Protein 4RY9 (pdb70)

Organism: Verminephrobacter eiseniae (strain EF01-2) (NCBI:txid391735)

Secondary structure (DSSP, 8-state):
---EEEEEES---SHHHHHHHHHHHHHHHHTT-EEEEEE-TT-HHHHHHHHHHHHHTTEEEEEEE-S-TTTTHHHHHHHHHTT-EEEEESS---TTS--SEEEE--HHHHHHHHHHHHHHHHTT---EEEEEE--TT-HHHHHHHHHHHHHHHHHHHHHHS----EEEEEEE-TTSHHHHHHHHHHHHHH-S---EEEESSHHHHHHHHHHHHHHT----EEEESSB--HHHHHHHHTTSS-BEEB--HHHHHHHHHHHHHHHHHTS--S--SEEEPPP-EE-TTTHHHH--TT---/---EEEEEES---SHHHHHHHHHHHHHHHHTT-EEEEEE-TT-HHHHHHHHHHHHHTTEEEEEEE-S-TTTTHHHHHHHHHTT-EEEEESS---TTS--SEEEE--HHHHHHHHHHHHHHHHTTPPPEEEEEE--TT-HHHHHHHHHHHHHHHHHHHHHHS----EEEEEEE-TTSHHHHHHHHHHHHHH-S---EEEESSHHHHHHHHHHHHHHT----EEEESSB--HHHHHHHHTTSS-BEEB--HHHHHHHHHHHHHHHHHTS--S--SEEEPPP-EE-TTTHHHH--TT---

Structure (mmCIF, N/CA/C/O backbone):
data_4RY9
#
_entry.id   4RY9
#
_cell.length_a   68.650
_cell.length_b   68.635
_cell.length_c   120.376
_cell.angle_alpha   90.00
_cell.angle_beta   90.00
_cell.angle_gamma   90.00
#
_symmetry.space_group_name_H-M   'P 2 2 21'
#
loop_
_entity.id
_entity.type
_entity.pdbx_description
1 polymer 'Periplasmic binding protein/LacI transcriptional regulator'
2 non-polymer D-altritol
3 non-polymer GLYCEROL
4 non-polymer 'BICARBONATE ION'
5 water water
#
loop_
_atom_site.group_PDB
_atom_site.id
_atom_site.type_symbol
_atom_site.label_atom_id
_atom_site.label_alt_id
_atom_site.label_comp_id
_atom_site.label_asym_id
_atom_site.label_entity_id
_atom_site.label_seq_id
_atom_site.pdbx_PDB_ins_code
_atom_site.Cartn_x
_atom_site.Cartn_y
_atom_site.Cartn_z
_atom_site.occupancy
_atom_site.B_iso_or_equiv
_atom_site.auth_seq_id
_atom_site.auth_comp_id
_atom_site.auth_asym_id
_atom_site.auth_atom_id
_atom_site.pdbx_PDB_model_num
ATOM 1 N N . GLY A 1 6 ? -14.561 15.189 6.810 1.00 53.14 34 GLY A N 1
ATOM 2 C CA . GLY A 1 6 ? -14.588 13.719 6.557 1.00 44.22 34 GLY A CA 1
ATOM 3 C C . GLY A 1 6 ? -13.239 13.043 6.406 1.00 54.53 34 GLY A C 1
ATOM 4 O O . GLY A 1 6 ? -12.182 13.665 6.533 1.00 35.29 34 GLY A O 1
ATOM 5 N N . ALA A 1 7 ? -13.297 11.749 6.119 1.00 31.72 35 ALA A N 1
ATOM 6 C CA . ALA A 1 7 ? -12.102 10.975 5.870 1.00 39.04 35 ALA A CA 1
ATOM 7 C C . ALA A 1 7 ? -11.641 11.405 4.510 1.00 64.67 35 ALA A C 1
ATOM 8 O O . ALA A 1 7 ? -12.438 11.614 3.599 1.00 39.82 35 ALA A O 1
ATOM 10 N N . PHE A 1 8 ? -10.347 11.587 4.409 1.00 19.89 36 PHE A N 1
ATOM 11 C CA . PHE A 1 8 ? -9.671 11.771 3.138 1.00 18.93 36 PHE A CA 1
ATOM 12 C C . PHE A 1 8 ? -8.319 11.083 3.199 1.00 16.06 36 PHE A C 1
ATOM 13 O O . PHE A 1 8 ? -7.845 10.709 4.261 1.00 17.41 36 PHE A O 1
ATOM 21 N N . LYS A 1 9 ? -7.771 10.839 2.021 1.00 14.19 37 LYS A N 1
ATOM 22 C CA . LYS A 1 9 ? -6.464 10.198 1.864 1.00 14.32 37 LYS A CA 1
ATOM 23 C C . LYS A 1 9 ? -5.375 11.237 1.721 1.00 12.93 37 LYS A C 1
ATOM 24 O O . LYS A 1 9 ? -5.574 12.281 1.132 1.00 13.05 37 LYS A O 1
ATOM 30 N N . ILE A 1 10 ? -4.219 10.908 2.276 1.00 12.49 38 ILE A N 1
ATOM 31 C CA . ILE A 1 10 ? -3.040 11.743 2.171 1.00 11.21 38 ILE A CA 1
ATOM 32 C C . ILE A 1 10 ? -2.030 10.963 1.330 1.00 11.38 38 ILE A C 1
ATOM 33 O O . ILE A 1 10 ? -1.834 9.751 1.536 1.00 13.69 38 ILE A O 1
ATOM 38 N N . GLY A 1 11 ? -1.389 11.649 0.385 1.00 10.86 39 GLY A N 1
ATOM 39 C CA . GLY A 1 11 ? -0.346 11.059 -0.416 1.00 10.75 39 GLY A CA 1
ATOM 40 C C . GLY A 1 11 ? 0.984 11.641 0.002 1.00 10.11 39 GLY A C 1
ATOM 41 O O . GLY A 1 11 ? 1.080 12.830 0.296 1.00 11.66 39 GLY A O 1
ATOM 42 N N . VAL A 1 12 ? 2.003 10.798 0.026 1.00 9.79 40 VAL A N 1
ATOM 43 C CA . VAL A 1 12 ? 3.371 11.235 0.292 1.00 9.84 40 VAL A CA 1
ATOM 44 C C . VAL A 1 12 ? 4.240 10.721 -0.832 1.00 10.52 40 VAL A C 1
ATOM 45 O O . VAL A 1 12 ? 4.413 9.519 -0.979 1.00 12.91 40 VAL A O 1
ATOM 49 N N . SER A 1 13 ? 4.774 11.644 -1.625 1.00 9.57 41 SER A N 1
ATOM 50 C CA . SER A 1 13 ? 5.655 11.347 -2.729 1.00 9.53 41 SER A CA 1
ATOM 51 C C . SER A 1 13 ? 7.078 11.779 -2.409 1.00 9.80 41 SER A C 1
ATOM 52 O O . SER A 1 13 ? 7.370 12.958 -2.347 1.00 10.76 41 SER A O 1
ATOM 55 N N . MET A 1 14 ? 7.953 10.805 -2.214 1.00 9.58 42 MET A N 1
ATOM 56 C CA . MET A 1 14 ? 9.360 11.064 -1.951 1.00 10.92 42 MET A CA 1
ATOM 57 C C . MET A 1 14 ? 10.189 10.899 -3.205 1.00 11.22 42 MET A C 1
ATOM 58 O O . MET A 1 14 ? 10.015 9.926 -3.937 1.00 12.42 42 MET A O 1
ATOM 63 N N . LYS A 1 15 ? 11.138 11.805 -3.423 1.00 10.59 43 LYS A N 1
ATOM 64 C CA . LYS A 1 15 ? 12.046 11.713 -4.567 1.00 11.39 43 LYS A CA 1
ATOM 65 C C . LYS A 1 15 ? 12.883 10.456 -4.499 1.00 11.45 43 LYS A C 1
ATOM 66 O O . LYS A 1 15 ? 13.206 9.893 -5.530 1.00 14.30 43 LYS A O 1
ATOM 72 N N . THR A 1 16 ? 13.273 10.071 -3.295 1.00 11.78 44 THR A N 1
ATOM 73 C CA . THR A 1 16 ? 14.122 8.918 -3.055 1.00 14.07 44 THR A CA 1
ATOM 74 C C . THR A 1 16 ? 14.042 8.580 -1.569 1.00 16.09 44 THR A C 1
ATOM 75 O O . THR A 1 16 ? 13.641 9.407 -0.766 1.00 15.82 44 THR A O 1
ATOM 79 N N . LEU A 1 17 ? 14.475 7.380 -1.215 1.00 15.35 45 LEU A N 1
ATOM 80 C CA . LEU A 1 17 ? 14.639 6.966 0.193 1.00 18.43 45 LEU A CA 1
ATOM 81 C C . LEU A 1 17 ? 16.084 6.557 0.486 1.00 21.15 45 LEU A C 1
ATOM 82 O O . LEU A 1 17 ? 16.370 5.997 1.539 1.00 25.57 45 LEU A O 1
ATOM 87 N N . SER A 1 18 ? 17.004 6.910 -0.402 1.00 18.39 46 SER A N 1
ATOM 88 C CA . SER A 1 18 ? 18.344 6.309 -0.389 1.00 25.64 46 SER A CA 1
ATOM 89 C C . SER A 1 18 ? 19.416 6.987 0.516 1.00 29.62 46 SER A C 1
ATOM 90 O O . SER A 1 18 ? 20.604 6.671 0.417 1.00 37.65 46 SER A O 1
ATOM 93 N N . ALA A 1 19 ? 19.004 7.898 1.395 1.00 20.56 47 ALA A N 1
ATOM 94 C CA . ALA A 1 19 ? 19.878 8.488 2.451 1.00 17.07 47 ALA A CA 1
ATOM 95 C C . ALA A 1 19 ? 19.056 8.500 3.760 1.00 18.18 47 ALA A C 1
ATOM 96 O O . ALA A 1 19 ? 17.801 8.504 3.706 1.00 17.63 47 ALA A O 1
ATOM 98 N N . PRO A 1 20 ? 19.732 8.512 4.932 1.00 17.66 48 PRO A N 1
ATOM 99 C CA . PRO A 1 20 ? 18.982 8.344 6.197 1.00 17.12 48 PRO A CA 1
ATOM 100 C C . PRO A 1 20 ? 17.901 9.386 6.420 1.00 13.09 48 PRO A C 1
ATOM 101 O O . PRO A 1 20 ? 16.829 9.075 6.939 1.00 15.15 48 PRO A O 1
ATOM 105 N N . TYR A 1 21 ? 18.191 10.621 6.049 1.00 11.70 49 TYR A N 1
ATOM 106 C CA . TYR A 1 21 ? 17.237 11.693 6.195 1.00 11.16 49 TYR A CA 1
ATOM 107 C C . TYR A 1 21 ? 15.916 11.348 5.515 1.00 9.97 49 TYR A C 1
ATOM 108 O O . TYR A 1 21 ? 14.828 11.547 6.087 1.00 11.20 49 TYR A O 1
ATOM 117 N N . PHE A 1 22 ? 16.004 10.864 4.275 1.00 10.41 50 PHE A N 1
ATOM 118 C CA . PHE A 1 22 ? 14.813 10.583 3.471 1.00 10.87 50 PHE A CA 1
ATOM 119 C C . PHE A 1 22 ? 13.997 9.448 4.050 1.00 11.41 50 PHE A C 1
ATOM 120 O O . PHE A 1 22 ? 12.743 9.503 4.076 1.00 11.73 50 PHE A O 1
ATOM 128 N N . ALA A 1 23 ? 14.698 8.406 4.493 1.00 13.00 51 ALA A N 1
ATOM 129 C CA . ALA A 1 23 ? 13.997 7.272 5.079 1.00 12.62 51 ALA A CA 1
ATOM 130 C C . ALA A 1 23 ? 13.224 7.697 6.331 1.00 12.10 51 ALA A C 1
ATOM 131 O O . ALA A 1 23 ? 12.057 7.338 6.545 1.00 12.80 51 ALA A O 1
ATOM 133 N N . ALA A 1 24 ? 13.885 8.500 7.151 1.00 11.09 52 ALA A N 1
ATOM 134 C CA . ALA A 1 24 ? 13.252 8.978 8.367 1.00 12.38 52 ALA A CA 1
ATOM 135 C C . ALA A 1 24 ? 12.071 9.912 8.080 1.00 11.39 52 ALA A C 1
ATOM 136 O O . ALA A 1 24 ? 11.054 9.866 8.761 1.00 11.35 52 ALA A O 1
ATOM 138 N N . GLN A 1 25 ? 12.220 10.765 7.082 1.00 10.79 53 GLN A N 1
ATOM 139 C CA . GLN A 1 25 ? 11.177 11.704 6.715 1.00 9.85 53 GLN A CA 1
ATOM 140 C C . GLN A 1 25 ? 9.917 10.947 6.258 1.00 10.24 53 GLN A C 1
ATOM 141 O O . GLN A 1 25 ? 8.814 11.300 6.645 1.00 10.42 53 GLN A O 1
ATOM 147 N N . MET A 1 26 ? 10.107 9.931 5.414 1.00 10.46 54 MET A N 1
ATOM 148 C CA . MET A 1 26 ? 8.987 9.128 4.912 1.00 10.00 54 MET A CA 1
ATOM 149 C C . MET A 1 26 ? 8.249 8.476 6.069 1.00 10.76 54 MET A C 1
ATOM 150 O O . MET A 1 26 ? 7.008 8.540 6.169 1.00 11.65 54 MET A O 1
ATOM 155 N N . GLU A 1 27 ? 8.988 7.834 6.960 1.00 11.06 55 GLU A N 1
ATOM 156 C CA . GLU A 1 27 ? 8.332 7.174 8.074 1.00 11.73 55 GLU A CA 1
ATOM 157 C C . GLU A 1 27 ? 7.588 8.151 8.987 1.00 11.93 55 GLU A C 1
ATOM 158 O O . GLU A 1 27 ? 6.468 7.877 9.454 1.00 12.47 55 GLU A O 1
ATOM 164 N N . ALA A 1 28 ? 8.176 9.323 9.220 1.00 9.98 56 ALA A N 1
ATOM 165 C CA . ALA A 1 28 ? 7.519 10.338 10.029 1.00 10.45 56 ALA A CA 1
ATOM 166 C C . ALA A 1 28 ? 6.237 10.821 9.363 1.00 9.75 56 ALA A C 1
ATOM 167 O O . ALA A 1 28 ? 5.221 11.074 10.060 1.00 10.47 56 ALA A O 1
ATOM 169 N N . ALA A 1 29 ? 6.265 10.977 8.039 1.00 9.23 57 ALA A N 1
ATOM 170 C CA . ALA A 1 29 ? 5.069 11.436 7.352 1.00 10.32 57 ALA A CA 1
ATOM 171 C C . ALA A 1 29 ? 3.943 10.415 7.441 1.00 10.87 57 ALA A C 1
ATOM 172 O O . ALA A 1 29 ? 2.799 10.763 7.735 1.00 11.36 57 ALA A O 1
ATOM 174 N N . LYS A 1 30 ? 4.294 9.165 7.178 1.00 9.29 58 LYS A N 1
ATOM 175 C CA . LYS A 1 30 ? 3.338 8.076 7.311 1.00 10.60 58 LYS A CA 1
ATOM 176 C C . LYS A 1 30 ? 2.749 8.033 8.725 1.00 11.22 58 LYS A C 1
ATOM 177 O O . LYS A 1 30 ? 1.532 7.905 8.922 1.00 12.26 58 LYS A O 1
ATOM 183 N N . ALA A 1 31 ? 3.615 8.128 9.716 1.00 9.98 59 ALA A N 1
ATOM 184 C CA . ALA A 1 31 ? 3.198 8.041 11.103 1.00 10.25 59 ALA A CA 1
ATOM 185 C C . ALA A 1 31 ? 2.269 9.183 11.501 1.00 10.85 59 ALA A C 1
ATOM 186 O O . ALA A 1 31 ? 1.293 8.988 12.212 1.00 11.07 59 ALA A O 1
ATOM 188 N N . ARG A 1 32 ? 2.592 10.399 11.079 1.00 10.03 60 ARG A N 1
ATOM 189 C CA . ARG A 1 32 ? 1.801 11.544 11.488 1.00 9.35 60 ARG A CA 1
ATOM 190 C C . ARG A 1 32 ? 0.426 11.499 10.838 1.00 10.06 60 ARG A C 1
ATOM 191 O O . ARG A 1 32 ? -0.561 11.804 11.482 1.00 12.13 60 ARG A O 1
ATOM 199 N N . GLY A 1 33 ? 0.347 11.150 9.558 1.00 10.52 61 GLY A N 1
ATOM 200 C CA . GLY A 1 33 ? -0.963 11.050 8.926 1.00 11.39 61 GLY A CA 1
ATOM 201 C C . GLY A 1 33 ? -1.843 10.031 9.642 1.00 10.85 61 GLY A C 1
ATOM 202 O O . GLY A 1 33 ? -3.021 10.292 9.891 1.00 12.29 61 GLY A O 1
ATOM 203 N N . LYS A 1 34 ? -1.279 8.873 9.975 1.00 10.87 62 LYS A N 1
ATOM 204 C CA A LYS A 1 34 ? -2.027 7.839 10.706 0.50 11.32 62 LYS A CA 1
ATOM 205 C CA B LYS A 1 34 ? -2.018 7.830 10.706 0.50 11.64 62 LYS A CA 1
ATOM 206 C C . LYS A 1 34 ? -2.470 8.322 12.083 1.00 12.14 62 LYS A C 1
ATOM 207 O O . LYS A 1 34 ? -3.611 8.127 12.473 1.00 12.41 62 LYS A O 1
ATOM 218 N N . GLU A 1 35 ? -1.562 8.962 12.812 1.00 11.61 63 GLU A N 1
ATOM 219 C CA . GLU A 1 35 ? -1.863 9.499 14.136 1.00 12.14 63 GLU A CA 1
ATOM 220 C C . GLU A 1 35 ? -3.068 10.451 14.122 1.00 12.02 63 GLU A C 1
ATOM 221 O O . GLU A 1 35 ? -3.884 10.457 15.063 1.00 15.62 63 GLU A O 1
ATOM 227 N N . LEU A 1 36 ? -3.156 11.257 13.067 1.00 12.77 64 LEU A N 1
ATOM 228 C CA . LEU A 1 36 ? -4.258 12.219 12.895 1.00 13.21 64 LEU A CA 1
ATOM 229 C C . LEU A 1 36 ? -5.556 11.584 12.379 1.00 14.20 64 LEU A C 1
ATOM 230 O O . LEU A 1 36 ? -6.602 12.237 12.344 1.00 17.07 64 LEU A O 1
ATOM 235 N N . GLY A 1 37 ? -5.481 10.306 12.030 1.00 12.01 65 GLY A N 1
ATOM 236 C CA . GLY A 1 37 ? -6.641 9.523 11.665 1.00 13.25 65 GLY A CA 1
ATOM 237 C C . GLY A 1 37 ? -6.852 9.317 10.177 1.00 13.93 65 GLY A C 1
ATOM 238 O O . GLY A 1 37 ? -7.984 9.029 9.760 1.00 17.53 65 GLY A O 1
ATOM 239 N N . TYR A 1 38 ? -5.811 9.444 9.360 1.00 14.21 66 TYR A N 1
ATOM 240 C CA . TYR A 1 38 ? -5.953 9.354 7.893 1.00 13.94 66 TYR A CA 1
ATOM 241 C C . TYR A 1 38 ? -5.146 8.219 7.275 1.00 15.35 66 TYR A C 1
ATOM 242 O O . TYR A 1 38 ? -4.027 7.906 7.722 1.00 15.77 66 TYR A O 1
ATOM 251 N N . GLU A 1 39 ? -5.693 7.674 6.195 1.00 14.65 67 GLU A N 1
ATOM 252 C CA . GLU A 1 39 ? -4.978 6.768 5.320 1.00 14.45 67 GLU A CA 1
ATOM 253 C C . GLU A 1 39 ? -3.901 7.493 4.530 1.00 13.93 67 GLU A C 1
ATOM 254 O O . GLU A 1 39 ? -4.161 8.506 3.897 1.00 16.32 67 GLU A O 1
ATOM 260 N N . VAL A 1 40 ? -2.696 6.947 4.583 1.00 13.80 68 VAL A N 1
ATOM 261 C CA . VAL A 1 40 ? -1.553 7.502 3.853 1.00 13.79 68 VAL A CA 1
ATOM 262 C C . VAL A 1 40 ? -1.115 6.546 2.750 1.00 13.72 68 VAL A C 1
ATOM 263 O O . VAL A 1 40 ? -0.845 5.363 2.990 1.00 16.72 68 VAL A O 1
ATOM 267 N N . LEU A 1 41 ? -1.098 7.075 1.533 1.00 11.85 69 LEU A N 1
ATOM 268 C CA . LEU A 1 41 ? -0.567 6.389 0.351 1.00 12.72 69 LEU A CA 1
ATOM 269 C C . LEU A 1 41 ? 0.801 6.957 0.049 1.00 12.11 69 LEU A C 1
ATOM 270 O O . LEU A 1 41 ? 0.922 8.170 -0.080 1.00 15.27 69 LEU A O 1
ATOM 275 N N . ALA A 1 42 ? 1.819 6.107 -0.065 1.00 12.98 70 ALA A N 1
ATOM 276 C CA . ALA A 1 42 ? 3.191 6.583 -0.138 1.00 12.71 70 ALA A CA 1
ATOM 277 C C . ALA A 1 42 ? 3.896 6.021 -1.368 1.00 13.90 70 ALA A C 1
ATOM 278 O O . ALA A 1 42 ? 3.692 4.840 -1.718 1.00 16.67 70 ALA A O 1
ATOM 280 N N . THR A 1 43 ? 4.719 6.839 -2.022 1.00 11.50 71 THR A N 1
ATOM 281 C CA . THR A 1 43 ? 5.473 6.422 -3.192 1.00 12.85 71 THR A CA 1
ATOM 282 C C . THR A 1 43 ? 6.915 6.908 -3.086 1.00 12.30 71 THR A C 1
ATOM 283 O O . THR A 1 43 ? 7.183 7.977 -2.539 1.00 12.74 71 THR A O 1
ATOM 287 N N . ASP A 1 44 ? 7.815 6.105 -3.635 1.00 13.35 72 ASP A N 1
ATOM 288 C CA . ASP A 1 44 ? 9.267 6.377 -3.711 1.00 13.11 72 ASP A CA 1
ATOM 289 C C . ASP A 1 44 ? 9.642 6.414 -5.186 1.00 13.64 72 ASP A C 1
ATOM 290 O O . ASP A 1 44 ? 9.510 5.407 -5.877 1.00 14.47 72 ASP A O 1
ATOM 295 N N . ALA A 1 45 ? 10.138 7.550 -5.656 1.00 13.11 73 ALA A N 1
ATOM 296 C CA . ALA A 1 45 ? 10.500 7.734 -7.064 1.00 12.34 73 ALA A CA 1
ATOM 297 C C . ALA A 1 45 ? 11.883 7.139 -7.384 1.00 13.61 73 ALA A C 1
ATOM 298 O O . ALA A 1 45 ? 12.280 7.123 -8.553 1.00 15.17 73 ALA A O 1
ATOM 300 N N . GLN A 1 46 ? 12.617 6.672 -6.377 1.00 14.87 74 GLN A N 1
ATOM 301 C CA . GLN A 1 46 ? 13.890 5.974 -6.602 1.00 14.76 74 GLN A CA 1
ATOM 302 C C . GLN A 1 46 ? 14.905 6.877 -7.332 1.00 17.20 74 GLN A C 1
ATOM 303 O O . GLN A 1 46 ? 15.740 6.414 -8.107 1.00 19.16 74 GLN A O 1
ATOM 309 N N . GLY A 1 47 ? 14.827 8.173 -7.048 1.00 14.18 75 GLY A N 1
ATOM 310 C CA . GLY A 1 47 ? 15.717 9.164 -7.629 1.00 16.67 75 GLY A CA 1
ATOM 311 C C . GLY A 1 47 ? 15.443 9.581 -9.064 1.00 19.07 75 GLY A C 1
ATOM 312 O O . GLY A 1 47 ? 16.232 10.317 -9.661 1.00 21.47 75 GLY A O 1
ATOM 313 N N . LYS A 1 48 ? 14.311 9.141 -9.602 1.00 14.93 76 LYS A N 1
ATOM 314 C CA . LYS A 1 48 ? 13.962 9.372 -11.002 1.00 15.41 76 LYS A CA 1
ATOM 315 C C . LYS A 1 48 ? 12.813 10.364 -11.142 1.00 14.81 76 LYS A C 1
ATOM 316 O O . LYS A 1 48 ? 11.681 10.089 -10.740 1.00 15.99 76 LYS A O 1
ATOM 322 N N . LEU A 1 49 ? 13.099 11.513 -11.740 1.00 16.63 77 LEU A N 1
ATOM 323 C CA . LEU A 1 49 ? 12.099 12.540 -11.998 1.00 16.09 77 LEU A CA 1
ATOM 324 C C . LEU A 1 49 ? 10.883 12.002 -12.757 1.00 14.66 77 LEU A C 1
ATOM 325 O O . LEU A 1 49 ? 9.753 12.283 -12.402 1.00 14.92 77 LEU A O 1
ATOM 330 N N . GLN A 1 50 ? 11.118 11.232 -13.814 1.00 15.96 78 GLN A N 1
ATOM 331 C CA . GLN A 1 50 ? 10.004 10.712 -14.597 1.00 15.41 78 GLN A CA 1
ATOM 332 C C . GLN A 1 50 ? 9.085 9.802 -13.783 1.00 14.56 78 GLN A C 1
ATOM 333 O O . GLN A 1 50 ? 7.862 9.874 -13.914 1.00 16.88 78 GLN A O 1
ATOM 339 N N . LYS A 1 51 ? 9.670 8.999 -12.908 1.00 14.32 79 LYS A N 1
ATOM 340 C CA . LYS A 1 51 ? 8.878 8.160 -12.022 1.00 14.07 79 LYS A CA 1
ATOM 341 C C . LYS A 1 51 ? 8.091 9.021 -11.023 1.00 12.30 79 LYS A C 1
ATOM 342 O O . LYS A 1 51 ? 6.921 8.754 -10.751 1.00 12.80 79 LYS A O 1
ATOM 348 N N . GLN A 1 52 ? 8.705 10.078 -10.506 1.00 11.59 80 GLN A N 1
ATOM 349 C CA . GLN A 1 52 ? 7.991 10.926 -9.557 1.00 11.41 80 GLN A CA 1
ATOM 350 C C . GLN A 1 52 ? 6.777 11.599 -10.193 1.00 12.49 80 GLN A C 1
ATOM 351 O O . GLN A 1 52 ? 5.740 11.725 -9.541 1.00 12.02 80 GLN A O 1
ATOM 357 N N . ILE A 1 53 ? 6.899 12.031 -11.450 1.00 14.12 81 ILE A N 1
ATOM 358 C CA . ILE A 1 53 ? 5.767 12.612 -12.152 1.00 14.14 81 ILE A CA 1
ATOM 359 C C . ILE A 1 53 ? 4.619 11.592 -12.208 1.00 13.70 81 ILE A C 1
ATOM 360 O O . ILE A 1 53 ? 3.459 11.919 -11.908 1.00 13.68 81 ILE A O 1
ATOM 365 N N . SER A 1 54 ? 4.967 10.361 -12.580 1.00 13.35 82 SER A N 1
ATOM 366 C CA . SER A 1 54 ? 4.003 9.260 -12.660 1.00 15.24 82 SER A CA 1
ATOM 367 C C . SER A 1 54 ? 3.397 8.924 -11.304 1.00 13.29 82 SER A C 1
ATOM 368 O O . SER A 1 54 ? 2.202 8.632 -11.174 1.00 15.11 82 SER A O 1
ATOM 371 N N . ASP A 1 55 ? 4.230 8.995 -10.281 1.00 13.53 83 ASP A N 1
ATOM 372 C CA . ASP A 1 55 ? 3.778 8.726 -8.910 1.00 12.91 83 ASP A CA 1
ATOM 373 C C . ASP A 1 55 ? 2.730 9.752 -8.446 1.00 12.31 83 ASP A C 1
ATOM 374 O O . ASP A 1 55 ? 1.714 9.404 -7.850 1.00 14.05 83 ASP A O 1
ATOM 379 N N . VAL A 1 56 ? 3.001 11.024 -8.720 1.00 11.52 84 VAL A N 1
ATOM 380 C CA . VAL A 1 56 ? 2.058 12.095 -8.411 1.00 12.04 84 VAL A CA 1
ATOM 381 C C . VAL A 1 56 ? 0.722 11.873 -9.140 1.00 12.97 84 VAL A C 1
ATOM 382 O O . VAL A 1 56 ? -0.342 11.947 -8.540 1.00 14.04 84 VAL A O 1
ATOM 386 N N . GLU A 1 57 ? 0.790 11.612 -10.443 1.00 13.43 85 GLU A N 1
ATOM 387 C CA . GLU A 1 57 ? -0.423 11.402 -11.227 1.00 16.06 85 GLU A CA 1
ATOM 388 C C . GLU A 1 57 ? -1.228 10.224 -10.664 1.00 15.09 85 GLU A C 1
ATOM 389 O O . GLU A 1 57 ? -2.469 10.268 -10.588 1.00 16.06 85 GLU A O 1
ATOM 395 N N . ASP A 1 58 ? -0.532 9.171 -10.252 1.00 12.96 86 ASP A N 1
ATOM 396 C CA . ASP A 1 58 ? -1.190 7.985 -9.676 1.00 15.26 86 ASP A CA 1
ATOM 397 C C . ASP A 1 58 ? -1.875 8.356 -8.350 1.00 16.23 86 ASP A C 1
ATOM 398 O O . ASP A 1 58 ? -3.021 7.986 -8.081 1.00 15.82 86 ASP A O 1
ATOM 403 N N . LEU A 1 59 ? -1.178 9.108 -7.512 1.00 14.14 87 LEU A N 1
ATOM 404 C CA . LEU A 1 59 ? -1.740 9.452 -6.209 1.00 13.67 87 LEU A CA 1
ATOM 405 C C . LEU A 1 59 ? -2.975 10.320 -6.400 1.00 13.84 87 LEU A C 1
ATOM 406 O O . LEU A 1 59 ? -3.940 10.190 -5.649 1.00 14.76 87 LEU A O 1
ATOM 411 N N . VAL A 1 60 ? -2.937 11.222 -7.380 1.00 14.12 88 VAL A N 1
ATOM 412 C CA . VAL A 1 60 ? -4.095 12.101 -7.630 1.00 15.32 88 VAL A CA 1
ATOM 413 C C . VAL A 1 60 ? -5.290 11.262 -8.094 1.00 17.32 88 VAL A C 1
ATOM 414 O O . VAL A 1 60 ? -6.395 11.401 -7.547 1.00 17.65 88 VAL A O 1
ATOM 418 N N . THR A 1 61 ? -5.105 10.372 -9.058 1.00 16.87 89 THR A N 1
ATOM 419 C CA . THR A 1 61 ? -6.271 9.566 -9.456 1.00 18.38 89 THR A CA 1
ATOM 420 C C . THR A 1 61 ? -6.736 8.556 -8.401 1.00 16.90 89 THR A C 1
ATOM 421 O O . THR A 1 61 ? -7.912 8.202 -8.356 1.00 18.93 89 THR A O 1
ATOM 425 N N . ARG A 1 62 ? -5.841 8.158 -7.499 1.00 16.49 90 ARG A N 1
ATOM 426 C CA . ARG A 1 62 ? -6.215 7.355 -6.323 1.00 16.20 90 ARG A CA 1
ATOM 427 C C . ARG A 1 62 ? -6.997 8.155 -5.255 1.00 15.43 90 ARG A C 1
ATOM 428 O O . ARG A 1 62 ? -7.493 7.554 -4.299 1.00 18.53 90 ARG A O 1
ATOM 436 N N . GLY A 1 63 ? -7.110 9.472 -5.451 1.00 15.86 91 GLY A N 1
ATOM 437 C CA . GLY A 1 63 ? -8.020 10.328 -4.693 1.00 18.66 91 GLY A CA 1
ATOM 438 C C . GLY A 1 63 ? -7.419 11.049 -3.511 1.00 16.82 91 GLY A C 1
ATOM 439 O O . GLY A 1 63 ? -8.150 11.551 -2.659 1.00 17.05 91 GLY A O 1
ATOM 440 N N . VAL A 1 64 ? -6.099 11.188 -3.468 1.00 14.90 92 VAL A N 1
ATOM 441 C CA . VAL A 1 64 ? -5.557 11.941 -2.351 1.00 14.16 92 VAL A CA 1
ATOM 442 C C . VAL A 1 64 ? -6.058 13.381 -2.385 1.00 12.70 92 VAL A C 1
ATOM 443 O O . VAL A 1 64 ? -6.108 14.018 -3.434 1.00 15.43 92 VAL A O 1
ATOM 447 N N . LYS A 1 65 ? -6.383 13.897 -1.207 1.00 12.50 93 LYS A N 1
ATOM 448 C CA . LYS A 1 65 ? -6.782 15.294 -1.037 1.00 14.24 93 LYS A CA 1
ATOM 449 C C . LYS A 1 65 ? -5.652 16.200 -0.589 1.00 12.52 93 LYS A C 1
ATOM 450 O O . LYS A 1 65 ? -5.684 17.397 -0.801 1.00 14.44 93 LYS A O 1
ATOM 456 N N . LEU A 1 66 ? -4.662 15.600 0.043 1.00 12.41 94 LEU A N 1
ATOM 457 C CA . LEU A 1 66 ? -3.481 16.290 0.496 1.00 11.64 94 LEU A CA 1
ATOM 458 C C . LEU A 1 66 ? -2.310 15.527 -0.056 1.00 11.25 94 LEU A C 1
ATOM 459 O O . LEU A 1 66 ? -2.248 14.313 0.076 1.00 13.07 94 LEU A O 1
ATOM 464 N N . LEU A 1 67 ? -1.400 16.229 -0.723 1.00 10.66 95 LEU A N 1
ATOM 465 C CA . LEU A 1 67 ? -0.183 15.647 -1.274 1.00 9.65 95 LEU A CA 1
ATOM 466 C C . LEU A 1 67 ? 1.015 16.317 -0.646 1.00 10.87 95 LEU A C 1
ATOM 467 O O . LEU A 1 67 ? 1.176 17.541 -0.746 1.00 12.52 95 LEU A O 1
ATOM 472 N N . ILE A 1 68 ? 1.829 15.504 0.013 1.00 10.04 96 ILE A N 1
ATOM 473 C CA . ILE A 1 68 ? 3.105 15.920 0.574 1.00 9.83 96 ILE A CA 1
ATOM 474 C C . ILE A 1 68 ? 4.166 15.451 -0.400 1.00 9.61 96 ILE A C 1
ATOM 475 O O . ILE A 1 68 ? 4.244 14.252 -0.695 1.00 10.84 96 ILE A O 1
ATOM 480 N N . ILE A 1 69 ? 4.999 16.354 -0.913 1.00 8.71 97 ILE A N 1
ATOM 481 C CA . ILE A 1 69 ? 5.961 15.968 -1.956 1.00 9.19 97 ILE A CA 1
ATOM 482 C C . ILE A 1 69 ? 7.336 16.535 -1.658 1.00 9.36 97 ILE A C 1
ATOM 483 O O . ILE A 1 69 ? 7.484 17.747 -1.426 1.00 9.69 97 ILE A O 1
ATOM 488 N N . ASN A 1 70 ? 8.325 15.660 -1.712 1.00 9.21 98 ASN A N 1
ATOM 489 C CA . ASN A 1 70 ? 9.734 16.068 -1.663 1.00 9.08 98 ASN A CA 1
ATOM 490 C C . ASN A 1 70 ? 10.260 15.915 -3.078 1.00 9.51 98 ASN A C 1
ATOM 491 O O . ASN A 1 70 ? 10.517 14.790 -3.518 1.00 10.00 98 ASN A O 1
ATOM 496 N N . PRO A 1 71 ? 10.343 17.031 -3.824 1.00 9.65 99 PRO A N 1
ATOM 497 C CA . PRO A 1 71 ? 10.525 16.935 -5.299 1.00 10.21 99 PRO A CA 1
ATOM 498 C C . PRO A 1 71 ? 11.946 16.622 -5.733 1.00 10.64 99 PRO A C 1
ATOM 499 O O . PRO A 1 71 ? 12.906 17.210 -5.225 1.00 12.53 99 PRO A O 1
ATOM 503 N N . ALA A 1 72 ? 12.062 15.781 -6.749 1.00 11.70 100 ALA A N 1
ATOM 504 C CA . ALA A 1 72 ? 13.370 15.391 -7.326 1.00 12.44 100 ALA A CA 1
ATOM 505 C C . ALA A 1 72 ? 13.993 16.508 -8.149 1.00 12.89 100 ALA A C 1
ATOM 506 O O . ALA A 1 72 ? 15.187 16.504 -8.376 1.00 16.03 100 ALA A O 1
ATOM 508 N N . ASP A 1 73 ? 13.189 17.472 -8.580 1.00 12.87 101 ASP A N 1
ATOM 509 C CA . ASP A 1 73 ? 13.689 18.591 -9.373 1.00 14.27 101 ASP A CA 1
ATOM 510 C C . ASP A 1 73 ? 12.771 19.772 -9.128 1.00 14.58 101 ASP A C 1
ATOM 511 O O . ASP A 1 73 ? 11.556 19.608 -9.062 1.00 14.48 101 ASP A O 1
ATOM 516 N N . SER A 1 74 ? 13.348 20.970 -9.021 1.00 13.20 102 SER A N 1
ATOM 517 C CA . SER A 1 74 ? 12.566 22.166 -8.725 1.00 13.52 102 SER A CA 1
ATOM 518 C C . SER A 1 74 ? 11.698 22.645 -9.879 1.00 13.61 102 SER A C 1
ATOM 519 O O . SER A 1 74 ? 10.726 23.379 -9.690 1.00 14.04 102 SER A O 1
ATOM 522 N N . GLU A 1 75 ? 12.089 22.237 -11.080 1.00 14.08 103 GLU A N 1
ATOM 523 C CA . GLU A 1 75 ? 11.398 22.672 -12.292 1.00 15.18 103 GLU A CA 1
ATOM 524 C C . GLU A 1 75 ? 10.582 21.567 -12.943 1.00 14.29 103 GLU A C 1
ATOM 525 O O . GLU A 1 75 ? 9.468 21.818 -13.429 1.00 15.56 103 GLU A O 1
ATOM 531 N N . GLY A 1 76 ? 11.129 20.362 -12.954 1.00 14.15 104 GLY A N 1
ATOM 532 C CA . GLY A 1 76 ? 10.493 19.265 -13.658 1.00 13.74 104 GLY A CA 1
ATOM 533 C C . GLY A 1 76 ? 9.173 18.792 -13.108 1.00 15.67 104 GLY A C 1
ATOM 534 O O . GLY A 1 76 ? 8.425 18.140 -13.833 1.00 17.12 104 GLY A O 1
ATOM 535 N N . LEU A 1 77 ? 8.905 19.074 -11.830 1.00 14.94 105 LEU A N 1
ATOM 536 C CA . LEU A 1 77 ? 7.630 18.726 -11.186 1.00 13.91 105 LEU A CA 1
ATOM 537 C C . LEU A 1 77 ? 6.596 19.844 -11.174 1.00 13.90 105 LEU A C 1
ATOM 538 O O . LEU A 1 77 ? 5.508 19.654 -10.627 1.00 14.71 105 LEU A O 1
ATOM 543 N N . VAL A 1 78 ? 6.931 21.014 -11.726 1.00 13.82 106 VAL A N 1
ATOM 544 C CA . VAL A 1 78 ? 5.974 22.127 -11.741 1.00 14.19 106 VAL A CA 1
ATOM 545 C C . VAL A 1 78 ? 4.648 21.745 -12.409 1.00 14.80 106 VAL A C 1
ATOM 546 O O . VAL A 1 78 ? 3.564 21.976 -11.859 1.00 13.82 106 VAL A O 1
ATOM 550 N N . ASN A 1 79 ? 4.721 21.168 -13.602 1.00 15.47 107 ASN A N 1
ATOM 551 C CA . ASN A 1 79 ? 3.488 20.895 -14.336 1.00 16.12 107 ASN A CA 1
ATOM 552 C C . ASN A 1 79 ? 2.628 19.892 -13.538 1.00 14.93 107 ASN A C 1
ATOM 553 O O . ASN A 1 79 ? 1.414 20.048 -13.425 1.00 15.10 107 ASN A O 1
ATOM 558 N N . ALA A 1 80 ? 3.254 18.856 -12.980 1.00 13.41 108 ALA A N 1
ATOM 559 C CA . ALA A 1 80 ? 2.482 17.853 -12.229 1.00 13.54 108 ALA A CA 1
ATOM 560 C C . ALA A 1 80 ? 1.849 18.401 -10.955 1.00 15.05 108 ALA A C 1
ATOM 561 O O . ALA A 1 80 ? 0.707 18.074 -10.626 1.00 13.04 108 ALA A O 1
ATOM 563 N N . VAL A 1 81 ? 2.570 19.270 -10.259 1.00 13.13 109 VAL A N 1
ATOM 564 C CA . VAL A 1 81 ? 2.006 19.908 -9.083 1.00 13.81 109 VAL A CA 1
ATOM 565 C C . VAL A 1 81 ? 0.873 20.867 -9.454 1.00 13.38 109 VAL A C 1
ATOM 566 O O . VAL A 1 81 ? -0.161 20.881 -8.820 1.00 13.04 109 VAL A O 1
ATOM 570 N N . ASN A 1 82 ? 1.076 21.657 -10.508 1.00 14.62 110 ASN A N 1
ATOM 571 C CA . ASN A 1 82 ? 0.025 22.558 -11.001 1.00 15.87 110 ASN A CA 1
ATOM 572 C C . ASN A 1 82 ? -1.236 21.756 -11.317 1.00 15.12 110 ASN A C 1
ATOM 573 O O . ASN A 1 82 ? -2.341 22.167 -11.005 1.00 14.19 110 ASN A O 1
ATOM 578 N N . ASN A 1 83 ? -1.074 20.592 -11.940 1.00 13.10 111 ASN A N 1
ATOM 579 C CA A ASN A 1 83 ? -2.244 19.821 -12.322 0.50 13.14 111 ASN A CA 1
ATOM 580 C CA B ASN A 1 83 ? -2.240 19.776 -12.324 0.50 13.37 111 ASN A CA 1
ATOM 581 C C . ASN A 1 83 ? -2.947 19.197 -11.112 1.00 14.10 111 ASN A C 1
ATOM 582 O O . ASN A 1 83 ? -4.174 19.154 -11.051 1.00 15.22 111 ASN A O 1
ATOM 591 N N . ALA A 1 84 ? -2.164 18.738 -10.148 1.00 13.20 112 ALA A N 1
ATOM 592 C CA . ALA A 1 84 ? -2.721 18.256 -8.901 1.00 13.46 112 ALA A CA 1
ATOM 593 C C . ALA A 1 84 ? -3.547 19.351 -8.215 1.00 14.67 112 ALA A C 1
ATOM 594 O O . ALA A 1 84 ? -4.698 19.114 -7.829 1.00 13.33 112 ALA A O 1
ATOM 596 N N . SER A 1 85 ? -2.970 20.551 -8.099 1.00 13.12 113 SER A N 1
ATOM 597 C CA . SER A 1 85 ? -3.690 21.661 -7.461 1.00 13.87 113 SER A CA 1
ATOM 598 C C . SER A 1 85 ? -4.941 22.037 -8.246 1.00 15.97 113 SER A C 1
ATOM 599 O O . SER A 1 85 ? -5.950 22.345 -7.654 1.00 16.74 113 SER A O 1
ATOM 602 N N . ALA A 1 86 ? -4.874 21.985 -9.571 1.00 14.54 114 ALA A N 1
ATOM 603 C CA . ALA A 1 86 ? -6.020 22.309 -10.416 1.00 15.17 114 ALA A CA 1
ATOM 604 C C . ALA A 1 86 ? -7.137 21.293 -10.285 1.00 16.34 114 ALA A C 1
ATOM 605 O O . ALA A 1 86 ? -8.267 21.574 -10.623 1.00 18.74 114 ALA A O 1
ATOM 607 N N . ASN A 1 87 ? -6.797 20.090 -9.839 1.00 13.18 115 ASN A N 1
ATOM 608 C CA . ASN A 1 87 ? -7.772 19.024 -9.579 1.00 15.13 115 ASN A CA 1
ATOM 609 C C . ASN A 1 87 ? -8.208 18.931 -8.107 1.00 15.24 115 ASN A C 1
ATOM 610 O O . ASN A 1 87 ? -8.790 17.945 -7.672 1.00 18.98 115 ASN A O 1
ATOM 615 N N . GLY A 1 88 ? -7.936 20.001 -7.375 1.00 15.59 116 GLY A N 1
ATOM 616 C CA . GLY A 1 88 ? -8.441 20.151 -6.018 1.00 17.59 116 GLY A CA 1
ATOM 617 C C . GLY A 1 88 ? -7.547 19.615 -4.912 1.00 19.85 116 GLY A C 1
ATOM 618 O O . GLY A 1 88 ? -7.935 19.643 -3.747 1.00 22.73 116 GLY A O 1
ATOM 619 N N . VAL A 1 89 ? -6.378 19.095 -5.252 1.00 13.92 117 VAL A N 1
ATOM 620 C CA . VAL A 1 89 ? -5.456 18.590 -4.246 1.00 13.43 117 VAL A CA 1
ATOM 621 C C . VAL A 1 89 ? -4.738 19.762 -3.602 1.00 12.61 117 VAL A C 1
ATOM 622 O O . VAL A 1 89 ? -4.296 20.689 -4.273 1.00 14.77 117 VAL A O 1
ATOM 626 N N . LYS A 1 90 ? -4.641 19.713 -2.275 1.00 12.63 118 LYS A N 1
ATOM 627 C CA . LYS A 1 90 ? -3.803 20.650 -1.560 1.00 12.60 118 LYS A CA 1
ATOM 628 C C . LYS A 1 90 ? -2.401 20.059 -1.493 1.00 10.31 118 LYS A C 1
ATOM 629 O O . LYS A 1 90 ? -2.221 18.962 -0.989 1.00 12.44 118 LYS A O 1
ATOM 635 N N . VAL A 1 91 ? -1.432 20.799 -2.017 1.00 11.27 119 VAL A N 1
ATOM 636 C CA . VAL A 1 91 ? -0.058 20.318 -2.125 1.00 10.52 119 VAL A CA 1
ATOM 637 C C . VAL A 1 91 ? 0.875 21.084 -1.186 1.00 11.39 119 VAL A C 1
ATOM 638 O O . VAL A 1 91 ? 0.901 22.317 -1.179 1.00 12.21 119 VAL A O 1
ATOM 642 N N . VAL A 1 92 ? 1.607 20.335 -0.366 1.00 11.11 120 VAL A N 1
ATOM 643 C CA . VAL A 1 92 ? 2.638 20.875 0.499 1.00 10.23 120 VAL A CA 1
ATOM 644 C C . VAL A 1 92 ? 3.958 20.270 0.064 1.00 9.71 120 VAL A C 1
ATOM 645 O O . VAL A 1 92 ? 4.116 19.042 0.021 1.00 10.33 120 VAL A O 1
ATOM 649 N N . VAL A 1 93 ? 4.893 21.128 -0.299 1.00 10.14 121 VAL A N 1
ATOM 650 C CA . VAL A 1 93 ? 6.218 20.728 -0.753 1.00 9.15 121 VAL A CA 1
ATOM 651 C C . VAL A 1 93 ? 7.092 20.652 0.480 1.00 10.43 121 VAL A C 1
ATOM 652 O O . VAL A 1 93 ? 7.044 21.547 1.306 1.00 11.37 121 VAL A O 1
ATOM 656 N N . ILE A 1 94 ? 7.869 19.588 0.619 1.00 8.93 122 ILE A N 1
ATOM 657 C CA . ILE A 1 94 ? 8.783 19.423 1.747 1.00 9.63 122 ILE A CA 1
ATOM 658 C C . ILE A 1 94 ? 10.229 19.279 1.318 1.00 9.96 122 ILE A C 1
ATOM 659 O O . ILE A 1 94 ? 10.548 18.548 0.381 1.00 10.55 122 ILE A O 1
ATOM 664 N N . ASP A 1 95 ? 11.094 19.959 2.073 1.00 9.97 123 ASP A N 1
ATOM 665 C CA . ASP A 1 95 ? 12.562 19.739 2.100 1.00 10.00 123 ASP A CA 1
ATOM 666 C C . ASP A 1 95 ? 13.262 20.265 0.854 1.00 10.15 123 ASP A C 1
ATOM 667 O O . ASP A 1 95 ? 13.945 21.296 0.922 1.00 11.81 123 ASP A O 1
ATOM 672 N N . SER A 1 96 ? 13.117 19.578 -0.274 1.00 9.94 124 SER A N 1
ATOM 673 C CA . SER A 1 96 ? 13.671 20.085 -1.534 1.00 10.51 124 SER A CA 1
ATOM 674 C C . SER A 1 96 ? 12.768 21.159 -2.103 1.00 10.40 124 SER A C 1
ATOM 675 O O . SER A 1 96 ? 11.534 21.115 -1.966 1.00 11.60 124 SER A O 1
ATOM 678 N N . THR A 1 97 ? 13.408 22.141 -2.747 1.00 11.15 125 THR A N 1
ATOM 679 C CA . THR A 1 97 ? 12.706 23.263 -3.310 1.00 11.37 125 THR A CA 1
ATOM 680 C C . THR A 1 97 ? 11.941 22.938 -4.598 1.00 11.30 125 THR A C 1
ATOM 681 O O . THR A 1 97 ? 12.461 22.314 -5.490 1.00 12.79 125 THR A O 1
ATOM 685 N N . LEU A 1 98 ? 10.720 23.439 -4.668 1.00 11.78 126 LEU A N 1
ATOM 686 C CA . LEU A 1 98 ? 9.981 23.531 -5.914 1.00 11.66 126 LEU A CA 1
ATOM 687 C C . LEU A 1 98 ? 9.880 24.987 -6.303 1.00 13.77 126 LEU A C 1
ATOM 688 O O . LEU A 1 98 ? 9.688 25.847 -5.462 1.00 13.41 126 LEU A O 1
ATOM 693 N N . ASN A 1 99 ? 9.969 25.246 -7.598 1.00 13.61 127 ASN A N 1
ATOM 694 C CA . ASN A 1 99 ? 9.843 26.591 -8.102 1.00 13.50 127 ASN A CA 1
ATOM 695 C C . ASN A 1 99 ? 8.617 27.240 -7.477 1.00 15.72 127 ASN A C 1
ATOM 696 O O . ASN A 1 99 ? 7.508 26.738 -7.622 1.00 15.09 127 ASN A O 1
ATOM 701 N N . PRO A 1 100 ? 8.803 28.386 -6.789 1.00 17.42 128 PRO A N 1
ATOM 702 C CA . PRO A 1 100 ? 7.662 28.992 -6.099 1.00 18.90 128 PRO A CA 1
ATOM 703 C C . PRO A 1 100 ? 6.567 29.609 -6.968 1.00 19.09 128 PRO A C 1
ATOM 704 O O . PRO A 1 100 ? 5.528 30.011 -6.444 1.00 24.70 128 PRO A O 1
ATOM 708 N N . ARG A 1 101 ? 6.787 29.670 -8.274 1.00 19.44 129 ARG A N 1
ATOM 709 C CA . ARG A 1 101 ? 5.744 30.087 -9.188 1.00 24.42 129 ARG A CA 1
ATOM 710 C C . ARG A 1 101 ? 4.737 28.991 -9.430 1.00 22.58 129 ARG A C 1
ATOM 711 O O . ARG A 1 101 ? 3.659 29.250 -9.959 1.00 24.99 129 ARG A O 1
ATOM 719 N N . ALA A 1 102 ? 5.051 27.771 -9.005 1.00 16.79 130 ALA A N 1
ATOM 720 C CA . ALA A 1 102 ? 4.056 26.723 -9.067 1.00 16.36 130 ALA A CA 1
ATOM 721 C C . ALA A 1 102 ? 2.922 26.953 -8.069 1.00 15.52 130 ALA A C 1
ATOM 722 O O . ALA A 1 102 ? 3.075 27.672 -7.080 1.00 18.90 130 ALA A O 1
ATOM 724 N N . ASN A 1 103 ? 1.792 26.314 -8.318 1.00 15.58 131 ASN A N 1
ATOM 725 C CA . ASN A 1 103 ? 0.617 26.464 -7.503 1.00 13.55 131 ASN A CA 1
ATOM 726 C C . ASN A 1 103 ? 0.611 25.366 -6.445 1.00 14.12 131 ASN A C 1
ATOM 727 O O . ASN A 1 103 ? 0.330 24.192 -6.723 1.00 16.44 131 ASN A O 1
ATOM 732 N N . PHE A 1 104 ? 0.964 25.760 -5.232 1.00 13.37 132 PHE A N 1
ATOM 733 C CA . PHE A 1 104 ? 0.916 24.873 -4.072 1.00 12.14 132 PHE A CA 1
ATOM 734 C C . PHE A 1 104 ? 0.648 25.693 -2.825 1.00 13.31 132 PHE A C 1
ATOM 735 O O . PHE A 1 104 ? 0.761 26.924 -2.836 1.00 15.77 132 PHE A O 1
ATOM 743 N N . VAL A 1 105 ? 0.319 25.014 -1.740 1.00 12.78 133 VAL A N 1
ATOM 744 C CA . VAL A 1 105 ? -0.025 25.693 -0.488 1.00 12.70 133 VAL A CA 1
ATOM 745 C C . VAL A 1 105 ? 1.194 26.349 0.162 1.00 14.57 133 VAL A C 1
ATOM 746 O O . VAL A 1 105 ? 1.206 27.554 0.435 1.00 14.90 133 VAL A O 1
ATOM 750 N N . THR A 1 106 ? 2.212 25.557 0.454 1.00 12.42 134 THR A N 1
ATOM 751 C CA . THR A 1 106 ? 3.414 26.076 1.072 1.00 12.34 134 THR A CA 1
ATOM 752 C C . THR A 1 106 ? 4.556 25.105 0.856 1.00 11.09 134 THR A C 1
ATOM 753 O O . THR A 1 106 ? 4.348 23.916 0.566 1.00 11.98 134 THR A O 1
ATOM 757 N N . GLN A 1 107 ? 5.754 25.630 1.010 1.00 10.41 135 GLN A N 1
ATOM 758 C CA . GLN A 1 107 ? 7.000 24.911 1.051 1.00 10.50 135 GLN A CA 1
ATOM 759 C C . GLN A 1 107 ? 7.471 24.851 2.505 1.00 11.49 135 GLN A C 1
ATOM 760 O O . GLN A 1 107 ? 7.786 25.888 3.089 1.00 12.14 135 GLN A O 1
ATOM 766 N N . VAL A 1 108 ? 7.531 23.647 3.071 1.00 9.64 136 VAL A N 1
ATOM 767 C CA . VAL A 1 108 ? 8.097 23.438 4.404 1.00 10.12 136 VAL A CA 1
ATOM 768 C C . VAL A 1 108 ? 9.510 22.963 4.230 1.00 9.80 136 VAL A C 1
ATOM 769 O O . VAL A 1 108 ? 9.753 21.967 3.565 1.00 11.77 136 VAL A O 1
ATOM 773 N N . GLN A 1 109 ? 10.468 23.668 4.798 1.00 10.49 137 GLN A N 1
ATOM 774 C CA . GLN A 1 109 ? 11.843 23.218 4.716 1.00 12.27 137 GLN A CA 1
ATOM 775 C C . GLN A 1 109 ? 12.658 23.822 5.826 1.00 10.92 137 GLN A C 1
ATOM 776 O O . GLN A 1 109 ? 12.226 24.755 6.515 1.00 10.82 137 GLN A O 1
ATOM 782 N N . SER A 1 110 ? 13.846 23.252 6.004 1.00 10.39 138 SER A N 1
ATOM 783 C CA . SER A 1 110 ? 14.782 23.807 6.955 1.00 11.13 138 SER A CA 1
ATOM 784 C C . SER A 1 110 ? 15.166 25.235 6.553 1.00 11.64 138 SER A C 1
ATOM 785 O O . SER A 1 110 ? 15.108 25.615 5.376 1.00 11.04 138 SER A O 1
ATOM 788 N N . SER A 1 111 ? 15.535 26.032 7.553 1.00 11.02 139 SER A N 1
ATOM 789 C CA A SER A 1 111 ? 15.951 27.431 7.322 0.50 10.15 139 SER A CA 1
ATOM 790 C CA B SER A 1 111 ? 15.932 27.421 7.316 0.50 10.07 139 SER A CA 1
ATOM 791 C C . SER A 1 111 ? 17.379 27.454 6.809 1.00 9.83 139 SER A C 1
ATOM 792 O O . SER A 1 111 ? 18.312 27.822 7.542 1.00 11.35 139 SER A O 1
ATOM 797 N N . ASN A 1 112 ? 17.574 27.055 5.551 1.00 10.39 140 ASN A N 1
ATOM 798 C CA . ASN A 1 112 ? 18.941 26.803 5.069 1.00 10.01 140 ASN A CA 1
ATOM 799 C C . ASN A 1 112 ? 19.828 28.043 5.046 1.00 10.19 140 ASN A C 1
ATOM 800 O O . ASN A 1 112 ? 21.004 27.955 5.433 1.00 11.17 140 ASN A O 1
ATOM 805 N N . SER A 1 113 ? 19.317 29.170 4.561 1.00 11.50 141 SER A N 1
ATOM 806 C CA . SER A 1 113 ? 20.146 30.382 4.477 1.00 11.22 141 SER A CA 1
ATOM 807 C C . SER A 1 113 ? 20.532 30.904 5.868 1.00 11.32 141 SER A C 1
ATOM 808 O O . SER A 1 113 ? 21.694 31.241 6.124 1.00 12.47 141 SER A O 1
ATOM 811 N N . ILE A 1 114 ? 19.579 30.952 6.779 1.00 10.73 142 ILE A N 1
ATOM 812 C CA . ILE A 1 114 ? 19.851 31.404 8.150 1.00 10.64 142 ILE A CA 1
ATOM 813 C C . ILE A 1 114 ? 20.738 30.393 8.872 1.00 9.54 142 ILE A C 1
ATOM 814 O O . ILE A 1 114 ? 21.690 30.783 9.549 1.00 10.78 142 ILE A O 1
ATOM 819 N N . ASN A 1 115 ? 20.475 29.100 8.737 1.00 9.91 143 ASN A N 1
ATOM 820 C CA . ASN A 1 115 ? 21.397 28.129 9.313 1.00 9.79 143 ASN A CA 1
ATOM 821 C C . ASN A 1 115 ? 22.813 28.370 8.815 1.00 9.92 143 ASN A C 1
ATOM 822 O O . ASN A 1 115 ? 23.768 28.279 9.579 1.00 9.94 143 ASN A O 1
ATOM 827 N N . GLY A 1 116 ? 22.962 28.611 7.518 1.00 9.84 144 GLY A N 1
ATOM 828 C CA . GLY A 1 116 ? 24.292 28.821 6.975 1.00 11.09 144 GLY A CA 1
ATOM 829 C C . GLY A 1 116 ? 24.933 30.035 7.603 1.00 10.42 144 GLY A C 1
ATOM 830 O O . GLY A 1 116 ? 26.110 29.992 7.965 1.00 11.53 144 GLY A O 1
ATOM 831 N N . ALA A 1 117 ? 24.195 31.113 7.745 1.00 10.91 145 ALA A N 1
ATOM 832 C CA . ALA A 1 117 ? 24.725 32.304 8.395 1.00 11.21 145 ALA A CA 1
ATOM 833 C C . ALA A 1 117 ? 25.158 31.993 9.842 1.00 10.59 145 ALA A C 1
ATOM 834 O O . ALA A 1 117 ? 26.253 32.357 10.272 1.00 12.32 145 ALA A O 1
ATOM 836 N N . LEU A 1 118 ? 24.317 31.297 10.598 1.00 9.08 146 LEU A N 1
ATOM 837 C CA . LEU A 1 118 ? 24.611 30.979 12.000 1.00 8.93 146 LEU A CA 1
ATOM 838 C C . LEU A 1 118 ? 25.857 30.101 12.117 1.00 9.60 146 LEU A C 1
ATOM 839 O O . LEU A 1 118 ? 26.695 30.303 13.000 1.00 9.70 146 LEU A O 1
ATOM 844 N N . VAL A 1 119 ? 25.951 29.111 11.237 1.00 9.28 147 VAL A N 1
ATOM 845 C CA . VAL A 1 119 ? 27.091 28.189 11.206 1.00 8.42 147 VAL A CA 1
ATOM 846 C C . VAL A 1 119 ? 28.381 28.942 10.833 1.00 8.96 147 VAL A C 1
ATOM 847 O O . VAL A 1 119 ? 29.411 28.777 11.511 1.00 10.29 147 VAL A O 1
ATOM 851 N N . GLY A 1 120 ? 28.335 29.783 9.789 1.00 9.29 148 GLY A N 1
ATOM 852 C CA . GLY A 1 120 ? 29.531 30.554 9.387 1.00 9.81 148 GLY A CA 1
ATOM 853 C C . GLY A 1 120 ? 29.981 31.530 10.462 1.00 10.35 148 GLY A C 1
ATOM 854 O O . GLY A 1 120 ? 31.172 31.707 10.711 1.00 11.01 148 GLY A O 1
ATOM 855 N N . HIS A 1 121 ? 29.023 32.165 11.124 1.00 9.91 149 HIS A N 1
ATOM 856 C CA . HIS A 1 121 ? 29.347 33.040 12.265 1.00 10.47 149 HIS A CA 1
ATOM 857 C C . HIS A 1 121 ? 30.043 32.249 13.355 1.00 10.32 149 HIS A C 1
ATOM 858 O O . HIS A 1 121 ? 31.042 32.719 13.917 1.00 10.81 149 HIS A O 1
ATOM 865 N N . TRP A 1 122 ? 29.529 31.056 13.661 1.00 9.65 150 TRP A N 1
ATOM 866 C CA . TRP A 1 122 ? 30.158 30.221 14.662 1.00 9.30 150 TRP A CA 1
ATOM 867 C C . TRP A 1 122 ? 31.598 29.878 14.278 1.00 8.37 150 TRP A C 1
ATOM 868 O O . TRP A 1 122 ? 32.490 29.909 15.149 1.00 9.10 150 TRP A O 1
ATOM 879 N N . VAL A 1 123 ? 31.838 29.560 13.019 1.00 8.70 151 VAL A N 1
ATOM 880 C CA . VAL A 1 123 ? 33.187 29.208 12.606 1.00 8.91 151 VAL A CA 1
ATOM 881 C C . VAL A 1 123 ? 34.160 30.330 13.017 1.00 9.56 151 VAL A C 1
ATOM 882 O O . VAL A 1 123 ? 35.245 30.059 13.528 1.00 10.05 151 VAL A O 1
ATOM 886 N N . ILE A 1 124 ? 33.772 31.583 12.794 1.00 9.41 152 ILE A N 1
ATOM 887 C CA . ILE A 1 124 ? 34.642 32.716 13.146 1.00 9.36 152 ILE A CA 1
ATOM 888 C C . ILE A 1 124 ? 34.721 32.922 14.652 1.00 8.94 152 ILE A C 1
ATOM 889 O O . ILE A 1 124 ? 35.774 33.325 15.161 1.00 10.51 152 ILE A O 1
ATOM 894 N N . GLU A 1 125 ? 33.647 32.646 15.379 1.00 9.52 153 GLU A N 1
ATOM 895 C CA . GLU A 1 125 ? 33.730 32.622 16.838 1.00 10.66 153 GLU A CA 1
ATOM 896 C C . GLU A 1 125 ? 34.769 31.601 17.312 1.00 11.15 153 GLU A C 1
ATOM 897 O O . GLU A 1 125 ? 35.412 31.795 18.349 1.00 12.17 153 GLU A O 1
ATOM 903 N N . GLU A 1 126 ? 34.894 30.491 16.592 1.00 10.34 154 GLU A N 1
ATOM 904 C CA . GLU A 1 126 ? 35.768 29.404 16.971 1.00 10.67 154 GLU A CA 1
ATOM 905 C C . GLU A 1 126 ? 37.226 29.641 16.591 1.00 10.47 154 GLU A C 1
ATOM 906 O O . GLU A 1 126 ? 38.114 29.434 17.431 1.00 13.61 154 GLU A O 1
ATOM 912 N N . VAL A 1 127 ? 37.467 30.069 15.355 1.00 10.15 155 VAL A N 1
ATOM 913 C CA . VAL A 1 127 ? 38.822 30.146 14.794 1.00 10.81 155 VAL A CA 1
ATOM 914 C C . VAL A 1 127 ? 39.350 31.565 14.684 1.00 10.92 155 VAL A C 1
ATOM 915 O O . VAL A 1 127 ? 40.554 31.743 14.412 1.00 12.29 155 VAL A O 1
ATOM 919 N N . GLY A 1 128 ? 38.516 32.569 14.907 1.00 10.47 156 GLY A N 1
ATOM 920 C CA . GLY A 1 128 ? 38.991 33.940 14.776 1.00 10.88 156 GLY A CA 1
ATOM 921 C C . GLY A 1 128 ? 39.542 34.251 13.402 1.00 12.36 156 GLY A C 1
ATOM 922 O O . GLY A 1 128 ? 38.924 33.952 12.395 1.00 12.13 156 GLY A O 1
ATOM 923 N N . ASN A 1 129 ? 40.730 34.858 13.406 1.00 12.24 157 ASN A N 1
ATOM 924 C CA . ASN A 1 129 ? 41.468 35.307 12.218 1.00 14.83 157 ASN A CA 1
ATOM 925 C C . ASN A 1 129 ? 42.168 34.223 11.426 1.00 12.41 157 ASN A C 1
ATOM 926 O O . ASN A 1 129 ? 42.870 34.539 10.466 1.00 16.24 157 ASN A O 1
ATOM 931 N N . LYS A 1 130 ? 42.015 32.964 11.824 1.00 12.21 158 LYS A N 1
ATOM 932 C CA . LYS A 1 130 ? 42.746 31.874 11.196 1.00 12.92 158 LYS A CA 1
ATOM 933 C C . LYS A 1 130 ? 42.490 31.871 9.688 1.00 13.18 158 LYS A C 1
ATOM 934 O O . LYS A 1 130 ? 41.365 32.030 9.248 1.00 13.99 158 LYS A O 1
ATOM 940 N N . SER A 1 131 ? 43.532 31.652 8.907 1.00 14.34 159 SER A N 1
ATOM 941 C CA . SER A 1 131 ? 43.428 31.548 7.440 1.00 14.53 159 SER A CA 1
ATOM 942 C C . SER A 1 131 ? 42.800 30.208 7.107 1.00 13.99 159 SER A C 1
ATOM 943 O O . SER A 1 131 ? 43.413 29.173 7.326 1.00 17.63 159 SER A O 1
ATOM 946 N N . LEU A 1 132 ? 41.578 30.246 6.582 1.00 12.25 160 LEU A N 1
ATOM 947 C CA . LEU A 1 132 ? 40.804 29.028 6.301 1.00 13.62 160 LEU A CA 1
ATOM 948 C C . LEU A 1 132 ? 41.090 28.470 4.926 1.00 12.69 160 LEU A C 1
ATOM 949 O O . LEU A 1 132 ? 41.082 29.201 3.935 1.00 13.53 160 LEU A O 1
ATOM 954 N N . LYS A 1 133 ? 41.299 27.156 4.882 1.00 11.45 161 LYS A N 1
ATOM 955 C CA . LYS A 1 133 ? 41.591 26.417 3.639 1.00 11.47 161 LYS A CA 1
ATOM 956 C C . LYS A 1 133 ? 40.572 25.273 3.601 1.00 10.68 161 LYS A C 1
ATOM 957 O O . LYS A 1 133 ? 40.717 24.273 4.295 1.00 10.88 161 LYS A O 1
ATOM 963 N N . ILE A 1 134 ? 39.485 25.494 2.868 1.00 9.11 162 ILE A N 1
ATOM 964 C CA . ILE A 1 134 ? 38.249 24.710 2.989 1.00 8.92 162 ILE A CA 1
ATOM 965 C C . ILE A 1 134 ? 38.115 23.672 1.882 1.00 10.37 162 ILE A C 1
ATOM 966 O O . ILE A 1 134 ? 38.242 24.000 0.711 1.00 11.43 162 ILE A O 1
ATOM 971 N N . ALA A 1 135 ? 37.846 22.417 2.267 1.00 9.43 163 ALA A N 1
ATOM 972 C CA . ALA A 1 135 ? 37.436 21.369 1.348 1.00 10.90 163 ALA A CA 1
ATOM 973 C C . ALA A 1 135 ? 35.924 21.248 1.426 1.00 9.48 163 ALA A C 1
ATOM 974 O O . ALA A 1 135 ? 35.379 21.031 2.493 1.00 11.49 163 ALA A O 1
ATOM 976 N N . LEU A 1 136 ? 35.270 21.444 0.303 1.00 9.39 164 LEU A N 1
ATOM 977 C CA . LEU A 1 136 ? 33.820 21.514 0.222 1.00 9.56 164 LEU A CA 1
ATOM 978 C C . LEU A 1 136 ? 33.235 20.208 -0.297 1.00 10.20 164 LEU A C 1
ATOM 979 O O . LEU A 1 136 ? 33.640 19.713 -1.347 1.00 12.13 164 LEU A O 1
ATOM 984 N N . LEU A 1 137 ? 32.279 19.672 0.451 1.00 10.22 165 LEU A N 1
ATOM 985 C CA . LEU A 1 137 ? 31.536 18.476 0.059 1.00 10.67 165 LEU A CA 1
ATOM 986 C C . LEU A 1 137 ? 30.123 18.876 -0.262 1.00 10.84 165 LEU A C 1
ATOM 987 O O . LEU A 1 137 ? 29.359 19.180 0.627 1.00 11.46 165 LEU A O 1
ATOM 992 N N . SER A 1 138 ? 29.773 18.849 -1.533 1.00 10.84 166 SER A N 1
ATOM 993 C CA . SER A 1 138 ? 28.458 19.269 -2.003 1.00 11.12 166 SER A CA 1
ATOM 994 C C . SER A 1 138 ? 27.596 18.072 -2.342 1.00 10.43 166 SER A C 1
ATOM 995 O O . SER A 1 138 ? 28.110 16.994 -2.632 1.00 12.67 166 SER A O 1
ATOM 998 N N . GLY A 1 139 ? 26.293 18.266 -2.307 1.00 10.79 167 GLY A N 1
ATOM 999 C CA . GLY A 1 139 ? 25.377 17.153 -2.510 1.00 11.87 167 GLY A CA 1
ATOM 1000 C C . GLY A 1 139 ? 25.213 16.709 -3.947 1.00 13.15 167 GLY A C 1
ATOM 1001 O O . GLY A 1 139 ? 25.624 15.617 -4.321 1.00 17.67 167 GLY A O 1
ATOM 1002 N N . GLU A 1 140 ? 24.584 17.560 -4.741 1.00 12.33 168 GLU A N 1
ATOM 1003 C CA . GLU A 1 140 ? 24.157 17.183 -6.080 1.00 15.05 168 GLU A CA 1
ATOM 1004 C C . GLU A 1 140 ? 24.196 18.408 -6.960 1.00 13.40 168 GLU A C 1
ATOM 1005 O O . GLU A 1 140 ? 23.642 19.453 -6.636 1.00 13.75 168 GLU A O 1
ATOM 1011 N N . LYS A 1 141 ? 24.793 18.235 -8.131 1.00 16.41 169 LYS A N 1
ATOM 1012 C CA . LYS A 1 141 ? 24.889 19.335 -9.064 1.00 15.83 169 LYS A CA 1
ATOM 1013 C C . LYS A 1 141 ? 23.497 19.827 -9.433 1.00 13.67 169 LYS A C 1
ATOM 1014 O O . LYS A 1 141 ? 22.601 19.053 -9.744 1.00 18.39 169 LYS A O 1
ATOM 1020 N N . GLY A 1 142 ? 23.346 21.136 -9.406 1.00 13.29 170 GLY A N 1
ATOM 1021 C CA . GLY A 1 142 ? 22.077 21.773 -9.679 1.00 14.26 170 GLY A CA 1
ATOM 1022 C C . GLY A 1 142 ? 21.078 21.892 -8.534 1.00 14.21 170 GLY A C 1
ATOM 1023 O O . GLY A 1 142 ? 20.042 22.558 -8.670 1.00 15.95 170 GLY A O 1
ATOM 1024 N N . ASN A 1 143 ? 21.420 21.345 -7.374 1.00 12.61 171 ASN A N 1
ATOM 1025 C CA . ASN A 1 143 ? 20.459 21.365 -6.253 1.00 12.44 171 ASN A CA 1
ATOM 1026 C C . ASN A 1 143 ? 20.428 22.729 -5.550 1.00 11.50 171 ASN A C 1
ATOM 1027 O O . ASN A 1 143 ? 21.470 23.175 -5.055 1.00 12.22 171 ASN A O 1
ATOM 1032 N N . PRO A 1 144 ? 19.263 23.401 -5.515 1.00 11.69 172 PRO A N 1
ATOM 1033 C CA . PRO A 1 144 ? 19.248 24.754 -4.987 1.00 11.39 172 PRO A CA 1
ATOM 1034 C C . PRO A 1 144 ? 19.385 24.822 -3.460 1.00 10.90 172 PRO A C 1
ATOM 1035 O O . PRO A 1 144 ? 19.935 25.780 -2.958 1.00 11.97 172 PRO A O 1
ATOM 1039 N N . VAL A 1 145 ? 18.889 23.825 -2.736 1.00 11.31 173 VAL A N 1
ATOM 1040 C CA . VAL A 1 145 ? 19.102 23.767 -1.280 1.00 11.58 173 VAL A CA 1
ATOM 1041 C C . VAL A 1 145 ? 20.591 23.593 -0.966 1.00 10.43 173 VAL A C 1
ATOM 1042 O O . VAL A 1 145 ? 21.128 24.281 -0.098 1.00 10.74 173 VAL A O 1
ATOM 1046 N N . GLY A 1 146 ? 21.269 22.724 -1.705 1.00 10.85 174 GLY A N 1
ATOM 1047 C CA . GLY A 1 146 ? 22.716 22.554 -1.540 1.00 10.79 174 GLY A CA 1
ATOM 1048 C C . GLY A 1 146 ? 23.467 23.878 -1.733 1.00 10.28 174 GLY A C 1
ATOM 1049 O O . GLY A 1 146 ? 24.365 24.232 -0.950 1.00 10.80 174 GLY A O 1
ATOM 1050 N N . GLN A 1 147 ? 23.102 24.604 -2.784 1.00 10.30 175 GLN A N 1
ATOM 1051 C CA . GLN A 1 147 ? 23.730 25.873 -3.085 1.00 11.05 175 GLN A CA 1
ATOM 1052 C C . GLN A 1 147 ? 23.458 26.875 -1.974 1.00 10.24 175 GLN A C 1
ATOM 1053 O O . GLN A 1 147 ? 24.367 27.582 -1.536 1.00 10.61 175 GLN A O 1
ATOM 1059 N N . GLU A 1 148 ? 22.220 26.963 -1.509 1.00 10.67 176 GLU A N 1
ATOM 1060 C CA . GLU A 1 148 ? 21.902 27.859 -0.394 1.00 10.59 176 GLU A CA 1
ATOM 1061 C C . GLU A 1 148 ? 22.750 27.563 0.844 1.00 10.16 176 GLU A C 1
ATOM 1062 O O . GLU A 1 148 ? 23.177 28.461 1.573 1.00 11.39 176 GLU A O 1
ATOM 1068 N N . ARG A 1 149 ? 22.962 26.278 1.101 1.00 9.28 177 ARG A N 1
ATOM 1069 C CA . ARG A 1 149 ? 23.764 25.865 2.245 1.00 10.51 177 ARG A CA 1
ATOM 1070 C C . ARG A 1 149 ? 25.239 26.237 2.103 1.00 9.25 177 ARG A C 1
ATOM 1071 O O . ARG A 1 149 ? 25.797 26.871 3.005 1.00 10.59 177 ARG A O 1
ATOM 1079 N N . ARG A 1 150 ? 25.869 25.853 0.995 1.00 9.78 178 ARG A N 1
ATOM 1080 C CA . ARG A 1 150 ? 27.290 26.210 0.843 1.00 10.09 178 ARG A CA 1
ATOM 1081 C C . ARG A 1 150 ? 27.512 27.709 0.809 1.00 9.82 178 ARG A C 1
ATOM 1082 O O . ARG A 1 150 ? 28.442 28.209 1.449 1.00 10.99 178 ARG A O 1
ATOM 1090 N N . LEU A 1 151 ? 26.693 28.422 0.055 1.00 9.83 179 LEU A N 1
ATOM 1091 C CA . LEU A 1 151 ? 26.875 29.869 -0.037 1.00 10.18 179 LEU A CA 1
ATOM 1092 C C . LEU A 1 151 ? 26.425 30.584 1.229 1.00 11.09 179 LEU A C 1
ATOM 1093 O O . LEU A 1 151 ? 27.004 31.617 1.591 1.00 12.24 179 LEU A O 1
ATOM 1098 N N . GLY A 1 152 ? 25.469 30.011 1.959 1.00 11.26 180 GLY A N 1
ATOM 1099 C CA . GLY A 1 152 ? 25.112 30.539 3.268 1.00 10.29 180 GLY A CA 1
ATOM 1100 C C . GLY A 1 152 ? 26.240 30.476 4.270 1.00 10.39 180 GLY A C 1
ATOM 1101 O O . GLY A 1 152 ? 26.535 31.448 4.955 1.00 11.98 180 GLY A O 1
ATOM 1102 N N . VAL A 1 153 ? 26.883 29.316 4.365 1.00 9.22 181 VAL A N 1
ATOM 1103 C CA . VAL A 1 153 ? 28.005 29.191 5.283 1.00 9.52 181 VAL A CA 1
ATOM 1104 C C . VAL A 1 153 ? 29.189 30.052 4.840 1.00 9.18 181 VAL A C 1
ATOM 1105 O O . VAL A 1 153 ? 29.746 30.799 5.673 1.00 10.12 181 VAL A O 1
ATOM 1109 N N . LEU A 1 154 ? 29.560 29.995 3.555 1.00 8.77 182 LEU A N 1
ATOM 1110 C CA . LEU A 1 154 ? 30.702 30.772 3.097 1.00 8.93 182 LEU A CA 1
ATOM 1111 C C . LEU A 1 154 ? 30.454 32.267 3.227 1.00 10.08 182 LEU A C 1
ATOM 1112 O O . LEU A 1 154 ? 31.363 33.022 3.653 1.00 10.96 182 LEU A O 1
ATOM 1117 N N A SER A 1 155 ? 29.261 32.728 2.886 0.50 11.25 183 SER A N 1
ATOM 1118 N N B SER A 1 155 ? 29.229 32.694 2.891 0.50 11.09 183 SER A N 1
ATOM 1119 C CA A SER A 1 155 ? 29.002 34.160 3.047 0.50 10.59 183 SER A CA 1
ATOM 1120 C CA B SER A 1 155 ? 28.798 34.103 3.085 0.50 11.72 183 SER A CA 1
ATOM 1121 C C A SER A 1 155 ? 28.876 34.541 4.547 0.50 12.02 183 SER A C 1
ATOM 1122 C C B SER A 1 155 ? 28.892 34.511 4.540 0.50 12.11 183 SER A C 1
ATOM 1123 O O A SER A 1 155 ? 29.183 35.669 4.936 0.50 14.26 183 SER A O 1
ATOM 1124 O O B SER A 1 155 ? 29.317 35.618 4.883 0.50 14.53 183 SER A O 1
ATOM 1129 N N . GLY A 1 156 ? 28.450 33.597 5.388 1.00 11.84 184 GLY A N 1
ATOM 1130 C CA . GLY A 1 156 ? 28.426 33.814 6.830 1.00 12.71 184 GLY A CA 1
ATOM 1131 C C . GLY A 1 156 ? 29.818 33.993 7.428 1.00 12.09 184 GLY A C 1
ATOM 1132 O O . GLY A 1 156 ? 30.046 34.834 8.330 1.00 12.94 184 GLY A O 1
ATOM 1133 N N . ILE A 1 157 ? 30.756 33.195 6.929 1.00 10.70 185 ILE A N 1
ATOM 1134 C CA . ILE A 1 157 ? 32.157 33.366 7.307 1.00 9.59 185 ILE A CA 1
ATOM 1135 C C . ILE A 1 157 ? 32.639 34.750 6.905 1.00 9.88 185 ILE A C 1
ATOM 1136 O O . ILE A 1 157 ? 33.219 35.474 7.721 1.00 11.28 185 ILE A O 1
ATOM 1141 N N . ILE A 1 158 ? 32.387 35.140 5.662 1.00 10.57 186 ILE A N 1
ATOM 1142 C CA . ILE A 1 158 ? 32.804 36.440 5.195 1.00 10.37 186 ILE A CA 1
ATOM 1143 C C . ILE A 1 158 ? 32.188 37.561 6.037 1.00 9.84 186 ILE A C 1
ATOM 1144 O O . ILE A 1 158 ? 32.870 38.499 6.466 1.00 10.51 186 ILE A O 1
ATOM 1149 N N . GLU A 1 159 ? 30.884 37.486 6.259 1.00 10.60 187 GLU A N 1
ATOM 1150 C CA . GLU A 1 159 ? 30.177 38.566 6.996 1.00 12.42 187 GLU A CA 1
ATOM 1151 C C . GLU A 1 159 ? 30.729 38.689 8.422 1.00 11.44 187 GLU A C 1
ATOM 1152 O O . GLU A 1 159 ? 30.971 39.780 8.915 1.00 12.40 187 GLU A O 1
ATOM 1158 N N . ALA A 1 160 ? 30.963 37.549 9.074 1.00 11.34 188 ALA A N 1
ATOM 1159 C CA . ALA A 1 160 ? 31.499 37.552 10.438 1.00 10.96 188 ALA A CA 1
ATOM 1160 C C . ALA A 1 160 ? 32.926 38.126 10.487 1.00 10.87 188 ALA A C 1
ATOM 1161 O O . ALA A 1 160 ? 33.276 38.859 11.406 1.00 12.54 188 ALA A O 1
ATOM 1163 N N . GLN A 1 161 ? 33.748 37.793 9.500 1.00 10.41 189 GLN A N 1
ATOM 1164 C CA . GLN A 1 161 ? 35.070 38.375 9.402 1.00 10.35 189 GLN A CA 1
ATOM 1165 C C . GLN A 1 161 ? 34.994 39.904 9.224 1.00 11.30 189 GLN A C 1
ATOM 1166 O O . GLN A 1 161 ? 35.741 40.659 9.849 1.00 12.14 189 GLN A O 1
ATOM 1172 N N . LEU A 1 162 ? 34.129 40.353 8.331 1.00 10.77 190 LEU A N 1
ATOM 1173 C CA . LEU A 1 162 ? 33.955 41.807 8.126 1.00 10.46 190 LEU A CA 1
ATOM 1174 C C . LEU A 1 162 ? 33.581 42.512 9.436 1.00 12.06 190 LEU A C 1
ATOM 1175 O O . LEU A 1 162 ? 34.171 43.529 9.784 1.00 14.11 190 LEU A O 1
ATOM 1180 N N . ARG A 1 163 ? 32.599 41.970 10.141 1.00 12.45 191 ARG A N 1
ATOM 1181 C CA . ARG A 1 163 ? 32.129 42.567 11.386 1.00 13.24 191 ARG A CA 1
ATOM 1182 C C . ARG A 1 163 ? 33.172 42.596 12.469 1.00 15.72 191 ARG A C 1
ATOM 1183 O O . ARG A 1 163 ? 33.275 43.589 13.190 1.00 18.79 191 ARG A O 1
ATOM 1191 N N . LYS A 1 164 ? 33.961 41.535 12.577 1.00 13.08 192 LYS A N 1
ATOM 1192 C CA . LYS A 1 164 ? 34.967 41.451 13.631 1.00 14.33 192 LYS A CA 1
ATOM 1193 C C . LYS A 1 164 ? 36.266 42.129 13.335 1.00 14.71 192 LYS A C 1
ATOM 1194 O O . LYS A 1 164 ? 36.893 42.697 14.241 1.00 17.72 192 LYS A O 1
ATOM 1200 N N . PHE A 1 165 ? 36.707 42.019 12.090 1.00 14.19 193 PHE A N 1
ATOM 1201 C CA . PHE A 1 165 ? 38.076 42.358 11.689 1.00 14.51 193 PHE A CA 1
ATOM 1202 C C . PHE A 1 165 ? 38.168 43.493 10.668 1.00 14.72 193 PHE A C 1
ATOM 1203 O O . PHE A 1 165 ? 39.254 44.015 10.418 1.00 17.48 193 PHE A O 1
ATOM 1211 N N . GLY A 1 166 ? 37.058 43.823 10.027 1.00 14.11 194 GLY A N 1
ATOM 1212 C CA . GLY A 1 166 ? 37.049 44.846 8.993 1.00 15.29 194 GLY A CA 1
ATOM 1213 C C . GLY A 1 166 ? 37.633 44.371 7.675 1.00 14.18 194 GLY A C 1
ATOM 1214 O O . GLY A 1 166 ? 37.931 45.190 6.808 1.00 17.66 194 GLY A O 1
ATOM 1215 N N . LYS A 1 167 ? 37.773 43.062 7.508 1.00 14.68 195 LYS A N 1
ATOM 1216 C CA . LYS A 1 167 ? 38.346 42.496 6.296 1.00 14.01 195 LYS A CA 1
ATOM 1217 C C . LYS A 1 167 ? 37.953 41.036 6.267 1.00 14.09 195 LYS A C 1
ATOM 1218 O O . LYS A 1 167 ? 37.581 40.493 7.290 1.00 17.09 195 LYS A O 1
ATOM 1224 N N . ALA A 1 168 ? 38.086 40.388 5.119 1.00 11.46 196 ALA A N 1
ATOM 1225 C CA . ALA A 1 168 ? 37.662 38.989 4.960 1.00 11.24 196 ALA A CA 1
ATOM 1226 C C . ALA A 1 168 ? 38.545 38.272 3.986 1.00 12.72 196 ALA A C 1
ATOM 1227 O O . ALA A 1 168 ? 39.118 38.873 3.084 1.00 12.12 196 ALA A O 1
ATOM 1229 N N . ASP A 1 169 ? 38.643 36.967 4.165 1.00 12.45 197 ASP A N 1
ATOM 1230 C CA . ASP A 1 169 ? 39.499 36.156 3.322 1.00 14.01 197 ASP A CA 1
ATOM 1231 C C . ASP A 1 169 ? 39.031 34.737 3.482 1.00 12.83 197 ASP A C 1
ATOM 1232 O O . ASP A 1 169 ? 38.853 34.258 4.597 1.00 16.31 197 ASP A O 1
ATOM 1237 N N . LEU A 1 170 ? 38.893 34.049 2.366 1.00 12.64 198 LEU A N 1
ATOM 1238 C CA . LEU A 1 170 ? 38.817 32.598 2.443 1.00 15.82 198 LEU A CA 1
ATOM 1239 C C . LEU A 1 170 ? 39.192 31.959 1.144 1.00 15.48 198 LEU A C 1
ATOM 1240 O O . LEU A 1 170 ? 39.196 32.569 0.077 1.00 14.84 198 LEU A O 1
ATOM 1245 N N . THR A 1 171 ? 39.526 30.696 1.290 1.00 14.00 199 THR A N 1
ATOM 1246 C CA . THR A 1 171 ? 39.962 29.876 0.204 1.00 11.99 199 THR A CA 1
ATOM 1247 C C . THR A 1 171 ? 39.175 28.556 0.283 1.00 10.34 199 THR A C 1
ATOM 1248 O O . THR A 1 171 ? 39.110 27.952 1.354 1.00 11.99 199 THR A O 1
ATOM 1252 N N . VAL A 1 172 ? 38.579 28.145 -0.843 1.00 9.56 200 VAL A N 1
ATOM 1253 C CA . VAL A 1 172 ? 38.027 26.809 -0.999 1.00 9.92 200 VAL A CA 1
ATOM 1254 C C . VAL A 1 172 ? 39.021 26.109 -1.912 1.00 10.33 200 VAL A C 1
ATOM 1255 O O . VAL A 1 172 ? 39.177 26.467 -3.085 1.00 11.71 200 VAL A O 1
ATOM 1259 N N . VAL A 1 173 ? 39.721 25.128 -1.357 1.00 10.98 201 VAL A N 1
ATOM 1260 C CA . VAL A 1 173 ? 40.792 24.457 -2.091 1.00 11.05 201 VAL A CA 1
ATOM 1261 C C . VAL A 1 173 ? 40.261 23.433 -3.096 1.00 11.88 201 VAL A C 1
ATOM 1262 O O . VAL A 1 173 ? 40.961 23.053 -4.043 1.00 13.21 201 VAL A O 1
ATOM 1266 N N . GLY A 1 174 ? 39.030 22.970 -2.893 1.00 10.99 202 GLY A N 1
ATOM 1267 C CA . GLY A 1 174 ? 38.400 22.063 -3.820 1.00 11.52 202 GLY A CA 1
ATOM 1268 C C . GLY A 1 174 ? 36.995 21.762 -3.403 1.00 11.50 202 GLY A C 1
ATOM 1269 O O . GLY A 1 174 ? 36.631 21.978 -2.255 1.00 11.79 202 GLY A O 1
ATOM 1270 N N . GLN A 1 175 ? 36.258 21.196 -4.339 1.00 11.22 203 GLN A N 1
ATOM 1271 C CA . GLN A 1 175 ? 34.879 20.806 -4.165 1.00 10.68 203 GLN A CA 1
ATOM 1272 C C . GLN A 1 175 ? 34.690 19.416 -4.742 1.00 12.30 203 GLN A C 1
ATOM 1273 O O . GLN A 1 175 ? 35.099 19.146 -5.875 1.00 14.61 203 GLN A O 1
ATOM 1279 N N . GLY A 1 176 ? 34.024 18.566 -3.976 1.00 11.68 204 GLY A N 1
ATOM 1280 C CA . GLY A 1 176 ? 33.632 17.245 -4.462 1.00 12.68 204 GLY A CA 1
ATOM 1281 C C . GLY A 1 176 ? 32.141 17.064 -4.262 1.00 13.22 204 GLY A C 1
ATOM 1282 O O . GLY A 1 176 ? 31.508 17.836 -3.522 1.00 14.47 204 GLY A O 1
ATOM 1283 N N . TRP A 1 177 ? 31.591 16.025 -4.882 1.00 12.84 205 TRP A N 1
ATOM 1284 C CA . TRP A 1 177 ? 30.157 15.790 -4.916 1.00 13.04 205 TRP A CA 1
ATOM 1285 C C . TRP A 1 177 ? 29.911 14.420 -4.318 1.00 15.04 205 TRP A C 1
ATOM 1286 O O . TRP A 1 177 ? 30.431 13.421 -4.812 1.00 17.39 205 TRP A O 1
ATOM 1297 N N . GLY A 1 178 ? 29.141 14.384 -3.237 1.00 13.98 206 GLY A N 1
ATOM 1298 C CA . GLY A 1 178 ? 28.975 13.150 -2.468 1.00 14.20 206 GLY A CA 1
ATOM 1299 C C . GLY A 1 178 ? 27.586 12.584 -2.413 1.00 14.06 206 GLY A C 1
ATOM 1300 O O . GLY A 1 178 ? 27.348 11.606 -1.696 1.00 16.67 206 GLY A O 1
ATOM 1301 N N . HIS A 1 179 ? 26.648 13.200 -3.116 1.00 13.30 207 HIS A N 1
ATOM 1302 C CA . HIS A 1 179 ? 25.312 12.624 -3.331 1.00 15.49 207 HIS A CA 1
ATOM 1303 C C . HIS A 1 179 ? 24.509 12.394 -2.046 1.00 16.46 207 HIS A C 1
ATOM 1304 O O . HIS A 1 179 ? 23.640 11.502 -1.962 1.00 17.23 207 HIS A O 1
ATOM 1311 N N . TRP A 1 180 ? 24.836 13.187 -1.030 1.00 13.13 208 TRP A N 1
ATOM 1312 C CA . TRP A 1 180 ? 24.113 13.221 0.257 1.00 13.41 208 TRP A CA 1
ATOM 1313 C C . TRP A 1 180 ? 24.362 12.033 1.147 1.00 14.72 208 TRP A C 1
ATOM 1314 O O . TRP A 1 180 ? 23.698 11.892 2.162 1.00 15.69 208 TRP A O 1
ATOM 1325 N N . ASN A 1 181 ? 25.331 11.193 0.802 1.00 14.65 209 ASN A N 1
ATOM 1326 C CA . ASN A 1 181 ? 25.514 9.998 1.599 1.00 15.98 209 ASN A CA 1
ATOM 1327 C C . ASN A 1 181 ? 26.955 9.750 2.007 1.00 15.15 209 ASN A C 1
ATOM 1328 O O . ASN A 1 181 ? 27.920 10.388 1.547 1.00 15.63 209 ASN A O 1
ATOM 1333 N N . ASP A 1 182 ? 27.085 8.834 2.950 1.00 17.78 210 ASP A N 1
ATOM 1334 C CA . ASP A 1 182 ? 28.351 8.515 3.561 1.00 17.06 210 ASP A CA 1
ATOM 1335 C C . ASP A 1 182 ? 29.429 8.072 2.553 1.00 16.87 210 ASP A C 1
ATOM 1336 O O . ASP A 1 182 ? 30.557 8.569 2.566 1.00 17.03 210 ASP A O 1
ATOM 1341 N N . GLU A 1 183 ? 29.050 7.135 1.687 1.00 18.65 211 GLU A N 1
ATOM 1342 C CA . GLU A 1 183 ? 29.977 6.579 0.699 1.00 21.55 211 GLU A CA 1
ATOM 1343 C C . GLU A 1 183 ? 30.473 7.667 -0.269 1.00 16.16 211 GLU A 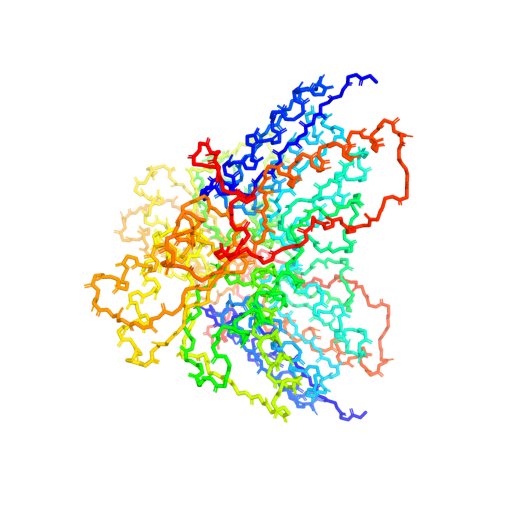C 1
ATOM 1344 O O . GLU A 1 183 ? 31.674 7.763 -0.578 1.00 18.34 211 GLU A O 1
ATOM 1350 N N . GLY A 1 184 ? 29.528 8.495 -0.704 1.00 16.89 212 GLY A N 1
ATOM 1351 C CA . GLY A 1 184 ? 29.823 9.634 -1.580 1.00 16.91 212 GLY A CA 1
ATOM 1352 C C . GLY A 1 184 ? 30.786 10.601 -0.926 1.00 15.67 212 GLY A C 1
ATOM 1353 O O . GLY A 1 184 ? 31.743 11.066 -1.535 1.00 15.88 212 GLY A O 1
ATOM 1354 N N . GLY A 1 185 ? 30.559 10.892 0.351 1.00 14.97 213 GLY A N 1
ATOM 1355 C CA . GLY A 1 185 ? 31.453 11.806 1.060 1.00 14.37 213 GLY A CA 1
ATOM 1356 C C . GLY A 1 185 ? 32.843 11.275 1.255 1.00 12.94 213 GLY A C 1
ATOM 1357 O O . GLY A 1 185 ? 33.851 11.980 1.164 1.00 14.94 213 GLY A O 1
ATOM 1358 N N . LEU A 1 186 ? 32.876 9.986 1.556 1.00 15.60 214 LEU A N 1
ATOM 1359 C CA . LEU A 1 186 ? 34.146 9.318 1.727 1.00 15.87 214 LEU A CA 1
ATOM 1360 C C . LEU A 1 186 ? 35.019 9.388 0.459 1.00 14.91 214 LEU A C 1
ATOM 1361 O O . LEU A 1 186 ? 36.176 9.792 0.495 1.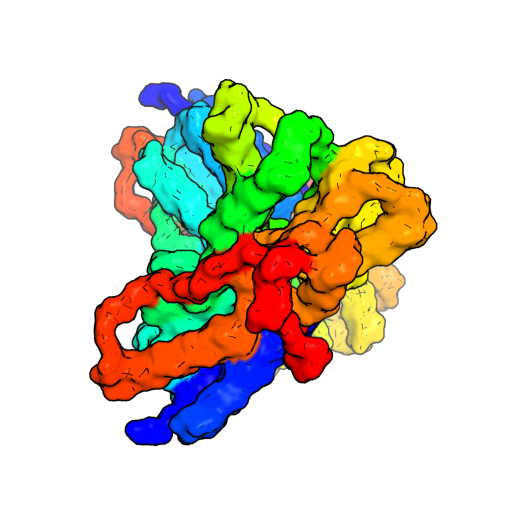00 15.26 214 LEU A O 1
ATOM 1366 N N . LYS A 1 187 ? 34.414 9.028 -0.663 1.00 15.96 215 LYS A N 1
ATOM 1367 C CA . LYS A 1 187 ? 35.124 9.001 -1.952 1.00 17.72 215 LYS A CA 1
ATOM 1368 C C . LYS A 1 187 ? 35.546 10.429 -2.368 1.00 16.48 215 LYS A C 1
ATOM 1369 O O . LYS A 1 187 ? 36.694 10.688 -2.768 1.00 17.67 215 LYS A O 1
ATOM 1375 N N . ALA A 1 188 ? 34.632 11.374 -2.202 1.00 16.08 216 ALA A N 1
ATOM 1376 C CA . ALA A 1 188 ? 34.967 12.759 -2.569 1.00 15.34 216 ALA A CA 1
ATOM 1377 C C . ALA A 1 188 ? 36.106 13.278 -1.708 1.00 14.22 216 ALA A C 1
ATOM 1378 O O . ALA A 1 188 ? 37.021 13.958 -2.168 1.00 15.74 216 ALA A O 1
ATOM 1380 N N . MET A 1 189 ? 36.054 12.961 -0.421 1.00 13.73 217 MET A N 1
ATOM 1381 C CA . MET A 1 189 ? 37.112 13.421 0.460 1.00 13.58 217 MET A CA 1
ATOM 1382 C C . MET A 1 189 ? 38.461 12.788 0.153 1.00 15.58 217 MET A C 1
ATOM 1383 O O . MET A 1 189 ? 39.482 13.432 0.294 1.00 15.43 217 MET A O 1
ATOM 1388 N N . GLU A 1 190 ? 38.461 11.502 -0.182 1.00 16.49 218 GLU A N 1
ATOM 1389 C CA . GLU A 1 190 ? 39.716 10.852 -0.597 1.00 18.56 218 GLU A CA 1
ATOM 1390 C C . GLU A 1 190 ? 40.422 11.650 -1.701 1.00 15.77 218 GLU A C 1
ATOM 1391 O O . GLU A 1 190 ? 41.621 11.948 -1.612 1.00 16.95 218 GLU A O 1
ATOM 1397 N N . ASP A 1 191 ? 39.641 12.023 -2.711 1.00 16.59 219 ASP A N 1
ATOM 1398 C CA . ASP A 1 191 ? 40.178 12.798 -3.836 1.00 15.92 219 ASP A CA 1
ATOM 1399 C C . ASP A 1 191 ? 40.716 14.160 -3.391 1.00 16.39 219 ASP A C 1
ATOM 1400 O O . ASP A 1 191 ? 41.783 14.637 -3.804 1.00 15.60 219 ASP A O 1
ATOM 1405 N N . LEU A 1 192 ? 39.947 14.799 -2.534 1.00 15.73 220 LEU A N 1
ATOM 1406 C CA . LEU A 1 192 ? 40.345 16.102 -2.031 1.00 15.78 220 LEU A CA 1
ATOM 1407 C C . LEU A 1 192 ? 41.640 16.072 -1.219 1.00 13.88 220 LEU A C 1
ATOM 1408 O O . LEU A 1 192 ? 42.477 16.978 -1.281 1.00 14.73 220 LEU A O 1
ATOM 1413 N N . LEU A 1 193 ? 41.776 15.014 -0.423 1.00 14.51 221 LEU A N 1
ATOM 1414 C CA . LEU A 1 193 ? 42.985 14.828 0.363 1.00 15.86 221 LEU A CA 1
ATOM 1415 C C . LEU A 1 193 ? 44.224 14.587 -0.498 1.00 15.33 221 LEU A C 1
ATOM 1416 O O . LEU A 1 193 ? 45.285 15.132 -0.188 1.00 16.29 221 LEU A O 1
ATOM 1421 N N . VAL A 1 194 ? 44.079 13.821 -1.578 1.00 15.06 222 VAL A N 1
ATOM 1422 C CA . VAL A 1 194 ? 45.218 13.576 -2.469 1.00 15.78 222 VAL A CA 1
ATOM 1423 C C . VAL A 1 194 ? 45.618 14.890 -3.146 1.00 18.66 222 VAL A C 1
ATOM 1424 O O . VAL A 1 194 ? 46.804 15.196 -3.282 1.00 19.84 222 VAL A O 1
ATOM 1428 N N . ALA A 1 195 ? 44.607 15.663 -3.541 1.00 15.93 223 ALA A N 1
ATOM 1429 C CA . ALA A 1 195 ? 44.806 16.884 -4.312 1.00 18.80 223 ALA A CA 1
ATOM 1430 C C . ALA A 1 195 ? 45.381 18.034 -3.490 1.00 17.99 223 ALA A C 1
ATOM 1431 O O . ALA A 1 195 ? 46.057 18.892 -4.026 1.00 21.89 223 ALA A O 1
ATOM 1433 N N . ASN A 1 196 ? 45.118 18.052 -2.184 1.00 17.34 224 ASN A N 1
ATOM 1434 C CA . ASN A 1 196 ? 45.391 19.243 -1.381 1.00 16.21 224 ASN A CA 1
ATOM 1435 C C . ASN A 1 196 ? 46.019 18.913 -0.053 1.00 18.14 224 ASN A C 1
ATOM 1436 O O . ASN A 1 196 ? 45.376 18.285 0.790 1.00 19.19 224 ASN A O 1
ATOM 1441 N N . LYS A 1 197 ? 47.226 19.403 0.174 1.00 20.33 225 LYS A N 1
ATOM 1442 C CA . LYS A 1 197 ? 47.938 19.102 1.416 1.00 22.67 225 LYS A CA 1
ATOM 1443 C C . LYS A 1 197 ? 47.695 20.071 2.569 1.00 24.18 225 LYS A C 1
ATOM 1444 O O . LYS A 1 197 ? 48.166 19.826 3.687 1.00 27.62 225 LYS A O 1
ATOM 1450 N N A ASP A 1 198 ? 47.020 21.177 2.275 0.50 19.31 226 ASP A N 1
ATOM 1451 N N B ASP A 1 198 ? 46.903 21.124 2.321 0.50 19.20 226 ASP A N 1
ATOM 1452 C CA A ASP A 1 198 ? 46.741 22.206 3.259 0.50 19.38 226 ASP A CA 1
ATOM 1453 C CA B ASP A 1 198 ? 46.774 22.291 3.229 0.50 20.47 226 ASP A CA 1
ATOM 1454 C C A ASP A 1 198 ? 45.248 22.413 3.229 0.50 16.58 226 ASP A C 1
ATOM 1455 C C B ASP A 1 198 ? 45.401 22.538 3.916 0.50 21.14 226 ASP A C 1
ATOM 1456 O O A ASP A 1 198 ? 44.734 23.197 2.458 0.50 18.63 226 ASP A O 1
ATOM 1457 O O B ASP A 1 198 ? 45.166 23.573 4.555 0.50 19.73 226 ASP A O 1
ATOM 1466 N N . ILE A 1 199 ? 44.566 21.521 3.908 1.00 15.02 227 ILE A N 1
ATOM 1467 C CA . ILE A 1 199 ? 43.163 21.651 4.288 1.00 12.86 227 ILE A CA 1
ATOM 1468 C C . ILE A 1 199 ? 43.073 21.821 5.805 1.00 12.16 227 ILE A C 1
ATOM 1469 O O . ILE A 1 199 ? 43.666 21.034 6.566 1.00 15.98 227 ILE A O 1
ATOM 1474 N N . ASN A 1 200 ? 42.314 22.817 6.261 1.00 11.37 228 ASN A N 1
ATOM 1475 C CA . ASN A 1 200 ? 42.065 22.961 7.704 1.00 11.47 228 ASN A CA 1
ATOM 1476 C C . ASN A 1 200 ? 40.594 23.010 8.111 1.00 11.14 228 ASN A C 1
ATOM 1477 O O . ASN A 1 200 ? 40.261 23.154 9.291 1.00 11.74 228 ASN A O 1
ATOM 1482 N N . MET A 1 201 ? 39.717 22.816 7.133 1.00 10.31 229 MET A N 1
ATOM 1483 C CA . MET A 1 201 ? 38.266 22.804 7.397 1.00 9.50 229 MET A CA 1
ATOM 1484 C C . MET A 1 201 ? 37.586 22.030 6.279 1.00 9.26 229 MET A C 1
ATOM 1485 O O . MET A 1 201 ? 37.932 22.172 5.089 1.00 10.40 229 MET A O 1
ATOM 1490 N N . VAL A 1 202 ? 36.619 21.202 6.661 1.00 9.73 230 VAL A N 1
ATOM 1491 C CA . VAL A 1 202 ? 35.709 20.589 5.729 1.00 9.67 230 VAL A CA 1
ATOM 1492 C C . VAL A 1 202 ? 34.360 21.251 5.928 1.00 10.01 230 VAL A C 1
ATOM 1493 O O . VAL A 1 202 ? 33.884 21.389 7.061 1.00 11.30 230 VAL A O 1
ATOM 1497 N N . LEU A 1 203 ? 33.746 21.657 4.823 1.00 9.40 231 LEU A N 1
ATOM 1498 C CA . LEU A 1 203 ? 32.374 22.166 4.816 1.00 8.83 231 LEU A CA 1
ATOM 1499 C C . LEU A 1 203 ? 31.521 21.184 4.047 1.00 9.21 231 LEU A C 1
ATOM 1500 O O . LEU A 1 203 ? 31.742 20.986 2.854 1.00 10.42 231 LEU A O 1
ATOM 1505 N N . GLY A 1 204 ? 30.536 20.577 4.719 1.00 9.10 232 GLY A N 1
ATOM 1506 C CA . GLY A 1 204 ? 29.598 19.673 4.055 1.00 9.23 232 GLY A CA 1
ATOM 1507 C C . GLY A 1 204 ? 28.184 20.206 3.996 1.00 9.43 232 GLY A C 1
ATOM 1508 O O . GLY A 1 204 ? 27.705 20.856 4.928 1.00 10.32 232 GLY A O 1
ATOM 1509 N N . GLU A 1 205 ? 27.512 19.911 2.889 1.00 9.27 233 GLU A N 1
ATOM 1510 C CA . GLU A 1 205 ? 26.115 20.289 2.731 1.00 9.63 233 GLU A CA 1
ATOM 1511 C C . GLU A 1 205 ? 25.120 19.404 3.487 1.00 9.25 233 GLU A C 1
ATOM 1512 O O . GLU A 1 205 ? 23.979 19.799 3.673 1.00 10.45 233 GLU A O 1
ATOM 1518 N N . ASN A 1 206 ? 25.598 18.261 3.978 1.00 9.44 234 ASN A N 1
ATOM 1519 C CA . ASN A 1 206 ? 24.893 17.494 5.021 1.00 10.16 234 ASN A CA 1
ATOM 1520 C C . ASN A 1 206 ? 25.886 16.767 5.897 1.00 9.77 234 ASN A C 1
ATOM 1521 O O . ASN A 1 206 ? 27.076 16.737 5.610 1.00 11.57 234 ASN A O 1
ATOM 1526 N N . ASP A 1 207 ? 25.398 16.202 6.995 1.00 9.62 235 ASP A N 1
ATOM 1527 C CA . ASP A 1 207 ? 26.263 15.454 7.896 1.00 11.74 235 ASP A CA 1
ATOM 1528 C C . ASP A 1 207 ? 26.698 14.115 7.333 1.00 11.82 235 ASP A C 1
ATOM 1529 O O . ASP A 1 207 ? 27.819 13.715 7.574 1.00 12.33 235 ASP A O 1
ATOM 1534 N N . SER A 1 208 ? 25.810 13.441 6.606 1.00 11.27 236 SER A N 1
ATOM 1535 C CA . SER A 1 208 ? 26.121 12.083 6.133 1.00 12.74 236 SER A CA 1
ATOM 1536 C C . SER A 1 208 ? 27.441 12.122 5.330 1.00 14.06 236 SER A C 1
ATOM 1537 O O . SER A 1 208 ? 28.336 11.295 5.517 1.00 13.41 236 SER A O 1
ATOM 1540 N N . MET A 1 209 ? 27.584 13.118 4.453 1.00 11.31 237 MET A N 1
ATOM 1541 C CA . MET A 1 209 ? 28.833 13.230 3.684 1.00 12.21 237 MET A CA 1
ATOM 1542 C C . MET A 1 209 ? 30.040 13.509 4.565 1.00 12.28 237 MET A C 1
ATOM 1543 O O . MET A 1 209 ? 31.129 12.996 4.312 1.00 13.88 237 MET A O 1
ATOM 1548 N N . VAL A 1 210 ? 29.867 14.387 5.552 1.00 12.00 238 VAL A N 1
ATOM 1549 C CA . VAL A 1 210 ? 30.986 14.731 6.439 1.00 11.36 238 VAL A CA 1
ATOM 1550 C C . VAL A 1 210 ? 31.435 13.531 7.281 1.00 12.33 238 VAL A C 1
ATOM 1551 O O . VAL A 1 210 ? 32.617 13.355 7.548 1.00 13.51 238 VAL A O 1
ATOM 1555 N N . LEU A 1 211 ? 30.465 12.738 7.715 1.00 12.01 239 LEU A N 1
ATOM 1556 C CA . LEU A 1 211 ? 30.762 11.518 8.484 1.00 13.19 239 LEU A CA 1
ATOM 1557 C C . LEU A 1 211 ? 31.583 10.533 7.657 1.00 15.13 239 LEU A C 1
ATOM 1558 O O . LEU A 1 211 ? 32.533 9.931 8.174 1.00 15.91 239 LEU A O 1
ATOM 1563 N N . GLY A 1 212 ? 31.252 10.398 6.370 1.00 13.88 240 GLY A N 1
ATOM 1564 C CA . GLY A 1 212 ? 32.046 9.532 5.500 1.00 15.50 240 GLY A CA 1
ATOM 1565 C C . GLY A 1 212 ? 33.427 10.151 5.293 1.00 15.26 240 GLY A C 1
ATOM 1566 O O . GLY A 1 212 ? 34.451 9.473 5.330 1.00 17.99 240 GLY A O 1
ATOM 1567 N N . ALA A 1 213 ? 33.472 11.469 5.101 1.00 14.63 241 ALA A N 1
ATOM 1568 C CA . ALA A 1 213 ? 34.759 12.196 4.950 1.00 13.92 241 ALA A CA 1
ATOM 1569 C C . ALA A 1 213 ? 35.690 12.030 6.146 1.00 13.97 241 ALA A C 1
ATOM 1570 O O . ALA A 1 213 ? 36.911 11.910 6.008 1.00 16.42 241 ALA A O 1
ATOM 1572 N N . ARG A 1 214 ? 35.103 11.998 7.333 1.00 14.93 242 ARG A N 1
ATOM 1573 C CA . ARG A 1 214 ? 35.887 11.852 8.552 1.00 15.53 242 ARG A CA 1
ATOM 1574 C C . ARG A 1 214 ? 36.673 10.517 8.529 1.00 16.11 242 ARG A C 1
ATOM 1575 O O . ARG A 1 214 ? 37.833 10.463 8.937 1.00 17.55 242 ARG A O 1
ATOM 1583 N N . ARG A 1 215 ? 36.068 9.475 7.973 1.00 16.73 243 ARG A N 1
ATOM 1584 C CA . ARG A 1 215 ? 36.749 8.182 7.842 1.00 19.61 243 ARG A CA 1
ATOM 1585 C C . ARG A 1 215 ? 37.939 8.280 6.894 1.00 18.95 243 ARG A C 1
ATOM 1586 O O . ARG A 1 215 ? 38.990 7.732 7.193 1.00 22.25 243 ARG A O 1
ATOM 1594 N N . ALA A 1 216 ? 37.800 9.009 5.780 1.00 17.42 244 ALA A N 1
ATOM 1595 C CA . ALA A 1 216 ? 38.943 9.213 4.853 1.00 16.64 244 ALA A CA 1
ATOM 1596 C C . ALA A 1 216 ? 40.070 10.011 5.516 1.00 17.16 244 ALA A C 1
ATOM 1597 O O . ALA A 1 216 ? 41.258 9.736 5.338 1.00 19.31 244 ALA A O 1
ATOM 1599 N N . ILE A 1 217 ? 39.675 10.988 6.321 1.00 15.61 245 ILE A N 1
ATOM 1600 C CA . ILE A 1 217 ? 40.623 11.841 7.027 1.00 14.49 245 ILE A CA 1
ATOM 1601 C C . ILE A 1 217 ? 41.405 11.014 8.059 1.00 19.49 245 ILE A C 1
ATOM 1602 O O . ILE A 1 217 ? 42.632 11.119 8.162 1.00 20.14 245 ILE A O 1
ATOM 1607 N N . GLU A 1 218 ? 40.677 10.195 8.813 1.00 17.97 246 GLU A N 1
ATOM 1608 C CA . GLU A 1 218 ? 41.284 9.354 9.842 1.00 20.79 246 GLU A CA 1
ATOM 1609 C C . GLU A 1 218 ? 42.200 8.310 9.184 1.00 21.37 246 GLU A C 1
ATOM 1610 O O . GLU A 1 218 ? 43.308 8.073 9.658 1.00 29.18 246 GLU A O 1
ATOM 1616 N N . SER A 1 219 ? 41.773 7.732 8.061 1.00 22.81 247 SER A N 1
ATOM 1617 C CA . SER A 1 219 ? 42.626 6.763 7.354 1.00 28.85 247 SER A CA 1
ATOM 1618 C C . SER A 1 219 ? 43.911 7.385 6.842 1.00 30.48 247 SER A C 1
ATOM 1619 O O . SER A 1 219 ? 44.966 6.756 6.870 1.00 36.14 247 SER A O 1
ATOM 1622 N N . ALA A 1 220 ? 43.813 8.621 6.375 1.00 27.36 248 ALA A N 1
ATOM 1623 C CA . ALA A 1 220 ? 44.979 9.343 5.874 1.00 18.93 248 ALA A CA 1
ATOM 1624 C C . ALA A 1 220 ? 45.876 9.894 6.976 1.00 23.17 248 ALA A C 1
ATOM 1625 O O . ALA A 1 220 ? 46.964 10.379 6.682 1.00 27.67 248 ALA A O 1
ATOM 1627 N N . GLY A 1 221 ? 45.421 9.852 8.226 1.00 22.26 249 GLY A N 1
ATOM 1628 C CA . GLY A 1 221 ? 46.165 10.460 9.323 1.00 25.19 249 GLY A CA 1
ATOM 1629 C C . GLY A 1 221 ? 46.296 11.972 9.292 1.00 23.54 249 GLY A C 1
ATOM 1630 O O . GLY A 1 221 ? 47.218 12.537 9.888 1.00 23.74 249 GLY A O 1
ATOM 1631 N N . ARG A 1 222 ? 45.346 12.638 8.647 1.00 20.34 250 ARG A N 1
ATOM 1632 C CA . ARG A 1 222 ? 45.437 14.086 8.484 1.00 21.24 250 ARG A CA 1
ATOM 1633 C C . ARG A 1 222 ? 44.805 14.750 9.703 1.00 18.32 250 ARG A C 1
ATOM 1634 O O . ARG A 1 222 ? 43.637 14.513 10.036 1.00 24.85 250 ARG A O 1
ATOM 1642 N N . THR A 1 223 ? 45.599 15.584 10.348 1.00 18.44 251 THR A N 1
ATOM 1643 C CA . THR A 1 223 ? 45.241 16.248 11.581 1.00 20.20 251 THR A CA 1
ATOM 1644 C C . THR A 1 223 ? 44.845 17.696 11.308 1.00 20.67 251 THR A C 1
ATOM 1645 O O . THR A 1 223 ? 45.070 18.236 10.215 1.00 21.12 251 THR A O 1
ATOM 1649 N N . GLY A 1 224 ? 44.213 18.297 12.307 1.00 18.19 252 GLY A N 1
ATOM 1650 C CA . GLY A 1 224 ? 43.931 19.736 12.298 1.00 20.57 252 GLY A CA 1
ATOM 1651 C C . GLY A 1 224 ? 42.781 20.206 11.428 1.00 21.40 252 GLY A C 1
ATOM 1652 O O . GLY A 1 224 ? 42.708 21.384 11.081 1.00 20.88 252 GLY A O 1
ATOM 1653 N N . ILE A 1 225 ? 41.864 19.309 11.090 1.00 15.36 253 ILE A N 1
ATOM 1654 C CA . ILE A 1 225 ? 40.767 19.675 10.204 1.00 14.51 253 ILE A CA 1
ATOM 1655 C C . ILE A 1 225 ? 39.458 19.834 10.982 1.00 14.44 253 ILE A C 1
ATOM 1656 O O . ILE A 1 225 ? 38.928 18.871 11.547 1.00 15.32 253 ILE A O 1
ATOM 1661 N N . LEU A 1 226 ? 38.913 21.043 10.958 1.00 11.62 254 LEU A N 1
ATOM 1662 C CA . LEU A 1 226 ? 37.638 21.350 11.581 1.00 11.36 254 LEU A CA 1
ATOM 1663 C C . LEU A 1 226 ? 36.494 20.886 10.699 1.00 10.71 254 LEU A C 1
ATOM 1664 O O . LEU A 1 226 ? 36.440 21.209 9.511 1.00 11.92 254 LEU A O 1
ATOM 1669 N N . LEU A 1 227 ? 35.571 20.120 11.281 1.00 9.90 255 LEU A N 1
ATOM 1670 C CA . LEU A 1 227 ? 34.419 19.617 10.545 1.00 9.42 255 LEU A CA 1
ATOM 1671 C C . LEU A 1 227 ? 33.197 20.497 10.774 1.00 8.32 255 LEU A C 1
ATOM 1672 O O . LEU A 1 227 ? 32.785 20.726 11.899 1.00 9.52 255 LEU A O 1
ATOM 1677 N N . VAL A 1 228 ? 32.659 20.995 9.665 1.00 8.13 256 VAL A N 1
ATOM 1678 C CA . VAL A 1 228 ? 31.543 21.916 9.642 1.00 8.44 256 VAL A CA 1
ATOM 1679 C C . VAL A 1 228 ? 30.489 21.424 8.676 1.00 9.77 256 VAL A C 1
ATOM 1680 O O . VAL A 1 228 ? 30.776 21.139 7.512 1.00 10.49 256 VAL A O 1
ATOM 1684 N N . ALA A 1 229 ? 29.242 21.348 9.149 1.00 9.74 257 ALA A N 1
ATOM 1685 C CA . ALA A 1 229 ? 28.123 20.976 8.296 1.00 9.68 257 ALA A CA 1
ATOM 1686 C C . ALA A 1 229 ? 27.047 22.039 8.333 1.00 9.24 257 ALA A C 1
ATOM 1687 O O . ALA A 1 229 ? 26.837 22.662 9.357 1.00 10.10 257 ALA A O 1
ATOM 1689 N N . ALA A 1 230 ? 26.366 22.231 7.211 1.00 9.94 258 ALA A N 1
ATOM 1690 C CA . ALA A 1 230 ? 25.274 23.201 7.115 1.00 10.79 258 ALA A CA 1
ATOM 1691 C C . ALA A 1 230 ? 23.906 22.641 7.509 1.00 9.93 258 ALA A C 1
ATOM 1692 O O . ALA A 1 230 ? 22.933 23.381 7.615 1.00 12.12 258 ALA A O 1
ATOM 1694 N N . ALA A 1 231 ? 23.867 21.325 7.717 1.00 9.57 259 ALA A N 1
ATOM 1695 C CA . ALA A 1 231 ? 22.650 20.510 7.882 1.00 9.47 259 ALA A CA 1
ATOM 1696 C C . ALA A 1 231 ? 23.180 19.103 8.225 1.00 10.68 259 ALA A C 1
ATOM 1697 O O . ALA A 1 231 ? 24.347 18.826 7.918 1.00 11.43 259 ALA A O 1
ATOM 1699 N N . ASP A 1 232 ? 22.443 18.191 8.865 1.00 11.19 260 ASP A N 1
ATOM 1700 C CA . ASP A 1 232 ? 21.044 18.247 9.262 1.00 10.09 260 ASP A CA 1
ATOM 1701 C C . ASP A 1 232 ? 20.808 18.117 10.784 1.00 11.67 260 ASP A C 1
ATOM 1702 O O . ASP A 1 232 ? 19.680 18.219 11.229 1.00 12.32 260 ASP A O 1
ATOM 1707 N N . ALA A 1 233 ? 21.867 17.879 11.543 1.00 10.22 261 ALA A N 1
ATOM 1708 C CA . ALA A 1 233 ? 21.850 17.418 12.952 1.00 10.17 261 ALA A CA 1
ATOM 1709 C C . ALA A 1 233 ? 21.533 15.926 13.053 1.00 11.14 261 ALA A C 1
ATOM 1710 O O . ALA A 1 233 ? 20.779 15.480 13.898 1.00 12.33 261 ALA A O 1
ATOM 1712 N N . GLN A 1 234 ? 22.158 15.162 12.169 1.00 9.91 262 GLN A N 1
ATOM 1713 C CA . GLN A 1 234 ? 22.114 13.689 12.218 1.00 10.23 262 GLN A CA 1
ATOM 1714 C C . GLN A 1 234 ? 22.745 13.202 13.540 1.00 9.78 262 GLN A C 1
ATOM 1715 O O . GLN A 1 234 ? 23.765 13.746 13.990 1.00 10.68 262 GLN A O 1
ATOM 1721 N N . LYS A 1 235 ? 22.178 12.154 14.143 1.00 12.17 263 LYS A N 1
ATOM 1722 C CA . LYS A 1 235 ? 22.577 11.805 15.51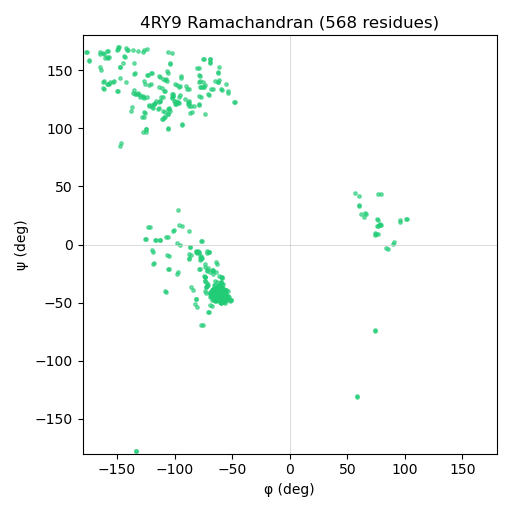0 1.00 12.09 263 LYS A CA 1
ATOM 1723 C C . LYS A 1 235 ? 24.075 11.434 15.625 1.00 10.68 263 LYS A C 1
ATOM 1724 O O . LYS A 1 235 ? 24.715 11.764 16.618 1.00 11.94 263 LYS A O 1
ATOM 1730 N N . GLU A 1 236 ? 24.627 10.781 14.607 1.00 11.54 264 GLU A N 1
ATOM 1731 C CA . GLU A 1 236 ? 26.031 10.393 14.634 1.00 11.23 264 GLU A CA 1
ATOM 1732 C C . GLU A 1 236 ? 26.937 11.630 14.623 1.00 11.00 264 GLU A C 1
ATOM 1733 O O . GLU A 1 236 ? 27.993 11.636 15.245 1.00 12.95 264 GLU A O 1
ATOM 1739 N N . ALA A 1 237 ? 26.525 12.677 13.924 1.00 10.76 265 ALA A N 1
ATOM 1740 C CA . ALA A 1 237 ? 27.272 13.948 13.961 1.00 10.27 265 ALA A CA 1
ATOM 1741 C C . ALA A 1 237 ? 27.167 14.605 15.328 1.00 10.27 265 ALA A C 1
ATOM 1742 O O . ALA A 1 237 ? 28.146 15.070 15.890 1.00 10.72 265 ALA A O 1
ATOM 1744 N N . LEU A 1 238 ? 25.952 14.623 15.868 1.00 9.58 266 LEU A N 1
ATOM 1745 C CA . LEU A 1 238 ? 25.722 15.170 17.207 1.00 9.33 266 LEU A CA 1
ATOM 1746 C C . LEU A 1 238 ? 26.583 14.468 18.258 1.00 9.79 266 LEU A C 1
ATOM 1747 O O . LEU A 1 238 ? 27.171 15.130 19.133 1.00 10.43 266 LEU A O 1
ATOM 1752 N N . ALA A 1 239 ? 26.692 13.147 18.173 1.00 10.01 267 ALA A N 1
ATOM 1753 C CA . ALA A 1 239 ? 27.531 12.429 19.105 1.00 10.59 267 ALA A CA 1
ATOM 1754 C C . ALA A 1 239 ? 28.974 12.887 19.053 1.00 10.34 267 ALA A C 1
ATOM 1755 O O . ALA A 1 239 ? 29.633 13.030 20.092 1.00 12.74 267 ALA A O 1
ATOM 1757 N N . LEU A 1 240 ? 29.476 13.112 17.840 1.00 10.15 268 LEU A N 1
ATOM 1758 C CA . LEU A 1 240 ? 30.854 13.568 17.674 1.00 10.74 268 LEU A CA 1
ATOM 1759 C C . LEU A 1 240 ? 31.030 15.014 18.116 1.00 9.29 268 LEU A C 1
ATOM 1760 O O . LEU A 1 240 ? 32.072 15.364 18.695 1.00 11.81 268 LEU A O 1
ATOM 1765 N N . ILE A 1 241 ? 30.016 15.847 17.890 1.00 9.65 269 ILE A N 1
ATOM 1766 C CA . ILE A 1 241 ? 30.042 17.228 18.367 1.00 9.93 269 ILE A CA 1
ATOM 1767 C C . ILE A 1 241 ? 30.159 17.243 19.916 1.00 10.13 269 ILE A C 1
ATOM 1768 O O . ILE A 1 241 ? 30.959 17.999 20.491 1.00 12.31 269 ILE A O 1
ATOM 1773 N N . LYS A 1 242 ? 29.398 16.371 20.576 1.00 11.24 270 LYS A N 1
ATOM 1774 C CA . LYS A 1 242 ? 29.430 16.251 22.055 1.00 12.81 270 LYS A CA 1
ATOM 1775 C C . LYS A 1 242 ? 30.837 15.876 22.567 1.00 12.83 270 LYS A C 1
ATOM 1776 O O . LYS A 1 242 ? 31.263 16.309 23.635 1.00 16.73 270 LYS A O 1
ATOM 1782 N N . GLN A 1 243 ? 31.557 15.092 21.764 1.00 13.40 271 GLN A N 1
ATOM 1783 C CA . GLN A 1 243 ? 32.923 14.631 22.078 1.00 15.88 271 GLN A CA 1
ATOM 1784 C C . GLN A 1 243 ? 34.032 15.572 21.657 1.00 18.85 271 GLN A C 1
ATOM 1785 O O . GLN A 1 243 ? 35.202 15.296 21.901 1.00 20.81 271 GLN A O 1
ATOM 1791 N N . GLY A 1 244 ? 33.668 16.670 21.017 1.00 15.93 272 GLY A N 1
ATOM 1792 C CA . GLY A 1 244 ? 34.666 17.603 20.514 1.00 14.32 272 GLY A CA 1
ATOM 1793 C C . GLY A 1 244 ? 35.369 17.206 19.233 1.00 17.20 272 GLY A C 1
ATOM 1794 O O . GLY A 1 244 ? 36.412 17.783 18.922 1.00 20.17 272 GLY A O 1
ATOM 1795 N N . LYS A 1 245 ? 34.797 16.250 18.496 1.00 13.51 273 LYS A N 1
ATOM 1796 C CA . LYS A 1 245 ? 35.390 15.648 17.304 1.00 13.54 273 LYS A CA 1
ATOM 1797 C C . LYS A 1 245 ? 34.751 16.117 16.009 1.00 14.27 273 LYS A C 1
ATOM 1798 O O . LYS A 1 245 ? 35.041 15.577 14.942 1.00 16.44 273 LYS A O 1
ATOM 1804 N N . TYR A 1 246 ? 33.849 17.090 16.118 1.00 11.22 274 TYR A N 1
ATOM 1805 C CA . TYR A 1 246 ? 33.104 17.608 14.969 1.00 11.27 274 TYR A CA 1
ATOM 1806 C C . TYR A 1 246 ? 32.679 18.998 15.442 1.00 10.74 274 TYR A C 1
ATOM 1807 O O . TYR A 1 246 ? 32.313 19.158 16.610 1.00 12.23 274 TYR A O 1
ATOM 1816 N N . GLY A 1 247 ? 32.755 20.008 14.591 1.00 10.07 275 GLY A N 1
ATOM 1817 C CA . GLY A 1 247 ? 32.577 21.375 15.077 1.00 10.09 275 GLY A CA 1
ATOM 1818 C C . GLY A 1 247 ? 31.130 21.835 15.245 1.00 9.48 275 GLY A C 1
ATOM 1819 O O . GLY A 1 247 ? 30.732 22.334 16.310 1.00 10.29 275 GLY A O 1
ATOM 1820 N N . VAL A 1 248 ? 30.337 21.659 14.200 1.00 8.31 276 VAL A N 1
ATOM 1821 C CA . VAL A 1 248 ? 29.014 22.300 14.140 1.00 9.19 276 VAL A CA 1
ATOM 1822 C C . VAL A 1 248 ? 28.167 21.665 13.046 1.00 8.31 276 VAL A C 1
ATOM 1823 O O . VAL A 1 248 ? 28.701 21.174 12.032 1.00 9.23 276 VAL A O 1
ATOM 1827 N N . THR A 1 249 ? 26.845 21.721 13.238 1.00 8.43 277 THR A N 1
ATOM 1828 C CA . THR A 1 249 ? 25.906 21.374 12.204 1.00 9.44 277 THR A CA 1
ATOM 1829 C C . THR A 1 249 ? 24.723 22.319 12.259 1.00 9.67 277 THR A C 1
ATOM 1830 O O . THR A 1 249 ? 24.583 23.107 13.184 1.00 11.43 277 THR A O 1
ATOM 1834 N N . GLY A 1 250 ? 23.917 22.274 11.219 1.00 9.56 278 GLY A N 1
ATOM 1835 C CA . GLY A 1 250 ? 22.670 23.032 11.130 1.00 9.74 278 GLY A CA 1
ATOM 1836 C C . GLY A 1 250 ? 21.455 22.171 11.292 1.00 9.66 278 GLY A C 1
ATOM 1837 O O . GLY A 1 250 ? 21.451 21.015 10.874 1.00 11.90 278 GLY A O 1
ATOM 1838 N N . LEU A 1 251 ? 20.402 22.745 11.828 1.00 9.51 279 LEU A N 1
ATOM 1839 C CA . LEU A 1 251 ? 19.227 21.965 12.154 1.00 10.02 279 LEU A CA 1
ATOM 1840 C C . LEU A 1 251 ? 18.272 21.808 10.973 1.00 9.02 279 LEU A C 1
ATOM 1841 O O . LEU A 1 251 ? 17.703 22.782 10.467 1.00 9.96 279 LEU A O 1
ATOM 1846 N N . ASN A 1 252 ? 18.063 20.544 10.596 1.00 9.12 280 ASN A N 1
ATOM 1847 C CA . ASN A 1 252 ? 17.097 20.154 9.576 1.00 9.14 280 ASN A CA 1
ATOM 1848 C C . ASN A 1 252 ? 16.542 18.807 9.973 1.00 9.75 280 ASN A C 1
ATOM 1849 O O . ASN A 1 252 ? 17.059 17.781 9.577 1.00 9.69 280 ASN A O 1
ATOM 1854 N N . ASP A 1 253 ? 15.483 18.844 10.786 1.00 9.97 281 ASP A N 1
ATOM 1855 C CA . ASP A 1 253 ? 14.911 17.629 11.382 1.00 10.88 281 ASP A CA 1
ATOM 1856 C C . ASP A 1 253 ? 13.900 17.039 10.402 1.00 9.45 281 ASP A C 1
ATOM 1857 O O . ASP A 1 253 ? 12.848 17.643 10.127 1.00 10.17 281 ASP A O 1
ATOM 1862 N N . PRO A 1 254 ? 14.216 15.844 9.866 1.00 9.74 282 PRO A N 1
ATOM 1863 C CA . PRO A 1 254 ? 13.342 15.306 8.820 1.00 9.71 282 PRO A CA 1
ATOM 1864 C C . PRO A 1 254 ? 11.936 15.041 9.317 1.00 10.74 282 PRO A C 1
ATOM 1865 O O . PRO A 1 254 ? 10.974 15.175 8.559 1.00 9.83 282 PRO A O 1
ATOM 1869 N N . ALA A 1 255 ? 11.821 14.608 10.571 1.00 10.04 283 ALA A N 1
ATOM 1870 C CA . ALA A 1 255 ? 10.518 14.277 11.138 1.00 10.38 283 ALA A CA 1
ATOM 1871 C C . ALA A 1 255 ? 9.728 15.542 11.433 1.00 10.36 283 ALA A C 1
ATOM 1872 O O . ALA A 1 255 ? 8.530 15.598 11.186 1.00 11.63 283 ALA A O 1
ATOM 1874 N N . LEU A 1 256 ? 10.383 16.584 11.948 1.00 9.60 284 LEU A N 1
ATOM 1875 C CA . LEU A 1 256 ? 9.716 17.865 12.142 1.00 10.25 284 LEU A CA 1
ATOM 1876 C C . LEU A 1 256 ? 9.198 18.426 10.830 1.00 9.06 284 LEU A C 1
ATOM 1877 O O . LEU A 1 256 ? 8.077 18.951 10.761 1.00 10.14 284 LEU A O 1
ATOM 1882 N N . VAL A 1 257 ? 10.018 18.385 9.796 1.00 9.72 285 VAL A N 1
ATOM 1883 C CA . VAL A 1 257 ? 9.576 18.869 8.491 1.00 9.27 285 VAL A CA 1
ATOM 1884 C C . VAL A 1 257 ? 8.298 18.117 8.060 1.00 9.79 285 VAL A C 1
ATOM 1885 O O . VAL A 1 257 ? 7.322 18.738 7.623 1.00 10.36 285 VAL A O 1
ATOM 1889 N N . ALA A 1 258 ? 8.309 16.793 8.197 1.00 9.80 286 ALA A N 1
ATOM 1890 C CA . ALA A 1 258 ? 7.157 15.999 7.784 1.00 10.29 286 ALA A CA 1
ATOM 1891 C C . ALA A 1 258 ? 5.942 16.316 8.637 1.00 10.55 286 ALA A C 1
ATOM 1892 O O . ALA A 1 258 ? 4.829 16.469 8.116 1.00 11.30 286 ALA A O 1
ATOM 1894 N N . ARG A 1 259 ? 6.114 16.374 9.951 1.00 9.37 287 ARG A N 1
ATOM 1895 C CA . ARG A 1 259 ? 4.960 16.616 10.828 1.00 10.29 287 ARG A CA 1
ATOM 1896 C C . ARG A 1 259 ? 4.356 17.994 10.591 1.00 10.00 287 ARG A C 1
ATOM 1897 O O . ARG A 1 259 ? 3.143 18.188 10.614 1.00 10.96 287 ARG A O 1
ATOM 1905 N N . THR A 1 260 ? 5.223 18.970 10.383 1.00 9.78 288 THR A N 1
ATOM 1906 C CA . THR A 1 260 ? 4.791 20.337 10.130 1.00 10.68 288 THR A CA 1
ATOM 1907 C C . THR A 1 260 ? 3.941 20.386 8.873 1.00 11.00 288 THR A C 1
ATOM 1908 O O . THR A 1 260 ? 2.868 21.002 8.857 1.00 11.48 288 THR A O 1
ATOM 1912 N N . ALA A 1 261 ? 4.398 19.696 7.832 1.00 9.89 289 ALA A N 1
ATOM 1913 C CA . ALA A 1 261 ? 3.681 19.677 6.563 1.00 10.56 289 ALA A CA 1
ATOM 1914 C C . ALA A 1 261 ? 2.332 18.961 6.648 1.00 10.86 289 ALA A C 1
ATOM 1915 O O . ALA A 1 261 ? 1.324 19.462 6.124 1.00 11.18 289 ALA A O 1
ATOM 1917 N N . ILE A 1 262 ? 2.333 17.801 7.299 1.00 10.41 290 ILE A N 1
ATOM 1918 C CA . ILE A 1 262 ? 1.086 17.032 7.489 1.00 10.25 290 ILE A CA 1
ATOM 1919 C C . ILE A 1 262 ? 0.065 17.844 8.304 1.00 11.12 290 ILE A C 1
ATOM 1920 O O . ILE A 1 262 ? -1.107 17.974 7.914 1.00 12.56 290 ILE A O 1
ATOM 1925 N N . ASP A 1 263 ? 0.503 18.424 9.419 1.00 11.92 291 ASP A N 1
ATOM 1926 C CA . ASP A 1 263 ? -0.423 19.118 10.314 1.00 12.76 291 ASP A CA 1
ATOM 1927 C C . ASP A 1 263 ? -1.022 20.317 9.590 1.00 13.35 291 ASP A C 1
ATOM 1928 O O . ASP A 1 263 ? -2.234 20.563 9.652 1.00 14.64 291 ASP A O 1
ATOM 1933 N N . LEU A 1 264 ? -0.162 21.108 8.947 1.00 13.01 292 LEU A N 1
ATOM 1934 C CA . LEU A 1 264 ? -0.634 22.292 8.235 1.00 14.39 292 LEU A CA 1
ATOM 1935 C C . LEU A 1 264 ? -1.527 21.899 7.048 1.00 12.74 292 LEU A C 1
ATOM 1936 O O . LEU A 1 264 ? -2.593 22.495 6.808 1.00 14.81 292 LEU A O 1
ATOM 1941 N N . GLY A 1 265 ? -1.118 20.864 6.326 1.00 12.36 293 GLY A N 1
ATOM 1942 C CA . GLY A 1 265 ? -1.902 20.401 5.191 1.00 12.18 293 GLY A CA 1
ATOM 1943 C C . GLY A 1 265 ? -3.289 19.934 5.588 1.00 12.54 293 GLY A C 1
ATOM 1944 O O . GLY A 1 265 ? -4.276 20.249 4.897 1.00 14.16 293 GLY A O 1
ATOM 1945 N N . VAL A 1 266 ? -3.386 19.186 6.681 1.00 12.56 294 VAL A N 1
ATOM 1946 C CA . VAL A 1 266 ? -4.694 18.712 7.147 1.00 13.26 294 VAL A CA 1
ATOM 1947 C C . VAL A 1 266 ? -5.563 19.918 7.543 1.00 13.73 294 VAL A C 1
ATOM 1948 O O . VAL A 1 266 ? -6.750 19.969 7.200 1.00 15.58 294 VAL A O 1
ATOM 1952 N N . LYS A 1 267 ? -4.989 20.883 8.253 1.00 13.88 295 LYS A N 1
ATOM 1953 C CA . LYS A 1 267 ? -5.741 22.073 8.626 1.00 14.89 295 LYS A CA 1
ATOM 1954 C C . LYS A 1 267 ? -6.278 22.800 7.398 1.00 17.09 295 LYS A C 1
ATOM 1955 O O . LYS A 1 267 ? -7.404 23.294 7.417 1.00 18.73 295 LYS A O 1
ATOM 1961 N N . VAL A 1 268 ? -5.460 22.900 6.353 1.00 15.79 296 VAL A N 1
ATOM 1962 C CA . VAL A 1 268 ? -5.880 23.538 5.094 1.00 15.18 296 VAL A CA 1
ATOM 1963 C C . VAL A 1 268 ? -7.034 22.767 4.415 1.00 17.68 296 VAL A C 1
ATOM 1964 O O . VAL A 1 268 ? -8.053 23.359 3.990 1.00 18.82 296 VAL A O 1
ATOM 1968 N N . VAL A 1 269 ? -6.892 21.456 4.302 1.00 16.20 297 VAL A N 1
ATOM 1969 C CA . VAL A 1 269 ? -7.969 20.636 3.736 1.00 16.84 297 VAL A CA 1
ATOM 1970 C C . VAL A 1 269 ? -9.265 20.847 4.509 1.00 17.12 297 VAL A C 1
ATOM 1971 O O . VAL A 1 269 ? -10.344 20.965 3.899 1.00 20.63 297 VAL A O 1
ATOM 1975 N N . LYS A 1 270 ? -9.159 20.930 5.833 1.00 17.58 298 LYS A N 1
ATOM 1976 C CA . LYS A 1 270 ? -10.333 21.040 6.691 1.00 21.23 298 LYS A CA 1
ATOM 1977 C C . LYS A 1 270 ? -10.874 22.461 6.773 1.00 21.70 298 LYS A C 1
ATOM 1978 O O . LYS A 1 270 ? -11.947 22.667 7.347 1.00 29.78 298 LYS A O 1
ATOM 1984 N N . GLY A 1 271 ? -10.191 23.437 6.182 1.00 21.81 299 GLY A N 1
ATOM 1985 C CA . GLY A 1 271 ? -10.699 24.817 6.214 1.00 25.35 299 GLY A CA 1
ATOM 1986 C C . GLY A 1 271 ? -10.447 25.520 7.539 1.00 29.13 299 GLY A C 1
ATOM 1987 O O . GLY A 1 271 ? -11.066 26.549 7.841 1.00 36.47 299 GLY A O 1
ATOM 1988 N N . GLU A 1 272 ? -9.523 24.968 8.323 1.00 24.92 300 GLU A N 1
ATOM 1989 C CA . GLU A 1 272 ? -9.254 25.449 9.690 1.00 25.27 300 GLU A CA 1
ATOM 1990 C C . GLU A 1 272 ? -8.239 26.569 9.716 1.00 30.93 300 GLU A C 1
ATOM 1991 O O . GLU A 1 272 ? -8.037 27.224 10.739 1.00 34.43 300 GLU A O 1
ATOM 1997 N N . VAL A 1 273 ? -7.595 26.758 8.580 1.00 28.75 301 VAL A N 1
ATOM 1998 C CA . VAL A 1 273 ? -6.561 27.725 8.437 1.00 28.56 301 VAL A CA 1
ATOM 1999 C C . VAL A 1 273 ? -6.625 28.234 7.006 1.00 36.95 301 VAL A C 1
ATOM 2000 O O . VAL A 1 273 ? -6.933 27.474 6.089 1.00 37.52 301 VAL A O 1
ATOM 2004 N N . LYS A 1 274 ? -6.363 29.515 6.812 1.00 34.28 302 LYS A N 1
ATOM 2005 C CA . LYS A 1 274 ? -6.293 30.062 5.451 1.00 43.79 302 LYS A CA 1
ATOM 2006 C C . LYS A 1 274 ? -5.176 31.095 5.363 1.00 35.63 302 LYS A C 1
ATOM 2007 O O . LYS A 1 274 ? -4.616 31.498 6.384 1.00 36.46 302 LYS A O 1
ATOM 2013 N N . ASP A 1 275 ? -4.863 31.507 4.137 1.00 38.32 303 ASP A N 1
ATOM 2014 C CA . ASP A 1 275 ? -3.820 32.517 3.861 1.00 43.18 303 ASP A CA 1
ATOM 2015 C C . ASP A 1 275 ? -2.482 32.103 4.442 1.00 36.68 303 ASP A C 1
ATOM 2016 O O . ASP A 1 275 ? -1.751 32.887 5.055 1.00 33.01 303 ASP A O 1
ATOM 2021 N N . VAL A 1 276 ? -2.187 30.837 4.232 1.00 29.49 304 VAL A N 1
ATOM 2022 C CA . VAL A 1 276 ? -0.928 30.254 4.670 1.00 21.56 304 VAL A CA 1
ATOM 2023 C C . VAL A 1 276 ? 0.222 30.875 3.871 1.00 19.17 304 VAL A C 1
ATOM 2024 O O . VAL A 1 276 ? 0.136 30.989 2.636 1.00 20.32 304 VAL A O 1
ATOM 2028 N N . PRO A 1 277 ? 1.315 31.278 4.558 1.00 17.17 305 PRO A N 1
ATOM 2029 C CA . PRO A 1 277 ? 2.428 31.777 3.780 1.00 16.20 305 PRO A CA 1
ATOM 2030 C C . PRO A 1 277 ? 2.965 30.705 2.865 1.00 17.50 305 PRO A C 1
ATOM 2031 O O . PRO A 1 277 ? 2.971 29.520 3.224 1.00 16.71 305 PRO A O 1
ATOM 2035 N N . LYS A 1 278 ? 3.473 31.113 1.715 1.00 16.12 306 LYS A N 1
ATOM 2036 C CA . LYS A 1 278 ? 3.971 30.142 0.735 1.00 16.76 306 LYS A CA 1
ATOM 2037 C C . LYS A 1 278 ? 5.331 29.518 1.074 1.00 14.36 306 LYS A C 1
ATOM 2038 O O . LYS A 1 278 ? 5.706 28.495 0.502 1.00 13.69 306 LYS A O 1
ATOM 2044 N N . GLN A 1 279 ? 6.024 30.071 2.057 1.00 14.38 307 GLN A N 1
ATOM 2045 C CA . GLN A 1 279 ? 7.234 29.495 2.584 1.00 14.43 307 GLN A CA 1
ATOM 2046 C C . GLN A 1 279 ? 7.086 29.347 4.103 1.00 13.91 307 GLN A C 1
ATOM 2047 O O . GLN A 1 279 ? 6.743 30.325 4.800 1.00 16.25 307 GLN A O 1
ATOM 2053 N N . THR A 1 280 ? 7.315 28.122 4.591 1.00 11.88 308 THR A N 1
ATOM 2054 C CA . THR A 1 280 ? 7.214 27.781 6.013 1.00 11.93 308 THR A CA 1
ATOM 2055 C C . THR A 1 280 ? 8.531 27.163 6.444 1.00 12.85 308 THR A C 1
ATOM 2056 O O . THR A 1 280 ? 8.797 25.997 6.168 1.00 13.66 308 THR A O 1
ATOM 2060 N N . LEU A 1 281 ? 9.386 27.952 7.082 1.00 11.54 309 LEU A N 1
ATOM 2061 C CA . LEU A 1 281 ? 10.718 27.497 7.436 1.00 12.40 309 LEU A CA 1
ATOM 2062 C C . LEU A 1 281 ? 10.724 27.004 8.871 1.00 12.73 309 LEU A C 1
ATOM 2063 O O . LEU A 1 281 ? 10.183 27.674 9.762 1.00 14.45 309 LEU A O 1
ATOM 2068 N N . THR A 1 282 ? 11.361 25.870 9.111 1.00 11.82 310 THR A N 1
ATOM 2069 C CA . THR A 1 282 ? 11.523 25.403 10.476 1.00 10.53 310 THR A CA 1
ATOM 2070 C C . THR A 1 282 ? 12.593 26.210 11.203 1.00 11.14 310 THR A C 1
ATOM 2071 O O . THR A 1 282 ? 13.434 26.847 10.597 1.00 12.86 310 THR A O 1
ATOM 2075 N N . THR A 1 283 ? 12.548 26.185 12.519 1.00 10.76 311 THR A N 1
ATOM 2076 C CA . THR A 1 283 ? 13.454 26.983 13.334 1.00 11.17 311 THR A CA 1
ATOM 2077 C C . THR A 1 283 ? 14.918 26.756 12.969 1.00 9.47 311 THR A C 1
ATOM 2078 O O . THR A 1 283 ? 15.365 25.605 12.899 1.00 10.58 311 THR A O 1
ATOM 2082 N N . PRO A 1 284 ? 15.668 27.837 12.751 1.00 10.70 312 PRO A N 1
ATOM 2083 C CA . PRO A 1 284 ? 17.092 27.662 12.501 1.00 11.19 312 PRO A CA 1
ATOM 2084 C C . PRO A 1 284 ? 17.875 27.432 13.766 1.00 10.28 312 PRO A C 1
ATOM 2085 O O . PRO A 1 284 ? 17.511 27.925 14.832 1.00 11.95 312 PRO A O 1
ATOM 2089 N N . ALA A 1 285 ? 18.983 26.718 13.626 1.00 9.89 313 ALA A N 1
ATOM 2090 C CA . ALA A 1 285 ? 19.935 26.581 14.717 1.00 9.48 313 ALA A CA 1
ATOM 2091 C C . ALA A 1 285 ? 21.274 26.123 14.201 1.00 9.96 313 ALA A C 1
ATOM 2092 O O . ALA A 1 285 ? 21.334 25.239 13.356 1.00 11.17 313 ALA A O 1
ATOM 2094 N N . ALA A 1 286 ? 22.330 26.680 14.775 1.00 9.68 314 ALA A N 1
ATOM 2095 C CA . ALA A 1 286 ? 23.677 26.114 14.718 1.00 9.44 314 ALA A CA 1
ATOM 2096 C C . ALA A 1 286 ? 23.865 25.304 16.009 1.00 10.01 314 ALA A C 1
ATOM 2097 O O . ALA A 1 286 ? 23.665 25.825 17.120 1.00 11.78 314 ALA A O 1
ATOM 2099 N N . ILE A 1 287 ? 24.261 24.038 15.853 1.00 8.95 315 ILE A N 1
ATOM 2100 C CA . ILE A 1 287 ? 24.401 23.114 16.978 1.00 9.55 315 ILE A CA 1
ATOM 2101 C C . ILE A 1 287 ? 25.874 22.775 17.115 1.00 8.83 315 ILE A C 1
ATOM 2102 O O . ILE A 1 287 ? 26.522 22.318 16.173 1.00 9.78 315 ILE A O 1
ATOM 2107 N N . THR A 1 288 ? 26.387 23.063 18.309 1.00 9.33 316 THR A N 1
ATOM 2108 C CA . THR A 1 288 ? 27.801 22.957 18.659 1.00 10.05 316 THR A CA 1
ATOM 2109 C C . THR A 1 288 ? 27.928 22.233 20.001 1.00 9.98 316 THR A C 1
ATOM 2110 O O . THR A 1 288 ? 26.919 21.838 20.595 1.00 10.22 316 THR A O 1
ATOM 2114 N N . LYS A 1 289 ? 29.147 22.088 20.502 1.00 10.68 317 LYS A N 1
ATOM 2115 C CA . LYS A 1 289 ? 29.331 21.394 21.786 1.00 11.35 317 LYS A CA 1
ATOM 2116 C C . LYS A 1 289 ? 28.550 22.086 22.928 1.00 11.66 317 LYS A C 1
ATOM 2117 O O . LYS A 1 289 ? 28.093 21.421 23.864 1.00 13.48 317 LYS A O 1
ATOM 2123 N N . GLY A 1 290 ? 28.339 23.396 22.822 1.00 11.94 318 GLY A N 1
ATOM 2124 C CA . GLY A 1 290 ? 27.620 24.115 23.859 1.00 12.99 318 GLY A CA 1
ATOM 2125 C C . GLY A 1 290 ? 26.171 23.714 24.045 1.00 14.00 318 GLY A C 1
ATOM 2126 O O . GLY A 1 290 ? 25.695 23.543 25.158 1.00 14.21 318 GLY A O 1
ATOM 2127 N N . ASN A 1 291 ? 25.463 23.553 22.945 1.00 12.16 319 ASN A N 1
ATOM 2128 C CA . ASN A 1 291 ? 24.031 23.299 22.970 1.00 12.46 319 ASN A CA 1
ATOM 2129 C C . ASN A 1 291 ? 23.616 21.920 22.487 1.00 12.41 319 ASN A C 1
ATOM 2130 O O . ASN A 1 291 ? 22.440 21.611 22.413 1.00 12.74 319 ASN A O 1
ATOM 2135 N N . VAL A 1 292 ? 24.570 21.065 22.177 1.00 11.08 320 VAL A N 1
ATOM 2136 C CA . VAL A 1 292 ? 24.233 19.755 21.610 1.00 11.72 320 VAL A CA 1
ATOM 2137 C C . VAL A 1 292 ? 23.355 18.915 22.520 1.00 13.02 320 VAL A C 1
ATOM 2138 O O . VAL A 1 292 ? 22.540 18.135 22.038 1.00 13.16 320 VAL A O 1
ATOM 2142 N N . ASP A 1 293 ? 23.517 19.053 23.829 1.00 13.56 321 ASP A N 1
ATOM 2143 C CA . ASP A 1 293 ? 22.741 18.200 24.726 1.00 15.36 321 ASP A CA 1
ATOM 2144 C C . ASP A 1 293 ? 21.213 18.387 24.553 1.00 15.41 321 ASP A C 1
ATOM 2145 O O . ASP A 1 293 ? 20.433 17.484 24.830 1.00 17.56 321 ASP A O 1
ATOM 2150 N N . LYS A 1 294 ? 20.792 19.567 24.126 1.00 15.80 322 LYS A N 1
ATOM 2151 C CA . LYS A 1 294 ? 19.365 19.824 23.850 1.00 16.38 322 LYS A CA 1
ATOM 2152 C C . LYS A 1 294 ? 18.834 18.958 22.710 1.00 18.02 322 LYS A C 1
ATOM 2153 O O . LYS A 1 294 ? 17.652 18.605 22.667 1.00 20.79 322 LYS A O 1
ATOM 2159 N N . PHE A 1 295 ? 19.708 18.657 21.760 1.00 14.67 323 PHE A N 1
ATOM 2160 C CA . PHE A 1 295 ? 19.306 18.053 20.506 1.00 14.03 323 PHE A CA 1
ATOM 2161 C C . PHE A 1 295 ? 19.637 16.581 20.373 1.00 14.28 323 PHE A C 1
ATOM 2162 O O . PHE A 1 295 ? 19.063 15.905 19.519 1.00 16.98 323 PHE A O 1
ATOM 2170 N N . TYR A 1 296 ? 20.600 16.086 21.149 1.00 15.11 324 TYR A N 1
ATOM 2171 C CA . TYR A 1 296 ? 21.131 14.738 20.915 1.00 12.39 324 TYR A CA 1
ATOM 2172 C C . TYR A 1 296 ? 20.361 13.641 21.634 1.00 15.83 324 TYR A C 1
ATOM 2173 O O . TYR A 1 296 ? 20.293 13.610 22.873 1.00 15.62 324 TYR A O 1
ATOM 2182 N N . ASN A 1 297 ? 19.815 12.725 20.845 1.00 14.38 325 ASN A N 1
ATOM 2183 C CA . ASN A 1 297 ? 19.166 11.533 21.364 1.00 15.98 325 ASN A CA 1
ATOM 2184 C C . ASN A 1 297 ? 19.795 10.341 20.671 1.00 15.79 325 ASN A C 1
ATOM 2185 O O . ASN A 1 297 ? 19.576 10.133 19.478 1.00 16.65 325 ASN A O 1
ATOM 2190 N N . PRO A 1 298 ? 20.584 9.551 21.400 1.00 14.65 326 PRO A N 1
ATOM 2191 C CA . PRO A 1 298 ? 21.243 8.398 20.788 1.00 15.71 326 PRO A CA 1
ATOM 2192 C C . PRO A 1 298 ? 20.247 7.340 20.277 1.00 17.71 326 PRO A C 1
ATOM 2193 O O . PRO A 1 298 ? 20.594 6.522 19.436 1.00 20.51 326 PRO A O 1
ATOM 2197 N N . LYS A 1 299 ? 19.008 7.413 20.729 1.00 17.92 327 LYS A N 1
ATOM 2198 C CA . LYS A 1 299 ? 18.012 6.439 20.329 1.00 22.16 327 LYS A CA 1
ATOM 2199 C C . LYS A 1 299 ? 17.071 7.000 19.246 1.00 23.10 327 LYS A C 1
ATOM 2200 O O . LYS A 1 299 ? 16.081 6.371 18.890 1.00 25.67 327 LYS A O 1
ATOM 2206 N N . ALA A 1 300 ? 17.418 8.154 18.672 1.00 16.55 328 ALA A N 1
ATOM 2207 C CA . ALA A 1 300 ? 16.590 8.772 17.630 1.00 17.92 328 ALA A CA 1
ATOM 2208 C C . ALA A 1 300 ? 16.638 7.951 16.352 1.00 18.34 328 ALA A C 1
ATOM 2209 O O . ALA A 1 300 ? 17.602 7.230 16.076 1.00 20.35 328 ALA A O 1
ATOM 2211 N N . VAL A 1 301 ? 15.592 8.148 15.557 1.00 22.17 329 VAL A N 1
ATOM 2212 C CA . VAL A 1 301 ? 15.471 7.564 14.205 1.00 26.39 329 VAL A CA 1
ATOM 2213 C C . VAL A 1 301 ? 16.596 8.062 13.310 1.00 27.25 329 VAL A C 1
ATOM 2214 O O . VAL A 1 301 ? 17.275 7.280 12.650 1.00 33.69 329 VAL A O 1
ATOM 2218 N N . PHE A 1 302 ? 16.859 9.351 13.400 1.00 17.73 330 PHE A N 1
ATOM 2219 C CA . PHE A 1 302 ? 17.828 9.990 12.542 1.00 15.08 330 PHE A CA 1
ATOM 2220 C C . PHE A 1 302 ? 18.794 10.824 13.357 1.00 14.32 330 PHE A C 1
ATOM 2221 O O . PHE A 1 302 ? 20.003 10.797 13.057 1.00 14.59 330 PHE A O 1
ATOM 2230 N N . GLY B 1 6 ? 19.166 48.922 -36.489 1.00 62.34 34 GLY B N 1
ATOM 2231 C CA . GLY B 1 6 ? 20.639 48.932 -36.730 1.00 52.63 34 GLY B CA 1
ATOM 2232 C C . GLY B 1 6 ? 21.287 47.578 -36.523 1.00 47.30 34 GLY B C 1
ATOM 2233 O O . GLY B 1 6 ? 20.637 46.534 -36.633 1.00 38.24 34 GLY B O 1
ATOM 2234 N N . ALA B 1 7 ? 22.576 47.610 -36.209 1.00 33.91 35 ALA B N 1
ATOM 2235 C CA . ALA B 1 7 ? 23.323 46.402 -35.976 1.00 40.34 35 ALA B CA 1
ATOM 2236 C C . ALA B 1 7 ? 22.889 45.952 -34.611 1.00 74.72 35 ALA B C 1
ATOM 2237 O O . ALA B 1 7 ? 22.647 46.749 -33.709 1.00 37.33 35 ALA B O 1
ATOM 2239 N N . PHE B 1 8 ? 22.729 44.660 -34.505 1.00 20.11 36 PHE B N 1
ATOM 2240 C CA . PHE B 1 8 ? 22.549 43.993 -33.236 1.00 17.99 36 PHE B CA 1
ATOM 2241 C C . PHE B 1 8 ? 23.252 42.638 -33.309 1.00 16.30 36 PHE B C 1
ATOM 2242 O O . PHE B 1 8 ? 23.631 42.166 -34.374 1.00 18.10 36 PHE B O 1
ATOM 2250 N N . LYS B 1 9 ? 23.490 42.085 -32.136 1.00 14.47 37 LYS B N 1
ATOM 2251 C CA . LYS B 1 9 ? 24.124 40.769 -31.959 1.00 14.07 37 LYS B CA 1
ATOM 2252 C C . LYS B 1 9 ? 23.084 39.685 -31.828 1.00 13.04 37 LYS B C 1
ATOM 2253 O O . LYS B 1 9 ? 22.024 39.864 -31.233 1.00 12.97 37 LYS B O 1
ATOM 2259 N N . ILE B 1 10 ? 23.420 38.545 -32.403 1.00 12.77 38 ILE B N 1
ATOM 2260 C CA . ILE B 1 10 ? 22.600 37.340 -32.283 1.00 11.86 38 ILE B CA 1
ATOM 2261 C C . ILE B 1 10 ? 23.366 36.338 -31.431 1.00 11.30 38 ILE B C 1
ATOM 2262 O O . ILE B 1 10 ? 24.575 36.152 -31.640 1.00 13.47 38 ILE B O 1
ATOM 2267 N N . GLY B 1 11 ? 22.682 35.717 -30.474 1.00 11.08 39 GLY B N 1
ATOM 2268 C CA . GLY B 1 11 ? 23.262 34.650 -29.681 1.00 10.80 39 GLY B CA 1
ATOM 2269 C C . GLY B 1 11 ? 22.684 33.323 -30.096 1.00 10.30 39 GLY B C 1
ATOM 2270 O O . GLY B 1 11 ? 21.493 33.237 -30.384 1.00 11.56 39 GLY B O 1
ATOM 2271 N N . VAL B 1 12 ? 23.536 32.311 -30.136 1.00 9.65 40 VAL B N 1
ATOM 2272 C CA . VAL B 1 12 ? 23.104 30.946 -30.385 1.00 10.44 40 VAL B CA 1
ATOM 2273 C C . VAL B 1 12 ? 23.612 30.074 -29.256 1.00 10.82 40 VAL B C 1
ATOM 2274 O O . VAL B 1 12 ? 24.816 29.893 -29.091 1.00 12.94 40 VAL B O 1
ATOM 2278 N N . SER B 1 13 ? 22.680 29.556 -28.468 1.00 9.94 41 SER B N 1
ATOM 2279 C CA . SER B 1 13 ? 22.984 28.665 -27.366 1.00 9.94 41 SER B CA 1
ATOM 2280 C C . SER B 1 13 ? 22.549 27.245 -27.685 1.00 9.41 41 SER B C 1
ATOM 2281 O O . SER B 1 13 ? 21.361 26.950 -27.747 1.00 10.61 41 SER B O 1
ATOM 2284 N N . MET B 1 14 ? 23.525 26.378 -27.890 1.00 9.58 42 MET B N 1
ATOM 2285 C CA . MET B 1 14 ? 23.283 24.963 -28.148 1.00 10.24 42 MET B CA 1
ATOM 2286 C C . MET B 1 14 ? 23.430 24.127 -26.890 1.00 10.78 42 MET B C 1
ATOM 2287 O O . MET B 1 14 ? 24.394 24.292 -26.152 1.00 11.97 42 MET B O 1
ATOM 2292 N N . LYS B 1 15 ? 22.519 23.179 -26.679 1.00 10.86 43 LYS B N 1
ATOM 2293 C CA . LYS B 1 15 ? 22.608 22.267 -25.534 1.00 11.27 43 LYS B CA 1
ATOM 2294 C C . LYS B 1 15 ? 23.875 21.417 -25.597 1.00 11.85 43 LYS B C 1
ATOM 2295 O O . LYS B 1 15 ? 24.450 21.086 -24.571 1.00 13.64 43 LYS B O 1
ATOM 2301 N N . THR B 1 16 ? 24.264 21.031 -26.801 1.00 11.24 44 THR B N 1
ATOM 2302 C CA . THR B 1 16 ? 25.427 20.206 -27.036 1.00 13.77 44 THR B CA 1
ATOM 2303 C C . THR B 1 16 ? 25.770 20.288 -28.521 1.00 15.06 44 THR B C 1
ATOM 2304 O O . THR B 1 16 ? 24.949 20.709 -29.331 1.00 15.19 44 THR B O 1
ATOM 2308 N N . LEU B 1 17 ? 26.965 19.836 -28.872 1.00 15.82 45 LEU B N 1
ATOM 2309 C CA . LEU B 1 17 ? 27.387 19.679 -30.285 1.00 18.50 45 LEU B CA 1
ATOM 2310 C C . LEU B 1 17 ? 27.818 18.253 -30.606 1.00 21.79 45 LEU B C 1
ATOM 2311 O O . LEU B 1 17 ? 28.389 17.994 -31.662 1.00 27.00 45 LEU B O 1
ATOM 2316 N N . SER B 1 18 ? 27.472 17.318 -29.736 1.00 19.29 46 SER B N 1
ATOM 2317 C CA . SER B 1 18 ? 28.059 15.976 -29.796 1.00 26.81 46 SER B CA 1
ATOM 2318 C C . SER B 1 18 ? 27.215 14.899 -30.545 1.00 31.64 46 SER B C 1
ATOM 2319 O O . SER B 1 18 ? 27.307 13.692 -30.272 1.00 37.98 46 SER B O 1
ATOM 2322 N N . ALA B 1 19 ? 26.445 15.344 -31.529 1.00 20.51 47 ALA B N 1
ATOM 2323 C CA . ALA B 1 19 ? 25.849 14.457 -32.561 1.00 19.15 47 ALA B CA 1
ATOM 2324 C C . ALA B 1 19 ? 25.847 15.269 -33.870 1.00 19.39 47 ALA B C 1
ATOM 2325 O O . ALA B 1 19 ? 25.852 16.514 -33.825 1.00 18.35 47 ALA B O 1
ATOM 2327 N N . PRO B 1 20 ? 25.832 14.588 -35.036 1.00 17.91 48 PRO B N 1
ATOM 2328 C CA . PRO B 1 20 ? 25.998 15.341 -36.299 1.00 16.90 48 PRO B CA 1
ATOM 2329 C C . PRO B 1 20 ? 24.937 16.409 -36.518 1.00 13.13 48 PRO B C 1
ATOM 2330 O O . PRO B 1 20 ? 25.238 17.480 -37.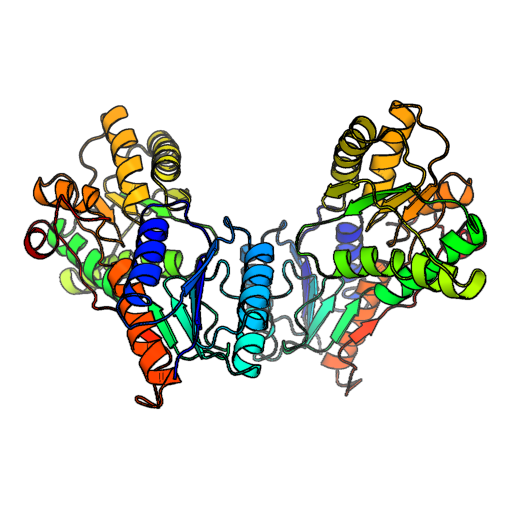043 1.00 14.59 48 PRO B O 1
ATOM 2334 N N . TYR B 1 21 ? 23.700 16.119 -36.148 1.00 12.10 49 TYR B N 1
ATOM 2335 C CA . TYR B 1 21 ? 22.638 17.089 -36.297 1.00 11.65 49 TYR B CA 1
ATOM 2336 C C . TYR B 1 21 ? 22.984 18.403 -35.601 1.00 10.60 49 TYR B C 1
ATOM 2337 O O . TYR B 1 21 ? 22.776 19.493 -36.168 1.00 11.30 49 TYR B O 1
ATOM 2346 N N . PHE B 1 22 ? 23.475 18.317 -34.361 1.00 10.77 50 PHE B N 1
ATOM 2347 C CA . PHE B 1 22 ? 23.739 19.506 -33.571 1.00 11.05 50 PHE B CA 1
ATOM 2348 C C . PHE B 1 22 ? 24.872 20.324 -34.144 1.00 11.10 50 PHE B C 1
ATOM 2349 O O . PHE B 1 22 ? 24.812 21.581 -34.162 1.00 11.05 50 PHE B O 1
ATOM 2357 N N . ALA B 1 23 ? 25.929 19.632 -34.568 1.00 12.08 51 ALA B N 1
ATOM 2358 C CA . ALA B 1 23 ? 27.048 20.339 -35.165 1.00 13.56 51 ALA B CA 1
ATOM 2359 C C . ALA B 1 23 ? 26.627 21.103 -36.434 1.00 11.77 51 ALA B C 1
ATOM 2360 O O . ALA B 1 23 ? 26.999 22.271 -36.656 1.00 12.85 51 ALA B O 1
ATOM 2362 N N . ALA B 1 24 ? 25.810 20.436 -37.247 1.00 11.32 52 ALA B N 1
ATOM 2363 C CA . ALA B 1 24 ? 25.350 21.054 -38.472 1.00 12.03 52 ALA B CA 1
ATOM 2364 C C . ALA B 1 24 ? 24.412 22.241 -38.186 1.00 11.33 52 ALA B C 1
ATOM 2365 O O . ALA B 1 24 ? 24.465 23.270 -38.853 1.00 11.26 52 ALA B O 1
ATOM 2367 N N . GLN B 1 25 ? 23.553 22.085 -37.190 1.00 10.18 53 GLN B N 1
ATOM 2368 C CA . GLN B 1 25 ? 22.628 23.144 -36.797 1.00 10.03 53 GLN B CA 1
ATOM 2369 C C . GLN B 1 25 ? 23.375 24.406 -36.349 1.00 10.02 53 GLN B C 1
ATOM 2370 O O . GLN B 1 25 ? 23.037 25.515 -36.726 1.00 10.18 53 GLN B O 1
ATOM 2376 N N . MET B 1 26 ? 24.387 24.213 -35.517 1.00 9.59 54 MET B N 1
ATOM 2377 C CA . MET B 1 26 ? 25.186 25.335 -35.011 1.00 10.61 54 MET B CA 1
ATOM 2378 C C . MET B 1 26 ? 25.844 26.076 -36.165 1.00 11.08 54 MET B C 1
ATOM 2379 O O . MET B 1 26 ? 25.785 27.310 -36.269 1.00 11.63 54 MET B O 1
ATOM 2384 N N . GLU B 1 27 ? 26.483 25.335 -37.046 1.00 10.81 55 GLU B N 1
ATOM 2385 C CA . GLU B 1 27 ? 27.144 25.984 -38.160 1.00 10.86 55 GLU B CA 1
ATOM 2386 C C . GLU B 1 27 ? 26.159 26.731 -39.075 1.00 11.38 55 GLU B C 1
ATOM 2387 O O . GLU B 1 27 ? 26.434 27.848 -39.541 1.00 12.36 55 GLU B O 1
ATOM 2393 N N . ALA B 1 28 ? 24.981 26.147 -39.310 1.00 10.47 56 ALA B N 1
ATOM 2394 C CA . ALA B 1 28 ? 23.976 26.812 -40.115 1.00 10.17 56 ALA B CA 1
ATOM 2395 C C . ALA B 1 28 ? 23.490 28.085 -39.457 1.00 10.12 56 ALA B C 1
ATOM 2396 O O . ALA B 1 28 ? 23.231 29.079 -40.153 1.00 10.53 56 ALA B O 1
ATOM 2398 N N . ALA B 1 29 ? 23.325 28.065 -38.136 1.00 9.56 57 ALA B N 1
ATOM 2399 C CA . ALA B 1 29 ? 22.881 29.263 -37.447 1.00 10.62 57 ALA B CA 1
ATOM 2400 C C . ALA B 1 29 ? 23.911 30.378 -37.541 1.00 10.66 57 ALA B C 1
ATOM 2401 O O . ALA B 1 29 ? 23.571 31.519 -37.843 1.00 11.54 57 ALA B O 1
ATOM 2403 N N . LYS B 1 30 ? 25.162 30.018 -37.280 1.00 9.57 58 LYS B N 1
ATOM 2404 C CA . LYS B 1 30 ? 26.258 30.972 -37.392 1.00 10.54 58 LYS B CA 1
ATOM 2405 C C . LYS B 1 30 ? 26.287 31.551 -38.813 1.00 11.26 58 LYS B C 1
ATOM 2406 O O . LYS B 1 30 ? 26.409 32.768 -39.007 1.00 11.86 58 LYS B O 1
ATOM 2412 N N . ALA B 1 31 ? 26.194 30.677 -39.806 1.00 9.89 59 ALA B N 1
ATOM 2413 C CA . ALA B 1 31 ? 26.285 31.103 -41.189 1.00 10.94 59 ALA B CA 1
ATOM 2414 C C . ALA B 1 31 ? 25.136 32.040 -41.586 1.00 10.80 59 ALA B C 1
ATOM 2415 O O . ALA B 1 31 ? 25.332 33.028 -42.291 1.00 11.21 59 ALA B O 1
ATOM 2417 N N . ARG B 1 32 ? 23.913 31.724 -41.159 1.00 9.86 60 ARG B N 1
ATOM 2418 C CA . ARG B 1 32 ? 22.777 32.516 -41.569 1.00 9.86 60 ARG B CA 1
ATOM 2419 C C . ARG B 1 32 ? 22.827 33.895 -40.930 1.00 10.20 60 ARG B C 1
ATOM 2420 O O . ARG B 1 32 ? 22.505 34.886 -41.572 1.00 11.60 60 ARG B O 1
ATOM 2428 N N . GLY B 1 33 ? 23.185 33.975 -39.656 1.00 10.65 61 GLY B N 1
ATOM 2429 C CA . GLY B 1 33 ? 23.279 35.283 -39.021 1.00 11.80 61 GLY B CA 1
ATOM 2430 C C . GLY B 1 33 ? 24.284 36.164 -39.738 1.00 11.27 61 GLY B C 1
ATOM 2431 O O . GLY B 1 33 ? 24.041 37.349 -39.971 1.00 12.36 61 GLY B O 1
ATOM 2432 N N . LYS B 1 34 ? 25.443 35.590 -40.057 1.00 11.11 62 LYS B N 1
ATOM 2433 C CA A LYS B 1 34 ? 26.476 36.329 -40.793 0.50 11.93 62 LYS B CA 1
ATOM 2434 C CA B LYS B 1 34 ? 26.487 36.314 -40.797 0.50 11.95 62 LYS B CA 1
ATOM 2435 C C . LYS B 1 34 ? 25.989 36.777 -42.168 1.00 12.37 62 LYS B C 1
ATOM 2436 O O . LYS B 1 34 ? 26.167 37.929 -42.555 1.00 12.72 62 LYS B O 1
ATOM 2447 N N . GLU B 1 35 ? 25.362 35.866 -42.895 1.00 12.05 63 GLU B N 1
ATOM 2448 C CA . GLU B 1 35 ? 24.833 36.158 -44.217 1.00 11.88 63 GLU B CA 1
ATOM 2449 C C . GLU B 1 35 ? 23.895 37.380 -44.203 1.00 11.67 63 GLU B C 1
ATOM 2450 O O . GLU B 1 35 ? 23.882 38.173 -45.161 1.00 15.04 63 GLU B O 1
ATOM 2456 N N . LEU B 1 36 ? 23.072 37.480 -43.154 1.00 12.61 64 LEU B N 1
ATOM 2457 C CA . LEU B 1 36 ? 22.110 38.592 -42.997 1.00 13.18 64 LEU B CA 1
ATOM 2458 C C . LEU B 1 36 ? 22.747 39.873 -42.466 1.00 14.08 64 LEU B C 1
ATOM 2459 O O . LEU B 1 36 ? 22.086 40.919 -42.416 1.00 16.90 64 LEU B O 1
ATOM 2464 N N . GLY B 1 37 ? 24.031 39.787 -42.112 1.00 12.35 65 GLY B N 1
ATOM 2465 C CA . GLY B 1 37 ? 24.805 40.946 -41.739 1.00 13.00 65 GLY B CA 1
ATOM 2466 C C . GLY B 1 37 ? 25.023 41.155 -40.257 1.00 14.48 65 GLY B C 1
ATOM 2467 O O . GLY B 1 37 ? 25.306 42.281 -39.836 1.00 17.69 65 GLY B O 1
ATOM 2468 N N . TYR B 1 38 ? 24.913 40.109 -39.451 1.00 13.49 66 TYR B N 1
ATOM 2469 C CA . TYR B 1 38 ? 24.992 40.237 -37.983 1.00 13.73 66 TYR B CA 1
ATOM 2470 C C . TYR B 1 38 ? 26.110 39.430 -37.352 1.00 15.27 66 TYR B C 1
ATOM 2471 O O . TYR B 1 38 ? 26.436 38.326 -37.819 1.00 16.07 66 TYR B O 1
ATOM 2480 N N . GLU B 1 39 ? 26.654 39.979 -36.265 1.00 14.60 67 GLU B N 1
ATOM 2481 C CA . GLU B 1 39 ? 27.589 39.278 -35.402 1.00 13.95 67 GLU B CA 1
ATOM 2482 C C . GLU B 1 39 ? 26.849 38.205 -34.626 1.00 13.67 67 GLU B C 1
ATOM 2483 O O . GLU B 1 39 ? 25.826 38.472 -33.999 1.00 16.47 67 GLU B O 1
ATOM 2489 N N . VAL B 1 40 ? 27.387 36.996 -34.669 1.00 13.48 68 VAL B N 1
ATOM 2490 C CA . VAL B 1 40 ? 26.815 35.865 -33.938 1.00 13.36 68 VAL B CA 1
ATOM 2491 C C . VAL B 1 40 ? 27.767 35.443 -32.834 1.00 13.84 68 VAL B C 1
ATOM 2492 O O . VAL B 1 40 ? 28.951 35.177 -33.074 1.00 17.13 68 VAL B O 1
ATOM 2496 N N . LEU B 1 41 ? 27.247 35.443 -31.616 1.00 12.03 69 LEU B N 1
ATOM 2497 C CA . LEU B 1 41 ? 27.940 34.891 -30.448 1.00 12.68 69 LEU B CA 1
ATOM 2498 C C . LEU B 1 41 ? 27.361 33.527 -30.153 1.00 12.09 69 LEU B C 1
ATOM 2499 O O . LEU B 1 41 ? 26.154 33.396 -30.034 1.00 14.95 69 LEU B O 1
ATOM 2504 N N . ALA B 1 42 ? 28.214 32.521 -30.028 1.00 12.28 70 ALA B N 1
ATOM 2505 C CA . ALA B 1 42 ? 27.774 31.127 -29.964 1.00 12.17 70 ALA B CA 1
ATOM 2506 C C . ALA B 1 42 ? 28.308 30.415 -28.729 1.00 13.01 70 ALA B C 1
ATOM 2507 O O . ALA B 1 42 ? 29.485 30.592 -28.371 1.00 16.35 70 ALA B O 1
ATOM 2509 N N . THR B 1 43 ? 27.469 29.615 -28.080 1.00 11.72 71 THR B N 1
ATOM 2510 C CA . THR B 1 43 ? 27.901 28.860 -26.921 1.00 13.24 71 THR B CA 1
ATOM 2511 C C . THR B 1 43 ? 27.423 27.408 -27.012 1.00 12.93 71 THR B C 1
ATOM 2512 O O . THR B 1 43 ? 26.334 27.117 -27.532 1.00 12.56 71 THR B O 1
ATOM 2516 N N . ASP B 1 44 ? 28.237 26.522 -26.463 1.00 14.47 72 ASP B N 1
ATOM 2517 C CA . ASP B 1 44 ? 27.983 25.071 -26.383 1.00 13.45 72 ASP B CA 1
ATOM 2518 C C . ASP B 1 44 ? 27.936 24.682 -24.908 1.00 13.47 72 ASP B C 1
ATOM 2519 O O . ASP B 1 44 ? 28.933 24.803 -24.211 1.00 14.70 72 ASP B O 1
ATOM 2524 N N . ALA B 1 45 ? 26.795 24.183 -24.451 1.00 13.27 73 ALA B N 1
ATOM 2525 C CA . ALA B 1 45 ? 26.605 23.798 -23.036 1.00 12.74 73 ALA B CA 1
ATOM 2526 C C . ALA B 1 45 ? 27.195 22.433 -22.704 1.00 14.31 73 ALA B C 1
ATOM 2527 O O . ALA B 1 45 ? 27.217 22.052 -21.537 1.00 14.94 73 ALA B O 1
ATOM 2529 N N . GLN B 1 46 ? 27.658 21.704 -23.711 1.00 15.59 74 GLN B N 1
ATOM 2530 C CA . GLN B 1 46 ? 28.358 20.434 -23.504 1.00 15.56 74 GLN B CA 1
ATOM 2531 C C . GLN B 1 46 ? 27.449 19.429 -22.771 1.00 16.66 74 GLN B C 1
ATOM 2532 O O . GLN B 1 46 ? 27.912 18.593 -21.986 1.00 18.77 74 GLN B O 1
ATOM 2538 N N . GLY B 1 47 ? 26.151 19.510 -23.062 1.00 14.81 75 GLY B N 1
ATOM 2539 C CA . GLY B 1 47 ? 25.141 18.635 -22.479 1.00 16.67 75 GLY B CA 1
ATOM 2540 C C . GLY B 1 47 ? 24.738 18.908 -21.036 1.00 18.93 75 GLY B C 1
ATOM 2541 O O . GLY B 1 47 ? 24.001 18.123 -20.439 1.00 22.25 75 GLY B O 1
ATOM 2542 N N . LYS B 1 48 ? 25.203 20.023 -20.484 1.00 14.41 76 LYS B N 1
ATOM 2543 C CA . LYS B 1 48 ? 24.999 20.341 -19.081 1.00 15.31 76 LYS B CA 1
ATOM 2544 C C . LYS B 1 48 ? 23.988 21.502 -18.943 1.00 14.45 76 LYS B C 1
ATOM 2545 O O . LYS B 1 48 ? 24.246 22.648 -19.352 1.00 15.81 76 LYS B O 1
ATOM 2551 N N . LEU B 1 49 ? 22.829 21.203 -18.365 1.00 16.57 77 LEU B N 1
ATOM 2552 C CA . LEU B 1 49 ? 21.789 22.202 -18.095 1.00 15.63 77 LEU B CA 1
ATOM 2553 C C . LEU B 1 49 ? 22.337 23.427 -17.347 1.00 13.81 77 LEU B C 1
ATOM 2554 O O . LEU B 1 49 ? 22.051 24.560 -17.700 1.00 14.27 77 LEU B O 1
ATOM 2559 N N . GLN B 1 50 ? 23.106 23.195 -16.294 1.00 16.35 78 GLN B N 1
ATOM 2560 C CA . GLN B 1 50 ? 23.612 24.301 -15.497 1.00 15.41 78 GLN B CA 1
ATOM 2561 C C . GLN B 1 50 ? 24.528 25.225 -16.308 1.00 13.94 78 GLN B C 1
ATOM 2562 O O . GLN B 1 50 ? 24.444 26.454 -16.186 1.00 16.51 78 GLN B O 1
ATOM 2568 N N . LYS B 1 51 ? 25.336 24.639 -17.184 1.00 14.42 79 LYS B N 1
ATOM 2569 C CA . LYS B 1 51 ? 26.169 25.443 -18.069 1.00 14.80 79 LYS B CA 1
ATOM 2570 C C . LYS B 1 51 ? 25.317 26.225 -19.075 1.00 13.59 79 LYS B C 1
ATOM 2571 O O . LYS B 1 51 ? 25.577 27.392 -19.352 1.00 12.88 79 LYS B O 1
ATOM 2577 N N . GLN B 1 52 ? 24.259 25.603 -19.589 1.00 12.03 80 GLN B N 1
ATOM 2578 C CA . GLN B 1 52 ? 23.404 26.321 -20.542 1.00 11.22 80 GLN B CA 1
ATOM 2579 C C . GLN B 1 52 ? 22.734 27.522 -19.896 1.00 12.24 80 GLN B C 1
ATOM 2580 O O . GLN B 1 52 ? 22.597 28.563 -20.548 1.00 11.35 80 GLN B O 1
ATOM 2586 N N . ILE B 1 53 ? 22.321 27.403 -18.629 1.00 13.42 81 ILE B N 1
ATOM 2587 C CA . ILE B 1 53 ? 21.731 28.544 -17.930 1.00 13.61 81 ILE B CA 1
ATOM 2588 C C . ILE B 1 53 ? 22.750 29.691 -17.878 1.00 12.79 81 ILE B C 1
ATOM 2589 O O . ILE B 1 53 ? 22.439 30.840 -18.196 1.00 14.13 81 ILE B O 1
ATOM 2594 N N . SER B 1 54 ? 23.968 29.339 -17.493 1.00 13.65 82 SER B N 1
ATOM 2595 C CA . SER B 1 54 ? 25.083 30.279 -17.424 1.00 16.24 82 SER B CA 1
ATOM 2596 C C . SER B 1 54 ? 25.409 30.913 -18.779 1.00 13.29 82 SER B C 1
ATOM 2597 O O . SER B 1 54 ? 25.669 32.117 -18.908 1.00 15.21 82 SER B O 1
ATOM 2600 N N . ASP B 1 55 ? 25.326 30.096 -19.813 1.00 12.64 83 ASP B N 1
ATOM 2601 C CA . ASP B 1 55 ? 25.604 30.544 -21.181 1.00 13.11 83 ASP B CA 1
ATOM 2602 C C . ASP B 1 55 ? 24.566 31.575 -21.637 1.00 12.73 83 ASP B C 1
ATOM 2603 O O . ASP B 1 55 ? 24.915 32.598 -22.228 1.00 13.25 83 ASP B O 1
ATOM 2608 N N . VAL B 1 56 ? 23.296 31.303 -21.361 1.00 11.73 84 VAL B N 1
ATOM 2609 C CA . VAL B 1 56 ? 22.231 32.242 -21.682 1.00 12.15 84 VAL B CA 1
ATOM 2610 C C . VAL B 1 56 ? 22.461 33.583 -20.960 1.00 13.59 84 VAL B C 1
ATOM 2611 O O . VAL B 1 56 ? 22.387 34.650 -21.560 1.00 13.72 84 VAL B O 1
ATOM 2615 N N . GLU B 1 57 ? 22.724 33.528 -19.659 1.00 13.45 85 GLU B N 1
ATOM 2616 C CA . GLU B 1 57 ? 22.936 34.744 -18.875 1.00 15.00 85 GLU B CA 1
ATOM 2617 C C . GLU B 1 57 ? 24.118 35.549 -19.429 1.00 15.98 85 GLU B C 1
ATOM 2618 O O . GLU B 1 57 ? 24.064 36.792 -19.505 1.00 16.23 85 GLU B O 1
ATOM 2624 N N . ASP B 1 58 ? 25.161 34.836 -19.849 1.00 13.97 86 ASP B N 1
ATOM 2625 C CA . ASP B 1 58 ? 26.354 35.470 -20.437 1.00 15.27 86 ASP B CA 1
ATOM 2626 C C . ASP B 1 58 ? 25.989 36.166 -21.761 1.00 16.58 86 ASP B C 1
ATOM 2627 O O . ASP B 1 58 ? 26.330 37.325 -22.023 1.00 15.52 86 ASP B O 1
ATOM 2632 N N . LEU B 1 59 ? 25.234 35.474 -22.591 1.00 13.99 87 LEU B N 1
ATOM 2633 C CA . LEU B 1 59 ? 24.866 36.052 -23.879 1.00 13.95 87 LEU B CA 1
ATOM 2634 C C . LEU B 1 59 ? 24.000 37.286 -23.684 1.00 13.79 87 LEU B C 1
ATOM 2635 O O . LEU B 1 59 ? 24.140 38.253 -24.424 1.00 15.47 87 LEU B O 1
ATOM 2640 N N . VAL B 1 60 ? 23.113 37.259 -22.694 1.00 14.21 88 VAL B N 1
ATOM 2641 C CA . VAL B 1 60 ? 22.223 38.406 -22.466 1.00 15.81 88 VAL B CA 1
ATOM 2642 C C . VAL B 1 60 ? 23.062 39.594 -21.987 1.00 16.67 88 VAL B C 1
ATOM 2643 O O . VAL B 1 60 ? 22.933 40.699 -22.538 1.00 18.03 88 VAL B O 1
ATOM 2647 N N . THR B 1 61 ? 23.945 39.403 -21.012 1.00 16.66 89 THR B N 1
ATOM 2648 C CA . THR B 1 61 ? 24.765 40.564 -20.619 1.00 17.04 89 THR B CA 1
ATOM 2649 C C . THR B 1 61 ? 25.758 41.045 -21.694 1.00 16.82 89 THR B C 1
ATOM 2650 O O . THR B 1 61 ? 26.088 42.228 -21.748 1.00 19.34 89 THR B O 1
ATOM 2654 N N . ARG B 1 62 ? 26.166 40.157 -22.599 1.00 16.33 90 ARG B N 1
ATOM 2655 C CA . ARG B 1 62 ? 26.974 40.543 -23.779 1.00 15.46 90 ARG B CA 1
ATOM 2656 C C . ARG B 1 62 ? 26.190 41.318 -24.856 1.00 15.38 90 ARG B C 1
ATOM 2657 O O . ARG B 1 62 ? 26.798 41.815 -25.803 1.00 18.35 90 ARG B O 1
ATOM 2665 N N . GLY B 1 63 ? 24.879 41.448 -24.653 1.00 16.78 91 GLY B N 1
ATOM 2666 C CA . GLY B 1 63 ? 24.032 42.337 -25.430 1.00 20.34 91 GLY B CA 1
ATOM 2667 C C . GLY B 1 63 ? 23.306 41.720 -26.597 1.00 16.94 91 GLY B C 1
ATOM 2668 O O . GLY B 1 63 ? 22.829 42.450 -27.464 1.00 17.32 91 GLY B O 1
ATOM 2669 N N . VAL B 1 64 ? 23.122 40.401 -26.615 1.00 14.41 92 VAL B N 1
ATOM 2670 C CA . VAL B 1 64 ? 22.376 39.865 -27.738 1.00 14.41 92 VAL B CA 1
ATOM 2671 C C . VAL B 1 64 ? 20.937 40.368 -27.709 1.00 13.57 92 VAL B C 1
ATOM 2672 O O . VAL B 1 64 ? 20.297 40.430 -26.659 1.00 15.14 92 VAL B O 1
ATOM 2676 N N . LYS B 1 65 ? 20.431 40.674 -28.893 1.00 12.61 93 LYS B N 1
ATOM 2677 C CA . LYS B 1 65 ? 19.053 41.109 -29.076 1.00 14.67 93 LYS B CA 1
ATOM 2678 C C . LYS B 1 65 ? 18.128 39.969 -29.516 1.00 12.29 93 LYS B C 1
ATOM 2679 O O . LYS B 1 65 ? 16.923 40.020 -29.302 1.00 14.44 93 LYS B O 1
ATOM 2685 N N . LEU B 1 66 ? 18.722 38.965 -30.147 1.00 12.25 94 LEU B N 1
ATOM 2686 C CA . LEU B 1 66 ? 18.031 37.787 -30.598 1.00 11.52 94 LEU B CA 1
ATOM 2687 C C . LEU B 1 66 ? 18.797 36.629 -30.053 1.00 11.32 94 LEU B C 1
ATOM 2688 O O . LEU B 1 66 ? 20.009 36.581 -30.192 1.00 12.81 94 LEU B O 1
ATOM 2693 N N . LEU B 1 67 ? 18.103 35.733 -29.365 1.00 10.67 95 LEU B N 1
ATOM 2694 C CA . LEU B 1 67 ? 18.683 34.509 -28.830 1.00 9.90 95 LEU B CA 1
ATOM 2695 C C . LEU B 1 67 ? 18.021 33.305 -29.452 1.00 10.43 95 LEU B C 1
ATOM 2696 O O . LEU B 1 67 ? 16.791 33.124 -29.344 1.00 11.69 95 LEU B O 1
ATOM 2701 N N . ILE B 1 68 ? 18.838 32.490 -30.111 1.00 10.16 96 ILE B N 1
ATOM 2702 C CA . ILE B 1 68 ? 18.424 31.201 -30.669 1.00 9.49 96 ILE B CA 1
ATOM 2703 C C . ILE B 1 68 ? 18.877 30.128 -29.702 1.00 9.04 96 ILE B C 1
ATOM 2704 O O . ILE B 1 68 ? 20.070 30.069 -29.395 1.00 11.03 96 ILE B O 1
ATOM 2709 N N . ILE B 1 69 ? 17.960 29.313 -29.168 1.00 8.36 97 ILE B N 1
ATOM 2710 C CA . ILE B 1 69 ? 18.347 28.355 -28.129 1.00 9.24 97 ILE B CA 1
ATOM 2711 C C . ILE B 1 69 ? 17.777 26.989 -28.430 1.00 9.69 97 ILE B C 1
ATOM 2712 O O . ILE B 1 69 ? 16.576 26.845 -28.667 1.00 9.59 97 ILE B O 1
ATOM 2717 N N . ASN B 1 70 ? 18.651 26.000 -28.377 1.00 8.67 98 ASN B N 1
ATOM 2718 C CA . ASN B 1 70 ? 18.252 24.587 -28.434 1.00 8.32 98 ASN B CA 1
ATOM 2719 C C . ASN B 1 70 ? 18.399 24.056 -27.009 1.00 8.75 98 ASN B C 1
ATOM 2720 O O . ASN B 1 70 ? 19.527 23.789 -26.577 1.00 10.12 98 ASN B O 1
ATOM 2725 N N . PRO B 1 71 ? 17.289 23.967 -26.258 1.00 9.94 99 PRO B N 1
ATOM 2726 C CA . PRO B 1 71 ? 17.384 23.784 -24.792 1.00 10.31 99 PRO B CA 1
ATOM 2727 C C . PRO B 1 71 ? 17.691 22.363 -24.363 1.00 10.44 99 PRO B C 1
ATOM 2728 O O . PRO B 1 71 ? 17.102 21.398 -24.878 1.00 12.61 99 PRO B O 1
ATOM 2732 N N . ALA B 1 72 ? 18.552 22.261 -23.356 1.00 12.02 100 ALA B N 1
ATOM 2733 C CA . ALA B 1 72 ? 18.931 20.962 -22.762 1.00 12.19 100 ALA B CA 1
ATOM 2734 C C . ALA B 1 72 ? 17.811 20.333 -21.946 1.00 12.30 100 ALA B C 1
ATOM 2735 O O . ALA B 1 72 ? 17.820 19.125 -21.734 1.00 16.72 100 ALA B O 1
ATOM 2737 N N . ASP B 1 73 ? 16.843 21.132 -21.512 1.00 12.32 101 ASP B N 1
ATOM 2738 C CA . ASP B 1 73 ? 15.722 20.636 -20.720 1.00 13.48 101 ASP B CA 1
ATOM 2739 C C . ASP B 1 73 ? 14.549 21.567 -20.954 1.00 14.93 101 ASP B C 1
ATOM 2740 O O . ASP B 1 73 ? 14.714 22.773 -21.020 1.00 15.10 101 ASP B O 1
ATOM 2745 N N . SER B 1 74 ? 13.354 21.002 -21.068 1.00 12.35 102 SER B N 1
ATOM 2746 C CA . SER B 1 74 ? 12.157 21.772 -21.370 1.00 13.01 102 SER B CA 1
ATOM 2747 C C . SER B 1 74 ? 11.668 22.636 -20.218 1.00 13.24 102 SER B C 1
ATOM 2748 O O . SER B 1 74 ? 10.934 23.609 -20.420 1.00 13.71 102 SER B O 1
ATOM 2751 N N . GLU B 1 75 ? 12.060 22.238 -19.012 1.00 14.38 103 GLU B N 1
ATOM 2752 C CA . GLU B 1 75 ? 11.637 22.922 -17.788 1.00 15.29 103 GLU B CA 1
ATOM 2753 C C . GLU B 1 75 ? 12.756 23.733 -17.146 1.00 13.90 103 GLU B C 1
ATOM 2754 O O . GLU B 1 75 ? 12.521 24.851 -16.672 1.00 15.62 103 GLU B O 1
ATOM 2760 N N . GLY B 1 76 ? 13.957 23.175 -17.137 1.00 13.36 104 GLY B N 1
ATOM 2761 C CA . GLY B 1 76 ? 15.073 23.788 -16.447 1.00 15.43 104 GLY B CA 1
ATOM 2762 C C . GLY B 1 76 ? 15.519 25.133 -16.978 1.00 16.65 104 GLY B C 1
ATOM 2763 O O . GLY B 1 76 ? 16.173 25.884 -16.249 1.00 17.06 104 GLY B O 1
ATOM 2764 N N . LEU B 1 77 ? 15.220 25.416 -18.249 1.00 14.75 105 LEU B N 1
ATOM 2765 C CA . LEU B 1 77 ? 15.578 26.691 -18.890 1.00 13.85 105 LEU B CA 1
ATOM 2766 C C . LEU B 1 77 ? 14.466 27.724 -18.925 1.00 12.89 105 LEU B C 1
ATOM 2767 O O . LEU B 1 77 ? 14.653 28.804 -19.459 1.00 14.41 105 LEU B O 1
ATOM 2772 N N . VAL B 1 78 ? 13.306 27.409 -18.363 1.00 12.72 106 VAL B N 1
ATOM 2773 C CA . VAL B 1 78 ? 12.188 28.361 -18.379 1.00 15.18 106 VAL B CA 1
ATOM 2774 C C . VAL B 1 78 ? 12.562 29.667 -17.691 1.00 14.83 106 VAL B C 1
ATOM 2775 O O . VAL B 1 78 ? 12.318 30.740 -18.225 1.00 13.58 106 VAL B O 1
ATOM 2779 N N . ASN B 1 79 ? 13.123 29.590 -16.487 1.00 15.81 107 ASN B N 1
ATOM 2780 C CA . ASN B 1 79 ? 13.445 30.822 -15.758 1.00 16.09 107 ASN B CA 1
ATOM 2781 C C . ASN B 1 79 ? 14.443 31.683 -16.560 1.00 14.58 107 ASN B C 1
ATOM 2782 O O . ASN B 1 79 ? 14.293 32.901 -16.660 1.00 14.53 107 ASN B O 1
ATOM 2787 N N . ALA B 1 80 ? 15.475 31.060 -17.124 1.00 14.64 108 ALA B N 1
ATOM 2788 C CA . ALA B 1 80 ? 16.478 31.847 -17.856 1.00 13.16 108 ALA B CA 1
ATOM 2789 C C . ALA B 1 80 ? 15.922 32.490 -19.129 1.00 13.81 108 ALA B C 1
ATOM 2790 O O . ALA B 1 80 ? 16.252 33.634 -19.470 1.00 13.24 108 ALA B O 1
ATOM 2792 N N . VAL B 1 81 ? 15.057 31.763 -19.826 1.00 13.11 109 VAL B N 1
ATOM 2793 C CA . VAL B 1 81 ? 14.432 32.326 -21.006 1.00 14.62 109 VAL B CA 1
ATOM 2794 C C . VAL B 1 81 ? 13.464 33.447 -20.631 1.00 12.87 109 VAL B C 1
ATOM 2795 O O . VAL B 1 81 ? 13.440 34.478 -21.270 1.00 12.61 109 VAL B O 1
ATOM 2799 N N . ASN B 1 82 ? 12.671 33.241 -19.582 1.00 14.47 110 ASN B N 1
ATOM 2800 C CA . ASN B 1 82 ? 11.772 34.296 -19.095 1.00 15.96 110 ASN B CA 1
ATOM 2801 C C . ASN B 1 82 ? 12.559 35.570 -18.773 1.00 14.06 110 ASN B C 1
ATOM 2802 O O . ASN B 1 82 ? 12.161 36.675 -19.100 1.00 14.32 110 ASN B O 1
ATOM 2807 N N . ASN B 1 83 ? 13.724 35.399 -18.150 1.00 13.39 111 ASN B N 1
ATOM 2808 C CA . ASN B 1 83 ? 14.535 36.566 -17.775 1.00 14.10 111 ASN B CA 1
ATOM 2809 C C . ASN B 1 83 ? 15.124 37.267 -18.981 1.00 13.49 111 ASN B C 1
ATOM 2810 O O . ASN B 1 83 ? 15.161 38.493 -19.047 1.00 14.52 111 ASN B O 1
ATOM 2815 N N . ALA B 1 84 ? 15.581 36.478 -19.946 1.00 12.67 112 ALA B N 1
ATOM 2816 C CA . ALA B 1 84 ? 16.067 37.032 -21.190 1.00 13.27 112 ALA B CA 1
ATOM 2817 C C . ALA B 1 84 ? 14.965 37.855 -21.871 1.00 13.83 112 ALA B C 1
ATOM 2818 O O . ALA B 1 84 ? 15.198 38.994 -22.256 1.00 13.21 112 ALA B O 1
ATOM 2820 N N . SER B 1 85 ? 13.771 37.280 -21.994 1.00 13.17 113 SER B N 1
ATOM 2821 C CA . SER B 1 85 ? 12.659 38.002 -22.631 1.00 14.40 113 SER B CA 1
ATOM 2822 C C . SER B 1 85 ? 12.276 39.254 -21.851 1.00 14.45 113 SER B C 1
ATOM 2823 O O . SER B 1 85 ? 11.974 40.277 -22.452 1.00 16.49 113 SER B O 1
ATOM 2826 N N . ALA B 1 86 ? 12.314 39.175 -20.520 1.00 14.55 114 ALA B N 1
ATOM 2827 C CA . ALA B 1 86 ? 12.000 40.333 -19.690 1.00 15.47 114 ALA B CA 1
ATOM 2828 C C . ALA B 1 86 ? 13.028 41.457 -19.821 1.00 15.91 114 ALA B C 1
ATOM 2829 O O . ALA B 1 86 ? 12.740 42.602 -19.510 1.00 18.34 114 ALA B O 1
ATOM 2831 N N . ASN B 1 87 ? 14.236 41.100 -20.248 1.00 13.98 115 ASN B N 1
ATOM 2832 C CA . ASN B 1 87 ? 15.302 42.061 -20.525 1.00 15.21 115 ASN B CA 1
ATOM 2833 C C . ASN B 1 87 ? 15.379 42.508 -21.987 1.00 15.21 115 ASN B C 1
ATOM 2834 O O . ASN B 1 87 ? 16.377 43.079 -22.425 1.00 19.15 115 ASN B O 1
ATOM 2839 N N . GLY B 1 88 ? 14.303 42.242 -22.721 1.00 15.45 116 GLY B N 1
ATOM 2840 C CA . GLY B 1 88 ? 14.168 42.742 -24.089 1.00 17.42 116 GLY B CA 1
ATOM 2841 C C . GLY B 1 88 ? 14.700 41.852 -25.192 1.00 20.12 116 GLY B C 1
ATOM 2842 O O . GLY B 1 88 ? 14.650 42.224 -26.361 1.00 22.05 116 GLY B O 1
ATOM 2843 N N . VAL B 1 89 ? 15.229 40.692 -24.841 1.00 13.82 117 VAL B N 1
ATOM 2844 C CA . VAL B 1 89 ? 15.736 39.762 -25.845 1.00 13.94 117 VAL B CA 1
ATOM 2845 C C . VAL B 1 89 ? 14.580 39.039 -26.505 1.00 12.78 117 VAL B C 1
ATOM 2846 O O . VAL B 1 89 ? 13.649 38.601 -25.849 1.00 14.39 117 VAL B O 1
ATOM 2850 N N . LYS B 1 90 ? 14.637 38.936 -27.834 1.00 11.94 118 LYS B N 1
ATOM 2851 C CA . LYS B 1 90 ? 13.677 38.108 -28.533 1.00 12.64 118 LYS B CA 1
ATOM 2852 C C . LYS B 1 90 ? 14.256 36.709 -28.596 1.00 11.15 118 LYS B C 1
ATOM 2853 O O . LYS B 1 90 ? 15.348 36.522 -29.102 1.00 12.54 118 LYS B O 1
ATOM 2859 N N . VAL B 1 91 ? 13.517 35.752 -28.070 1.00 11.16 119 VAL B N 1
ATOM 2860 C CA . VAL B 1 91 ? 13.993 34.377 -27.961 1.00 10.54 119 VAL B CA 1
ATOM 2861 C C . VAL B 1 91 ? 13.233 33.450 -28.924 1.00 11.92 119 VAL B C 1
ATOM 2862 O O . VAL B 1 91 ? 11.993 33.409 -28.932 1.00 11.88 119 VAL B O 1
ATOM 2866 N N . VAL B 1 92 ? 13.987 32.707 -29.733 1.00 10.92 120 VAL B N 1
ATOM 2867 C CA . VAL B 1 92 ? 13.435 31.680 -30.608 1.00 9.64 120 VAL B CA 1
ATOM 2868 C C . VAL B 1 92 ? 14.023 30.370 -30.164 1.00 8.93 120 VAL B C 1
ATOM 2869 O O . VAL B 1 92 ? 15.252 30.211 -30.128 1.00 10.65 120 VAL B O 1
ATOM 2873 N N . VAL B 1 93 ? 13.174 29.432 -29.788 1.00 10.16 121 VAL B N 1
ATOM 2874 C CA . VAL B 1 93 ? 13.610 28.112 -29.344 1.00 9.95 121 VAL B CA 1
ATOM 2875 C C . VAL B 1 93 ? 13.679 27.223 -30.572 1.00 10.61 121 VAL B C 1
ATOM 2876 O O . VAL B 1 93 ? 12.775 27.268 -31.403 1.00 11.08 121 VAL B O 1
ATOM 2880 N N . ILE B 1 94 ? 14.734 26.430 -30.703 1.00 9.41 122 ILE B N 1
ATOM 2881 C CA . ILE B 1 94 ? 14.900 25.519 -31.828 1.00 9.28 122 ILE B CA 1
ATOM 2882 C C . ILE B 1 94 ? 15.056 24.079 -31.413 1.00 9.63 122 ILE B C 1
ATOM 2883 O O . ILE B 1 94 ? 15.779 23.759 -30.473 1.00 10.79 122 ILE B O 1
ATOM 2888 N N . ASP B 1 95 ? 14.370 23.213 -32.164 1.00 9.30 123 ASP B N 1
ATOM 2889 C CA . ASP B 1 95 ? 14.584 21.750 -32.188 1.00 9.87 123 ASP B CA 1
ATOM 2890 C C . ASP B 1 95 ? 14.045 21.065 -30.941 1.00 9.99 123 ASP B C 1
ATOM 2891 O O . ASP B 1 95 ? 13.015 20.377 -31.017 1.00 11.65 123 ASP B O 1
ATOM 2896 N N . SER B 1 96 ? 14.737 21.206 -29.816 1.00 10.04 124 SER B N 1
ATOM 2897 C CA . SER B 1 96 ? 14.234 20.649 -28.557 1.00 10.24 124 SER B CA 1
ATOM 2898 C C . SER B 1 96 ? 13.155 21.531 -27.979 1.00 11.27 124 SER B C 1
ATOM 2899 O O . SER B 1 96 ? 13.208 22.752 -28.123 1.00 12.08 124 SER B O 1
ATOM 2902 N N . THR B 1 97 ? 12.158 20.911 -27.341 1.00 11.29 125 THR B N 1
ATOM 2903 C CA . THR B 1 97 ? 11.048 21.632 -26.785 1.00 11.62 125 THR B CA 1
ATOM 2904 C C . THR B 1 97 ? 11.377 22.372 -25.493 1.00 11.29 125 THR B C 1
ATOM 2905 O O . THR B 1 97 ? 12.013 21.837 -24.611 1.00 12.77 125 THR B O 1
ATOM 2909 N N . LEU B 1 98 ? 10.903 23.607 -25.426 1.00 11.27 126 LEU B N 1
ATOM 2910 C CA . LEU B 1 98 ? 10.798 24.331 -24.183 1.00 11.93 126 LEU B CA 1
ATOM 2911 C C . LEU B 1 98 ? 9.335 24.428 -23.797 1.00 13.53 126 LEU B C 1
ATOM 2912 O O . LEU B 1 98 ? 8.482 24.629 -24.638 1.00 13.50 126 LEU B O 1
ATOM 2917 N N . ASN B 1 99 ? 9.065 24.326 -22.506 1.00 13.76 127 ASN B N 1
ATOM 2918 C CA . ASN B 1 99 ? 7.720 24.451 -21.996 1.00 14.26 127 ASN B CA 1
ATOM 2919 C C . ASN B 1 99 ? 7.083 25.675 -22.617 1.00 15.25 127 ASN B C 1
ATOM 2920 O O . ASN B 1 99 ? 7.575 26.780 -22.456 1.00 14.96 127 ASN B O 1
ATOM 2925 N N . PRO B 1 100 ? 5.940 25.502 -23.297 1.00 17.98 128 PRO B N 1
ATOM 2926 C CA . PRO B 1 100 ? 5.320 26.631 -23.995 1.00 18.19 128 PRO B CA 1
ATOM 2927 C C . PRO B 1 100 ? 4.692 27.735 -23.145 1.00 18.59 128 PRO B C 1
ATOM 2928 O O . PRO B 1 100 ? 4.289 28.765 -23.690 1.00 24.90 128 PRO B O 1
ATOM 2932 N N . ARG B 1 101 ? 4.632 27.528 -21.834 1.00 18.35 129 ARG B N 1
ATOM 2933 C CA . ARG B 1 101 ? 4.211 28.579 -20.919 1.00 25.33 129 ARG B CA 1
ATOM 2934 C C . ARG B 1 101 ? 5.318 29.573 -20.669 1.00 23.52 129 ARG B C 1
ATOM 2935 O O . ARG B 1 101 ? 5.065 30.634 -20.114 1.00 25.46 129 ARG B O 1
ATOM 2943 N N . ALA B 1 102 ? 6.537 29.265 -21.104 1.00 17.01 130 ALA B N 1
ATOM 2944 C CA . ALA B 1 102 ? 7.604 30.257 -21.033 1.00 16.20 130 ALA B CA 1
ATOM 2945 C C . ALA B 1 102 ? 7.376 31.404 -22.019 1.00 15.72 130 ALA B C 1
ATOM 2946 O O . ALA B 1 102 ? 6.666 31.249 -23.018 1.00 18.64 130 ALA B O 1
ATOM 2948 N N . ASN B 1 103 ? 8.016 32.538 -21.764 1.00 15.63 131 ASN B N 1
ATOM 2949 C CA . ASN B 1 103 ? 7.834 33.712 -22.581 1.00 14.07 131 ASN B CA 1
ATOM 2950 C C . ASN B 1 103 ? 8.933 33.714 -23.649 1.00 14.39 131 ASN B C 1
ATOM 2951 O O . ASN B 1 103 ? 10.105 34.014 -23.379 1.00 16.68 131 ASN B O 1
ATOM 2956 N N . PHE B 1 104 ? 8.551 33.340 -24.861 1.00 13.58 132 PHE B N 1
ATOM 2957 C CA . PHE B 1 104 ? 9.455 33.408 -26.012 1.00 12.76 132 PHE B CA 1
ATOM 2958 C C . PHE B 1 104 ? 8.641 33.678 -27.265 1.00 13.48 132 PHE B C 1
ATOM 2959 O O . PHE B 1 104 ? 7.402 33.553 -27.252 1.00 15.62 132 PHE B O 1
ATOM 2967 N N . VAL B 1 105 ? 9.315 34.007 -28.356 1.00 12.46 133 VAL B N 1
ATOM 2968 C CA . VAL B 1 105 ? 8.616 34.350 -29.600 1.00 12.94 133 VAL B CA 1
ATOM 2969 C C . VAL B 1 105 ? 7.952 33.131 -30.257 1.00 14.59 133 VAL B C 1
ATOM 2970 O O . VAL B 1 105 ? 6.734 33.109 -30.526 1.00 15.46 133 VAL B O 1
ATOM 2974 N N . THR B 1 106 ? 8.759 32.124 -30.560 1.00 11.65 134 THR B N 1
ATOM 2975 C CA . THR B 1 106 ? 8.254 30.900 -31.163 1.00 11.10 134 THR B CA 1
ATOM 2976 C C . THR B 1 106 ? 9.216 29.741 -30.945 1.00 10.30 134 THR B C 1
ATOM 2977 O O . THR B 1 106 ? 10.412 29.953 -30.666 1.00 11.56 134 THR B O 1
ATOM 2981 N N . GLN B 1 107 ? 8.687 28.544 -31.107 1.00 10.70 135 GLN B N 1
ATOM 2982 C CA . GLN B 1 107 ? 9.431 27.302 -31.136 1.00 10.65 135 GLN B CA 1
ATOM 2983 C C . GLN B 1 107 ? 9.485 26.826 -32.596 1.00 11.16 135 GLN B C 1
ATOM 2984 O O . GLN B 1 107 ? 8.440 26.535 -33.180 1.00 12.28 135 GLN B O 1
ATOM 2990 N N . VAL B 1 108 ? 10.676 26.755 -33.176 1.00 10.06 136 VAL B N 1
ATOM 2991 C CA . VAL B 1 108 ? 10.868 26.212 -34.507 1.00 10.37 136 VAL B CA 1
ATOM 2992 C C . VAL B 1 108 ? 11.351 24.811 -34.329 1.00 10.14 136 VAL B C 1
ATOM 2993 O O . VAL B 1 108 ? 12.340 24.573 -33.652 1.00 11.58 136 VAL B O 1
ATOM 2997 N N . GLN B 1 109 ? 10.659 23.849 -34.903 1.00 10.49 137 GLN B N 1
ATOM 2998 C CA . GLN B 1 109 ? 11.114 22.473 -34.815 1.00 12.46 137 GLN B CA 1
ATOM 2999 C C . GLN B 1 109 ? 10.495 21.659 -35.926 1.00 11.29 137 GLN B C 1
ATOM 3000 O O . GLN B 1 109 ? 9.560 22.087 -36.611 1.00 11.16 137 GLN B O 1
ATOM 3006 N N . SER B 1 110 ? 11.052 20.475 -36.102 1.00 9.91 138 SER B N 1
ATOM 3007 C CA . SER B 1 110 ? 10.497 19.540 -37.046 1.00 11.64 138 SER B CA 1
ATOM 3008 C C . SER B 1 110 ? 9.084 19.155 -36.643 1.00 11.67 138 SER B C 1
ATOM 3009 O O . SER B 1 110 ? 8.707 19.203 -35.470 1.00 11.26 138 SER B O 1
ATOM 3012 N N A SER B 1 111 ? 8.274 18.802 -37.639 0.50 11.11 139 SER B N 1
ATOM 3013 N N B SER B 1 111 ? 8.311 18.758 -37.641 0.50 11.49 139 SER B N 1
ATOM 3014 C CA A SER B 1 111 ? 6.879 18.375 -37.399 0.50 10.04 139 SER B CA 1
ATOM 3015 C CA B SER B 1 111 ? 6.921 18.371 -37.417 0.50 10.29 139 SER B CA 1
ATOM 3016 C C A SER B 1 111 ? 6.846 16.937 -36.898 0.50 9.95 139 SER B C 1
ATOM 3017 C C B SER B 1 111 ? 6.875 16.930 -36.910 0.50 10.06 139 SER B C 1
ATOM 3018 O O A SER B 1 111 ? 6.454 16.019 -37.633 0.50 10.66 139 SER B O 1
ATOM 3019 O O B SER B 1 111 ? 6.522 16.004 -37.650 0.50 11.11 139 SER B O 1
ATOM 3024 N N . ASN B 1 112 ? 7.224 16.742 -35.638 1.00 10.47 140 ASN B N 1
ATOM 3025 C CA . ASN B 1 112 ? 7.497 15.388 -35.142 1.00 10.11 140 ASN B CA 1
ATOM 3026 C C . ASN B 1 112 ? 6.273 14.488 -35.113 1.00 10.39 140 ASN B C 1
ATOM 3027 O O . ASN B 1 112 ? 6.358 13.335 -35.536 1.00 11.17 140 ASN B O 1
ATOM 3032 N N . SER B 1 113 ? 5.145 15.006 -34.655 1.00 11.58 141 SER B N 1
ATOM 3033 C CA . SER B 1 113 ? 3.934 14.170 -34.577 1.00 11.66 141 SER B CA 1
ATOM 3034 C C . SER B 1 113 ? 3.418 13.781 -35.964 1.00 11.01 141 SER B C 1
ATOM 3035 O O . SER B 1 113 ? 3.067 12.623 -36.221 1.00 12.78 141 SER B O 1
ATOM 3038 N N . ILE B 1 114 ? 3.387 14.741 -36.871 1.00 10.74 142 ILE B N 1
ATOM 3039 C CA . ILE B 1 114 ? 2.930 14.479 -38.242 1.00 10.50 142 ILE B CA 1
ATOM 3040 C C . ILE B 1 114 ? 3.923 13.579 -38.966 1.00 9.57 142 ILE B C 1
ATOM 3041 O O . ILE B 1 114 ? 3.513 12.630 -39.656 1.00 10.69 142 ILE B O 1
ATOM 3046 N N . ASN B 1 115 ? 5.219 13.836 -38.821 1.00 10.09 143 ASN B N 1
ATOM 3047 C CA . ASN B 1 115 ? 6.197 12.936 -39.400 1.00 9.56 143 ASN B CA 1
ATOM 3048 C C . ASN B 1 115 ? 5.971 11.512 -38.899 1.00 9.83 143 ASN B C 1
ATOM 3049 O O . ASN B 1 115 ? 6.050 10.562 -39.666 1.00 9.99 143 ASN B O 1
ATOM 3054 N N . GLY B 1 116 ? 5.715 11.358 -37.603 1.00 9.87 144 GLY B N 1
ATOM 3055 C CA . GLY B 1 116 ? 5.499 10.025 -37.069 1.00 11.03 144 GLY B CA 1
ATOM 3056 C C . GLY B 1 116 ? 4.295 9.368 -37.693 1.00 10.32 144 GLY B C 1
ATOM 3057 O O . GLY B 1 116 ? 4.340 8.200 -38.056 1.00 11.19 144 GLY B O 1
ATOM 3058 N N . ALA B 1 117 ? 3.210 10.101 -37.834 1.00 10.77 145 ALA B N 1
ATOM 3059 C CA . ALA B 1 117 ? 2.010 9.599 -38.489 1.00 11.03 145 ALA B CA 1
ATOM 3060 C C . ALA B 1 117 ? 2.326 9.180 -39.929 1.00 10.43 145 ALA B C 1
ATOM 3061 O O . ALA B 1 117 ? 1.965 8.084 -40.364 1.00 12.84 145 ALA B O 1
ATOM 3063 N N . LEU B 1 118 ? 3.033 10.023 -40.669 1.00 9.07 146 LEU B N 1
ATOM 3064 C CA . LEU B 1 118 ? 3.339 9.723 -42.080 1.00 9.77 146 LEU B CA 1
ATOM 3065 C C . LEU B 1 118 ? 4.233 8.478 -42.207 1.00 9.35 146 LEU B C 1
ATOM 3066 O O . LEU B 1 118 ? 4.036 7.627 -43.093 1.00 10.21 146 LEU B O 1
ATOM 3071 N N . VAL B 1 119 ? 5.224 8.381 -41.327 1.00 9.49 147 VAL B N 1
ATOM 3072 C CA . VAL B 1 119 ? 6.127 7.224 -41.296 1.00 8.66 147 VAL B CA 1
ATOM 3073 C C . VAL B 1 119 ? 5.380 5.945 -40.922 1.00 9.07 147 VAL B C 1
ATOM 3074 O O . VAL B 1 119 ? 5.538 4.917 -41.596 1.00 9.79 147 VAL B O 1
ATOM 3078 N N . GLY B 1 120 ? 4.550 6.003 -39.878 1.00 9.02 148 GLY B N 1
ATOM 3079 C CA . GLY B 1 120 ? 3.784 4.806 -39.499 1.00 9.57 148 GLY B CA 1
ATOM 3080 C C . GLY B 1 120 ? 2.800 4.347 -40.573 1.00 10.27 148 GLY B C 1
ATOM 3081 O O . GLY B 1 120 ? 2.603 3.149 -40.806 1.00 11.03 148 GLY B O 1
ATOM 3082 N N . HIS B 1 121 ? 2.145 5.298 -41.230 1.00 9.40 149 HIS B N 1
ATOM 3083 C CA . HIS B 1 121 ? 1.263 4.970 -42.365 1.00 10.29 149 HIS B CA 1
ATOM 3084 C C . HIS B 1 121 ? 2.057 4.268 -43.442 1.00 10.45 149 HIS B C 1
ATOM 3085 O O . HIS B 1 121 ? 1.604 3.277 -44.009 1.00 10.89 149 HIS B O 1
ATOM 3092 N N . TRP B 1 122 ? 3.237 4.803 -43.751 1.00 10.06 150 TRP B N 1
ATOM 30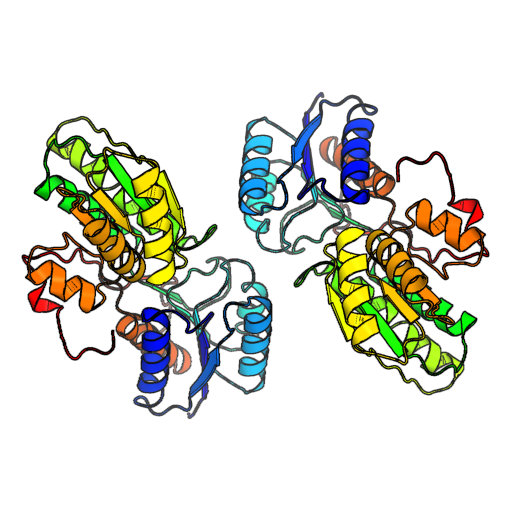93 C CA . TRP B 1 122 ? 4.095 4.171 -44.737 1.00 9.19 150 TRP B CA 1
ATOM 3094 C C . TRP B 1 122 ? 4.441 2.727 -44.371 1.00 8.29 150 TRP B C 1
ATOM 3095 O O . TRP B 1 122 ? 4.410 1.856 -45.246 1.00 9.81 150 TRP B O 1
ATOM 3106 N N . VAL B 1 123 ? 4.771 2.475 -43.117 1.00 8.61 151 VAL B N 1
ATOM 3107 C CA . VAL B 1 123 ? 5.118 1.128 -42.699 1.00 9.26 151 VAL B CA 1
ATOM 3108 C C . VAL B 1 123 ? 3.990 0.174 -43.119 1.00 9.32 151 VAL B C 1
ATOM 3109 O O . VAL B 1 123 ? 4.256 -0.912 -43.610 1.00 10.03 151 VAL B O 1
ATOM 3113 N N . ILE B 1 124 ? 2.737 0.561 -42.890 1.00 8.68 152 ILE B N 1
ATOM 3114 C CA . ILE B 1 124 ? 1.613 -0.302 -43.248 1.00 9.48 152 ILE B CA 1
ATOM 3115 C C . ILE B 1 124 ? 1.406 -0.391 -44.752 1.00 9.35 152 ILE B C 1
ATOM 3116 O O . ILE B 1 124 ? 1.010 -1.452 -45.256 1.00 10.71 152 ILE B O 1
ATOM 3121 N N . GLU B 1 125 ? 1.652 0.684 -45.487 1.00 9.72 153 GLU B N 1
ATOM 3122 C CA . GLU B 1 125 ? 1.672 0.577 -46.937 1.00 10.40 153 GLU B CA 1
ATOM 3123 C C . GLU B 1 125 ? 2.702 -0.449 -47.419 1.00 11.72 153 GLU B C 1
ATOM 3124 O O . GLU B 1 125 ? 2.497 -1.089 -48.454 1.00 12.89 153 GLU B O 1
ATOM 3130 N N . GLU B 1 126 ? 3.824 -0.566 -46.703 1.00 10.86 154 GLU B N 1
ATOM 3131 C CA . GLU B 1 126 ? 4.922 -1.440 -47.083 1.00 10.41 154 GLU B CA 1
ATOM 3132 C C . GLU B 1 126 ? 4.699 -2.895 -46.685 1.00 10.77 154 GLU B C 1
ATOM 3133 O O . GLU B 1 126 ? 4.906 -3.783 -47.506 1.00 13.41 154 GLU B O 1
ATOM 3139 N N . VAL B 1 127 ? 4.283 -3.126 -45.451 1.00 9.91 155 VAL B N 1
ATOM 3140 C CA . VAL B 1 127 ? 4.173 -4.480 -44.901 1.00 10.58 155 VAL B CA 1
ATOM 3141 C C . VAL B 1 127 ? 2.762 -5.028 -44.785 1.00 10.46 155 VAL B C 1
ATOM 3142 O O . VAL B 1 127 ? 2.585 -6.227 -44.493 1.00 11.96 155 VAL B O 1
ATOM 3146 N N . GLY B 1 128 ? 1.759 -4.194 -44.992 1.00 10.00 156 GLY B N 1
ATOM 3147 C CA . GLY B 1 128 ? 0.378 -4.642 -44.871 1.00 10.77 156 GLY B CA 1
ATOM 3148 C C . GLY B 1 128 ? 0.070 -5.200 -43.505 1.00 11.81 156 GLY B C 1
ATOM 3149 O O . GLY B 1 128 ? 0.365 -4.580 -42.499 1.00 12.37 156 GLY B O 1
ATOM 3150 N N . ASN B 1 129 ? -0.541 -6.389 -43.509 1.00 11.96 157 ASN B N 1
ATOM 3151 C CA . ASN B 1 129 ? -0.996 -7.123 -42.313 1.00 14.67 157 ASN B CA 1
ATOM 3152 C C . ASN B 1 129 ? 0.093 -7.833 -41.525 1.00 13.44 157 ASN B C 1
ATOM 3153 O O . ASN B 1 129 ? -0.209 -8.523 -40.557 1.00 16.78 157 ASN B O 1
ATOM 3158 N N . LYS B 1 130 ? 1.349 -7.692 -41.930 1.00 12.60 158 LYS B N 1
ATOM 3159 C CA . LYS B 1 130 ? 2.447 -8.396 -41.288 1.00 13.38 158 LYS B CA 1
ATOM 3160 C C . LYS B 1 130 ? 2.461 -8.138 -39.779 1.00 14.37 158 LYS B C 1
ATOM 3161 O O . LYS B 1 130 ? 2.295 -7.018 -39.341 1.00 14.19 158 LYS B O 1
ATOM 3167 N N A SER B 1 131 ? 2.612 -9.187 -38.981 0.50 13.78 159 SER B N 1
ATOM 3168 N N B SER B 1 131 ? 2.764 -9.191 -39.032 0.50 13.28 159 SER B N 1
ATOM 3169 C CA A SER B 1 131 ? 2.726 -9.018 -37.526 0.50 13.02 159 SER B CA 1
ATOM 3170 C CA B SER B 1 131 ? 2.863 -9.157 -37.570 0.50 14.04 159 SER B CA 1
ATOM 3171 C C A SER B 1 131 ? 4.091 -8.451 -37.214 0.50 13.45 159 SER B C 1
ATOM 3172 C C B SER B 1 131 ? 4.155 -8.461 -37.209 0.50 13.67 159 SER B C 1
ATOM 3173 O O A SER B 1 131 ? 5.113 -9.084 -37.457 0.50 16.08 159 SER B O 1
ATOM 3174 O O B SER B 1 131 ? 5.220 -9.028 -37.421 0.50 17.78 159 SER B O 1
ATOM 3179 N N . LEU B 1 132 ? 4.074 -7.247 -36.668 1.00 12.72 160 LEU B N 1
ATOM 3180 C CA . LEU B 1 132 ? 5.284 -6.475 -36.374 1.00 13.27 160 LEU B CA 1
ATOM 3181 C C . LEU B 1 132 ? 5.845 -6.759 -35.009 1.00 12.44 160 LEU B C 1
ATOM 3182 O O . LEU B 1 132 ? 5.109 -6.755 -34.025 1.00 13.76 160 LEU B O 1
ATOM 3187 N N . LYS B 1 133 ? 7.163 -6.966 -34.977 1.00 11.96 161 LYS B N 1
ATOM 3188 C CA . LYS B 1 133 ? 7.944 -7.245 -33.767 1.00 11.32 161 LYS B CA 1
ATOM 3189 C C . LYS B 1 133 ? 9.044 -6.210 -33.708 1.00 10.64 161 LYS B C 1
ATOM 3190 O O . LYS B 1 133 ? 10.068 -6.371 -34.368 1.00 11.57 161 LYS B O 1
ATOM 3196 N N . ILE B 1 134 ? 8.821 -5.149 -32.951 1.00 9.47 162 ILE B N 1
ATOM 3197 C CA . ILE B 1 134 ? 9.614 -3.924 -33.077 1.00 9.48 162 ILE B CA 1
ATOM 3198 C C . ILE B 1 134 ? 10.649 -3.788 -31.979 1.00 10.10 162 ILE B C 1
ATOM 3199 O O . ILE B 1 134 ? 10.319 -3.919 -30.800 1.00 11.10 162 ILE B O 1
ATOM 3204 N N . ALA B 1 135 ? 11.905 -3.526 -32.367 1.00 9.65 163 ALA B N 1
ATOM 3205 C CA . ALA B 1 135 ? 12.958 -3.104 -31.458 1.00 10.37 163 ALA B CA 1
ATOM 3206 C C . ALA B 1 135 ? 13.066 -1.594 -31.535 1.00 9.68 163 ALA B C 1
ATOM 3207 O O . ALA B 1 135 ? 13.265 -1.052 -32.602 1.00 11.21 163 ALA B O 1
ATOM 3209 N N . LEU B 1 136 ? 12.890 -0.941 -30.403 1.00 9.27 164 LEU B N 1
ATOM 3210 C CA . LEU B 1 136 ? 12.802 0.507 -30.309 1.00 9.75 164 LEU B CA 1
ATOM 3211 C C . LEU B 1 136 ? 14.109 1.089 -29.805 1.00 10.36 164 LEU B C 1
ATOM 3212 O O . LEU B 1 136 ? 14.608 0.689 -28.755 1.00 12.35 164 LEU B O 1
ATOM 3217 N N . LEU B 1 137 ? 14.647 2.047 -30.551 1.00 9.74 165 LEU B N 1
ATOM 3218 C CA . LEU B 1 137 ? 15.836 2.790 -30.141 1.00 10.16 165 LEU B CA 1
ATOM 3219 C C . LEU B 1 137 ? 15.462 4.214 -29.829 1.00 10.98 165 LEU B C 1
ATOM 3220 O O . LEU B 1 137 ? 15.144 4.984 -30.719 1.00 11.58 165 LEU B O 1
ATOM 3225 N N . SER B 1 138 ? 15.482 4.557 -28.552 1.00 10.98 166 SER B N 1
ATOM 3226 C CA . SER B 1 138 ? 15.047 5.863 -28.093 1.00 11.14 166 SER B CA 1
ATOM 3227 C C . SER B 1 138 ? 16.252 6.723 -27.744 1.00 11.00 166 SER B C 1
ATOM 3228 O O . SER B 1 138 ? 17.328 6.197 -27.474 1.00 12.08 166 SER B O 1
ATOM 3231 N N . GLY B 1 139 ? 16.075 8.026 -27.794 1.00 10.76 167 GLY B N 1
ATOM 3232 C CA . GLY B 1 139 ? 17.184 8.949 -27.586 1.00 11.92 167 GLY B CA 1
ATOM 3233 C C . GLY B 1 139 ? 17.638 9.112 -26.149 1.00 12.99 167 GLY B C 1
ATOM 3234 O O . GLY B 1 139 ? 18.726 8.681 -25.770 1.00 19.18 167 GLY B O 1
ATOM 3235 N N . GLU B 1 140 ? 16.781 9.736 -25.356 1.00 12.45 168 GLU B N 1
ATOM 3236 C CA . GLU B 1 140 ? 17.151 10.158 -24.019 1.00 14.91 168 GLU B CA 1
ATOM 3237 C C . GLU B 1 140 ? 15.916 10.133 -23.132 1.00 13.39 168 GLU B C 1
ATOM 3238 O O . GLU B 1 140 ? 14.871 10.691 -23.460 1.00 13.62 168 GLU B O 1
ATOM 3244 N N . LYS B 1 141 ? 16.074 9.526 -21.963 1.00 16.50 169 LYS B N 1
ATOM 3245 C CA . LYS B 1 141 ? 14.974 9.429 -21.022 1.00 15.63 169 LYS B CA 1
ATOM 3246 C C . LYS B 1 141 ? 14.490 10.816 -20.652 1.00 12.94 169 LYS B C 1
ATOM 3247 O O . LYS B 1 141 ? 15.282 11.715 -20.350 1.00 17.27 169 LYS B O 1
ATOM 3253 N N . GLY B 1 142 ? 13.177 10.986 -20.694 1.00 13.57 170 GLY B N 1
ATOM 3254 C CA . GLY B 1 142 ? 12.554 12.266 -20.412 1.00 14.89 170 GLY B CA 1
ATOM 3255 C C . GLY B 1 142 ? 12.426 13.256 -21.557 1.00 13.59 170 GLY B C 1
ATOM 3256 O O . GLY B 1 142 ? 11.742 14.274 -21.424 1.00 16.13 170 GLY B O 1
ATOM 3257 N N . ASN B 1 143 ? 12.974 12.913 -22.721 1.00 13.01 171 ASN B N 1
ATOM 3258 C CA . ASN B 1 143 ? 12.955 13.869 -23.840 1.00 13.52 171 ASN B CA 1
ATOM 3259 C C . ASN B 1 143 ? 11.589 13.893 -24.536 1.00 11.49 171 ASN B C 1
ATOM 3260 O O . ASN B 1 143 ? 11.141 12.854 -25.035 1.00 12.74 171 ASN B O 1
ATOM 3265 N N . PRO B 1 144 ? 10.919 15.056 -24.577 1.00 11.51 172 PRO B N 1
ATOM 3266 C CA . PRO B 1 144 ? 9.555 15.082 -25.098 1.00 11.50 172 PRO B CA 1
ATOM 3267 C C . PRO B 1 144 ? 9.485 14.932 -26.624 1.00 10.68 172 PRO B C 1
ATOM 3268 O O . PRO B 1 144 ? 8.527 14.381 -27.130 1.00 12.27 172 PRO B O 1
ATOM 3272 N N . VAL B 1 145 ? 10.486 15.420 -27.343 1.00 11.26 173 VAL B N 1
ATOM 3273 C CA . VAL B 1 145 ? 10.538 15.212 -28.792 1.00 10.83 173 VAL B CA 1
ATOM 3274 C C . VAL B 1 145 ? 10.698 13.726 -29.112 1.00 10.19 173 VAL B C 1
ATOM 3275 O O . VAL B 1 145 ? 10.030 13.204 -29.991 1.00 10.59 173 VAL B O 1
ATOM 3279 N N . GLY B 1 146 ? 11.582 13.048 -28.397 1.00 10.49 174 GLY B N 1
ATOM 3280 C CA . GLY B 1 146 ? 11.770 11.606 -28.561 1.00 11.00 174 GLY B CA 1
ATOM 3281 C C . GLY B 1 146 ? 10.453 10.857 -28.356 1.00 10.95 174 GLY B C 1
ATOM 3282 O O . GLY B 1 146 ? 10.100 9.962 -29.138 1.00 10.83 174 GLY B O 1
ATOM 3283 N N . GLN B 1 147 ? 9.723 11.229 -27.308 1.00 10.58 175 GLN B N 1
ATOM 3284 C CA . GLN B 1 147 ? 8.449 10.592 -27.007 1.00 10.65 175 GLN B CA 1
ATOM 3285 C C . GLN B 1 147 ? 7.433 10.848 -28.116 1.00 10.58 175 GLN B C 1
ATOM 3286 O O . GLN B 1 147 ? 6.734 9.941 -28.546 1.00 10.52 175 GLN B O 1
ATOM 3292 N N . GLU B 1 148 ? 7.338 12.089 -28.575 1.00 10.98 176 GLU B N 1
ATOM 3293 C CA . GLU B 1 148 ? 6.463 12.414 -29.700 1.00 11.04 176 GLU B CA 1
ATOM 3294 C C . GLU B 1 148 ? 6.773 11.577 -30.943 1.00 10.29 176 GLU B C 1
ATOM 3295 O O . GLU B 1 148 ? 5.873 11.152 -31.670 1.00 11.59 176 GLU B O 1
ATOM 3301 N N . ARG B 1 149 ? 8.050 11.338 -31.192 1.00 9.56 177 ARG B N 1
ATOM 3302 C CA . ARG B 1 149 ? 8.460 10.541 -32.351 1.00 10.55 177 ARG B CA 1
ATOM 3303 C C . ARG B 1 149 ? 8.084 9.073 -32.204 1.00 10.47 177 ARG B C 1
ATOM 3304 O O . ARG B 1 149 ? 7.461 8.519 -33.106 1.00 10.78 177 ARG B O 1
ATOM 3312 N N . ARG B 1 150 ? 8.454 8.447 -31.091 1.00 10.18 178 ARG B N 1
ATOM 3313 C CA . ARG B 1 150 ? 8.116 7.015 -30.938 1.00 9.61 178 ARG B CA 1
ATOM 3314 C C . ARG B 1 150 ? 6.615 6.816 -30.904 1.00 10.08 178 ARG B C 1
ATOM 3315 O O . ARG B 1 150 ? 6.106 5.896 -31.548 1.00 10.62 178 ARG B O 1
ATOM 3323 N N . LEU B 1 151 ? 5.902 7.641 -30.149 1.00 9.69 179 LEU B N 1
ATOM 3324 C CA . LEU B 1 151 ? 4.453 7.460 -30.059 1.00 10.42 179 LEU B CA 1
ATOM 3325 C C . LEU B 1 151 ? 3.736 7.887 -31.322 1.00 11.07 179 LEU B C 1
ATOM 3326 O O . LEU B 1 151 ? 2.707 7.311 -31.677 1.00 12.78 179 LEU B O 1
ATOM 3331 N N . GLY B 1 152 ? 4.307 8.833 -32.054 1.00 11.73 180 GLY B N 1
ATOM 3332 C CA . GLY B 1 152 ? 3.760 9.196 -33.355 1.00 10.84 180 GLY B CA 1
ATOM 3333 C C . GLY B 1 152 ? 3.840 8.076 -34.366 1.00 10.32 180 GLY B C 1
ATOM 3334 O O . GLY B 1 152 ? 2.860 7.773 -35.055 1.00 11.90 180 GLY B O 1
ATOM 3335 N N . VAL B 1 153 ? 5.011 7.444 -34.457 1.00 9.32 181 VAL B N 1
ATOM 3336 C CA . VAL B 1 153 ? 5.141 6.318 -35.381 1.00 8.94 181 VAL B CA 1
ATOM 3337 C C . VAL B 1 153 ? 4.264 5.148 -34.932 1.00 8.56 181 VAL B C 1
ATOM 3338 O O . VAL B 1 153 ? 3.531 4.573 -35.765 1.00 10.33 181 VAL B O 1
ATOM 3342 N N . LEU B 1 154 ? 4.322 4.776 -33.647 1.00 8.50 182 LEU B N 1
ATOM 3343 C CA . LEU B 1 154 ? 3.566 3.614 -33.197 1.00 9.78 182 LEU B CA 1
ATOM 3344 C C . LEU B 1 154 ? 2.058 3.867 -33.328 1.00 10.62 182 LEU B C 1
ATOM 3345 O O . LEU B 1 154 ? 1.301 2.968 -33.740 1.00 11.31 182 LEU B O 1
ATOM 3350 N N A SER B 1 155 ? 1.599 5.060 -33.002 0.50 10.64 183 SER B N 1
ATOM 3351 N N B SER B 1 155 ? 1.629 5.097 -33.001 0.50 10.83 183 SER B N 1
ATOM 3352 C CA A SER B 1 155 ? 0.171 5.320 -33.149 0.50 10.77 183 SER B CA 1
ATOM 3353 C CA B SER B 1 155 ? 0.218 5.545 -33.190 0.50 11.22 183 SER B CA 1
ATOM 3354 C C A SER B 1 155 ? -0.213 5.462 -34.645 0.50 12.06 183 SER B C 1
ATOM 3355 C C B SER B 1 155 ? -0.181 5.435 -34.640 0.50 11.90 183 SER B C 1
ATOM 3356 O O A SER B 1 155 ? -1.350 5.161 -35.030 0.50 14.14 183 SER B O 1
ATOM 3357 O O B SER B 1 155 ? -1.285 4.987 -34.982 0.50 14.04 183 SER B O 1
ATOM 3362 N N . GLY B 1 156 ? 0.721 5.905 -35.487 1.00 12.31 184 GLY B N 1
ATOM 3363 C CA . GLY B 1 156 ? 0.491 5.919 -36.927 1.00 12.43 184 GLY B CA 1
ATOM 3364 C C . GLY B 1 156 ? 0.329 4.517 -37.521 1.00 11.91 184 GLY B C 1
ATOM 3365 O O . GLY B 1 156 ? -0.490 4.295 -38.438 1.00 12.80 184 GLY B O 1
ATOM 3366 N N . ILE B 1 157 ? 1.122 3.572 -37.023 1.00 10.15 185 ILE B N 1
ATOM 3367 C CA . ILE B 1 157 ? 0.942 2.168 -37.388 1.00 9.45 185 ILE B CA 1
ATOM 3368 C C . ILE B 1 157 ? -0.440 1.690 -36.991 1.00 9.61 185 ILE B C 1
ATOM 3369 O O . ILE B 1 157 ? -1.155 1.105 -37.806 1.00 11.33 185 ILE B O 1
ATOM 3374 N N . ILE B 1 158 ? -0.831 1.932 -35.742 1.00 9.92 186 ILE B N 1
ATOM 3375 C CA . ILE B 1 158 ? -2.142 1.517 -35.273 1.00 9.71 186 ILE B CA 1
ATOM 3376 C C . ILE B 1 158 ? -3.261 2.132 -36.129 1.00 9.68 186 ILE B C 1
ATOM 3377 O O . ILE B 1 158 ? -4.195 1.444 -36.574 1.00 10.49 186 ILE B O 1
ATOM 3382 N N . GLU B 1 159 ? -3.163 3.429 -36.355 1.00 10.48 187 GLU B N 1
ATOM 3383 C CA . GLU B 1 159 ? -4.224 4.145 -37.087 1.00 13.01 187 GLU B CA 1
ATOM 3384 C C . GLU B 1 159 ? -4.347 3.594 -38.516 1.00 11.72 187 GLU B C 1
ATOM 3385 O O . GLU B 1 159 ? -5.455 3.355 -39.011 1.00 12.35 187 GLU B O 1
ATOM 3391 N N . ALA B 1 160 ? -3.212 3.367 -39.173 1.00 11.28 188 ALA B N 1
ATOM 3392 C CA . ALA B 1 160 ? -3.219 2.819 -40.528 1.00 10.66 188 ALA B CA 1
ATOM 3393 C C . ALA B 1 160 ? -3.807 1.406 -40.586 1.00 10.61 188 ALA B C 1
ATOM 3394 O O . ALA B 1 160 ? -4.555 1.063 -41.505 1.00 12.43 188 ALA B O 1
ATOM 3396 N N . GLN B 1 161 ? -3.473 0.587 -39.597 1.00 10.64 189 GLN B N 1
ATOM 3397 C CA . GLN B 1 161 ? -4.060 -0.746 -39.491 1.00 10.33 189 GLN B CA 1
ATOM 3398 C C . GLN B 1 161 ? -5.587 -0.670 -39.306 1.00 11.36 189 GLN B C 1
ATOM 3399 O O . GLN B 1 161 ? -6.337 -1.423 -39.936 1.00 11.78 189 GLN B O 1
ATOM 3405 N N . LEU B 1 162 ? -6.036 0.206 -38.417 1.00 11.42 190 LEU B N 1
ATOM 3406 C CA . LEU B 1 162 ? -7.479 0.380 -38.218 1.00 11.28 190 LEU B CA 1
ATOM 3407 C C . LEU B 1 162 ? -8.190 0.746 -39.529 1.00 12.72 190 LEU B C 1
ATOM 3408 O O . LEU B 1 162 ? -9.218 0.159 -39.883 1.00 14.11 190 LEU B O 1
ATOM 3413 N N . ARG B 1 163 ? -7.630 1.718 -40.232 1.00 12.64 191 ARG B N 1
ATOM 3414 C CA . ARG B 1 163 ? -8.243 2.199 -41.464 1.00 14.32 191 ARG B CA 1
ATOM 3415 C C . ARG B 1 163 ? -8.268 1.150 -42.551 1.00 15.86 191 ARG B C 1
ATOM 3416 O O . ARG B 1 163 ? -9.267 1.046 -43.270 1.00 19.02 191 ARG B O 1
ATOM 3424 N N . LYS B 1 164 ? -7.210 0.358 -42.669 1.00 13.35 192 LYS B N 1
ATOM 3425 C CA . LYS B 1 164 ? -7.117 -0.611 -43.758 1.00 14.17 192 LYS B CA 1
ATOM 3426 C C . LYS B 1 164 ? -7.790 -1.943 -43.449 1.00 14.49 192 LYS B C 1
ATOM 3427 O O . LYS B 1 164 ? -8.370 -2.580 -44.352 1.00 17.29 192 LYS B O 1
ATOM 3433 N N . PHE B 1 165 ? -7.696 -2.369 -42.190 1.00 14.10 193 PHE B N 1
ATOM 3434 C CA . PHE B 1 165 ? -8.036 -3.736 -41.776 1.00 14.04 193 PHE B CA 1
ATOM 3435 C C . PHE B 1 165 ? -9.182 -3.839 -40.767 1.00 14.46 193 PHE B C 1
ATOM 3436 O O . PHE B 1 165 ? -9.697 -4.932 -40.520 1.00 17.83 193 PHE B O 1
ATOM 3444 N N . GLY B 1 166 ? -9.508 -2.730 -40.119 1.00 14.13 194 GLY B N 1
ATOM 3445 C CA . GLY B 1 166 ? -10.536 -2.708 -39.080 1.00 14.28 194 GLY B CA 1
ATOM 3446 C C . GLY B 1 166 ? -10.062 -3.285 -37.762 1.00 14.94 194 GLY B C 1
ATOM 3447 O O . GLY B 1 166 ? -10.881 -3.588 -36.895 1.00 16.15 194 GLY B O 1
ATOM 3448 N N . LYS B 1 167 ? -8.750 -3.425 -37.602 1.00 14.46 195 LYS B N 1
ATOM 3449 C CA . LYS B 1 167 ? -8.174 -4.018 -36.396 1.00 14.19 195 LYS B CA 1
ATOM 3450 C C . LYS B 1 167 ? -6.722 -3.600 -36.358 1.00 12.82 195 LYS B C 1
ATOM 3451 O O . LYS B 1 167 ? -6.181 -3.222 -37.380 1.00 16.10 195 LYS B O 1
ATOM 3457 N N . ALA B 1 168 ? -6.073 -3.740 -35.214 1.00 10.98 196 ALA B N 1
ATOM 3458 C CA . ALA B 1 168 ? -4.669 -3.322 -35.053 1.00 10.88 196 ALA B CA 1
ATOM 3459 C C . ALA B 1 168 ? -3.957 -4.211 -34.088 1.00 11.72 196 ALA B C 1
ATOM 3460 O O . ALA B 1 168 ? -4.552 -4.788 -33.194 1.00 12.60 196 ALA B O 1
ATOM 3462 N N . ASP B 1 169 ? -2.649 -4.314 -34.265 1.00 12.75 197 ASP B N 1
ATOM 3463 C CA . ASP B 1 169 ? -1.838 -5.143 -33.392 1.00 13.39 197 ASP B CA 1
ATOM 3464 C C . ASP B 1 169 ? -0.409 -4.700 -33.567 1.00 12.72 197 ASP B C 1
ATOM 3465 O O . ASP B 1 169 ? 0.073 -4.525 -34.683 1.00 16.54 197 ASP B O 1
ATOM 3470 N N . LEU B 1 170 ? 0.272 -4.553 -32.454 1.00 13.03 198 LEU B N 1
ATOM 3471 C CA . LEU B 1 170 ? 1.721 -4.475 -32.549 1.00 15.66 198 LEU B CA 1
ATOM 3472 C C . LEU B 1 170 ? 2.366 -4.859 -31.262 1.00 15.21 198 LEU B C 1
ATOM 3473 O O . LEU B 1 170 ? 1.750 -4.876 -30.204 1.00 14.71 198 LEU B O 1
ATOM 3478 N N . THR B 1 171 ? 3.632 -5.188 -31.400 1.00 14.16 199 THR B N 1
ATOM 3479 C CA . THR B 1 171 ? 4.438 -5.625 -30.316 1.00 12.25 199 THR B CA 1
ATOM 3480 C C . THR B 1 171 ? 5.750 -4.833 -30.380 1.00 10.31 199 THR B C 1
ATOM 3481 O O . THR B 1 171 ? 6.346 -4.787 -31.450 1.00 12.21 199 THR B O 1
ATOM 3485 N N . VAL B 1 172 ? 6.171 -4.244 -29.253 1.00 9.49 200 VAL B N 1
ATOM 3486 C CA . VAL B 1 172 ? 7.513 -3.695 -29.088 1.00 9.59 200 VAL B CA 1
ATOM 3487 C C . VAL B 1 172 ? 8.207 -4.707 -28.188 1.00 10.25 200 VAL B C 1
ATOM 3488 O O . VAL B 1 172 ? 7.860 -4.856 -27.015 1.00 10.85 200 VAL B O 1
ATOM 3492 N N . VAL B 1 173 ? 9.195 -5.399 -28.747 1.00 10.95 201 VAL B N 1
ATOM 3493 C CA . VAL B 1 173 ? 9.857 -6.461 -28.015 1.00 10.61 201 VAL B CA 1
ATOM 3494 C C . VAL B 1 173 ? 10.880 -5.931 -27.004 1.00 11.36 201 VAL B C 1
ATOM 3495 O O . VAL B 1 173 ? 11.260 -6.635 -26.056 1.00 13.25 201 VAL B O 1
ATOM 3499 N N . GLY B 1 174 ? 11.354 -4.710 -27.204 1.00 11.39 202 GLY B N 1
ATOM 3500 C CA . GLY B 1 174 ? 12.269 -4.087 -26.275 1.00 11.56 202 GLY B CA 1
ATOM 3501 C C . GLY B 1 174 ? 12.571 -2.664 -26.682 1.00 10.95 202 GLY B C 1
ATOM 3502 O O . GLY B 1 174 ? 12.345 -2.292 -27.829 1.00 11.60 202 GLY B O 1
ATOM 3503 N N . GLN B 1 175 ? 13.150 -1.925 -25.752 1.00 11.40 203 GLN B N 1
ATOM 3504 C CA . GLN B 1 175 ? 13.506 -0.523 -25.919 1.00 11.32 203 GLN B CA 1
ATOM 3505 C C . GLN B 1 175 ? 14.894 -0.347 -25.346 1.00 12.49 203 GLN B C 1
ATOM 3506 O O . GLN B 1 175 ? 15.175 -0.775 -24.223 1.00 13.81 203 GLN B O 1
ATOM 3512 N N . GLY B 1 176 ? 15.760 0.282 -26.125 1.00 12.45 204 GLY B N 1
ATOM 3513 C CA . GLY B 1 176 ? 17.073 0.696 -25.620 1.00 12.51 204 GLY B CA 1
ATOM 3514 C C . GLY B 1 176 ? 17.261 2.190 -25.834 1.00 13.14 204 GLY B C 1
ATOM 3515 O O . GLY B 1 176 ? 16.506 2.822 -26.586 1.00 14.27 204 GLY B O 1
ATOM 3516 N N . TRP B 1 177 ? 18.299 2.744 -25.217 1.00 12.45 205 TRP B N 1
ATOM 3517 C CA . TRP B 1 177 ? 18.540 4.175 -25.186 1.00 12.49 205 TRP B CA 1
ATOM 3518 C C . TRP B 1 177 ? 19.900 4.418 -25.784 1.00 15.79 205 TRP B C 1
ATOM 3519 O O . TRP B 1 177 ? 20.891 3.911 -25.274 1.00 17.23 205 TRP B O 1
ATOM 3530 N N . GLY B 1 178 ? 19.943 5.171 -26.876 1.00 14.05 206 GLY B N 1
ATOM 3531 C CA . GLY B 1 178 ? 21.183 5.334 -27.626 1.00 14.61 206 GLY B CA 1
ATOM 3532 C C . GLY B 1 178 ? 21.739 6.732 -27.677 1.00 13.23 206 GLY B C 1
ATOM 3533 O O . GLY B 1 178 ? 22.710 6.979 -28.399 1.00 16.39 206 GLY B O 1
ATOM 3534 N N . HIS B 1 179 ? 21.120 7.681 -26.991 1.00 13.62 207 HIS B N 1
ATOM 3535 C CA . HIS B 1 179 ? 21.723 9.005 -26.769 1.00 14.47 207 HIS B CA 1
ATOM 3536 C C . HIS B 1 179 ? 21.941 9.813 -28.049 1.00 16.05 207 HIS B C 1
ATOM 3537 O O . HIS B 1 179 ? 22.801 10.712 -28.120 1.00 17.28 207 HIS B O 1
ATOM 3544 N N . TRP B 1 180 ? 21.145 9.476 -29.062 1.00 12.92 208 TRP B N 1
ATOM 3545 C CA . TRP B 1 180 ? 21.097 10.185 -30.354 1.00 14.44 208 TRP B CA 1
ATOM 3546 C C . TRP B 1 180 ? 22.293 9.916 -31.251 1.00 13.99 208 TRP B C 1
ATOM 3547 O O . TRP B 1 180 ? 22.430 10.605 -32.264 1.00 16.08 208 TRP B O 1
ATOM 3558 N N . ASN B 1 181 ? 23.160 8.970 -30.888 1.00 14.04 209 ASN B N 1
ATOM 3559 C CA . ASN B 1 181 ? 24.389 8.788 -31.648 1.00 15.56 209 ASN B CA 1
ATOM 3560 C C . ASN B 1 181 ? 24.584 7.350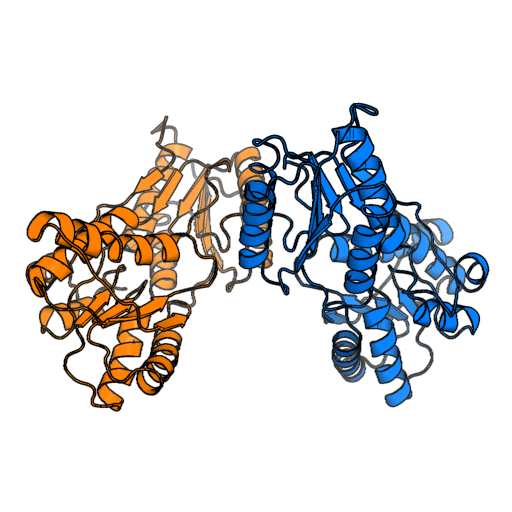 -32.087 1.00 15.98 209 ASN B C 1
ATOM 3561 O O . ASN B 1 181 ? 23.940 6.400 -31.620 1.00 16.20 209 ASN B O 1
ATOM 3566 N N . ASP B 1 182 ? 25.508 7.213 -33.019 1.00 17.61 210 ASP B N 1
ATOM 3567 C CA . ASP B 1 182 ? 25.809 5.956 -33.646 1.00 17.65 210 ASP B CA 1
ATOM 3568 C C . ASP B 1 182 ? 26.270 4.887 -32.644 1.00 18.35 210 ASP B C 1
ATOM 3569 O O . ASP B 1 182 ? 25.787 3.750 -32.650 1.00 17.01 210 ASP B O 1
ATOM 3574 N N . GLU B 1 183 ? 27.204 5.271 -31.782 1.00 18.64 211 GLU B N 1
ATOM 3575 C CA . GLU B 1 183 ? 27.742 4.351 -30.775 1.00 21.32 211 GLU B CA 1
ATOM 3576 C C . GLU B 1 183 ? 26.655 3.840 -29.806 1.00 15.53 211 GLU B C 1
ATOM 3577 O O . GLU B 1 183 ? 26.559 2.627 -29.511 1.00 18.18 211 GLU B O 1
ATOM 3583 N N . GLY B 1 184 ? 25.814 4.782 -29.387 1.00 16.77 212 GLY B N 1
ATOM 3584 C CA . GLY B 1 184 ? 24.669 4.491 -28.521 1.00 17.49 212 GLY B CA 1
ATOM 3585 C C . GLY B 1 184 ? 23.730 3.508 -29.176 1.00 15.83 212 GLY B C 1
ATOM 3586 O O . GLY B 1 184 ? 23.285 2.542 -28.574 1.00 16.55 212 GLY B O 1
ATOM 3587 N N . GLY B 1 185 ? 23.431 3.746 -30.449 1.00 15.71 213 GLY B N 1
ATOM 3588 C CA . GLY B 1 185 ? 22.519 2.854 -31.156 1.00 15.53 213 GLY B CA 1
ATOM 3589 C C . GLY B 1 185 ? 23.054 1.463 -31.349 1.00 12.87 213 GLY B C 1
ATOM 3590 O O . GLY B 1 185 ? 22.343 0.460 -31.255 1.00 15.08 213 GLY B O 1
ATOM 3591 N N . LEU B 1 186 ? 24.350 1.421 -31.651 1.00 15.60 214 LEU B N 1
ATOM 3592 C CA . LEU B 1 186 ? 25.007 0.144 -31.849 1.00 16.17 214 LEU B CA 1
ATOM 3593 C C . LEU B 1 186 ? 24.920 -0.726 -30.573 1.00 14.98 214 LEU B C 1
ATOM 3594 O O . LEU B 1 186 ? 24.513 -1.881 -30.595 1.00 15.66 214 LEU B O 1
ATOM 3599 N N . LYS B 1 187 ? 25.278 -0.119 -29.457 1.00 15.92 215 LYS B N 1
ATOM 3600 C CA . LYS B 1 187 ? 25.285 -0.835 -28.187 1.00 17.19 215 LYS B CA 1
ATOM 3601 C C . LYS B 1 187 ? 23.884 -1.246 -27.755 1.00 16.47 215 LYS B C 1
ATOM 3602 O O . LYS B 1 187 ? 23.662 -2.370 -27.321 1.00 17.66 215 LYS B O 1
ATOM 3608 N N . ALA B 1 188 ? 22.930 -0.345 -27.904 1.00 14.51 216 ALA B N 1
ATOM 3609 C CA . ALA B 1 188 ? 21.552 -0.651 -27.513 1.00 14.93 216 ALA B CA 1
ATOM 3610 C C . ALA B 1 188 ? 21.041 -1.781 -28.383 1.00 14.24 216 ALA B C 1
ATOM 3611 O O . ALA B 1 188 ? 20.365 -2.703 -27.935 1.00 14.92 216 ALA B O 1
ATOM 3613 N N . MET B 1 189 ? 21.367 -1.719 -29.671 1.00 13.69 217 MET B N 1
ATOM 3614 C CA . MET B 1 189 ? 20.911 -2.780 -30.553 1.00 13.53 217 MET B CA 1
ATOM 3615 C C . MET B 1 189 ? 21.525 -4.142 -30.249 1.00 14.39 217 MET B C 1
ATOM 3616 O O . MET B 1 189 ? 20.873 -5.165 -30.389 1.00 15.63 217 MET B O 1
ATOM 3621 N N . GLU B 1 190 ? 22.812 -4.126 -29.909 1.00 16.06 218 GLU B N 1
ATOM 3622 C CA . GLU B 1 190 ? 23.477 -5.372 -29.491 1.00 17.58 218 GLU B CA 1
ATOM 3623 C C . GLU B 1 190 ? 22.691 -6.072 -28.381 1.00 15.07 218 GLU B C 1
ATOM 3624 O O . GLU B 1 190 ? 22.382 -7.260 -28.484 1.00 15.44 218 GLU B O 1
ATOM 3630 N N . ASP B 1 191 ? 22.315 -5.301 -27.369 1.00 14.87 219 ASP B N 1
ATOM 3631 C CA . ASP B 1 191 ? 21.539 -5.861 -26.256 1.00 15.65 219 ASP B CA 1
ATOM 3632 C C . ASP B 1 191 ? 20.163 -6.382 -26.701 1.00 16.71 219 ASP B C 1
ATOM 3633 O O . ASP B 1 191 ? 19.686 -7.445 -26.279 1.00 15.86 219 ASP B O 1
ATOM 3638 N N . LEU B 1 192 ? 19.534 -5.628 -27.582 1.00 14.74 220 LEU B N 1
ATOM 3639 C CA . LEU B 1 192 ? 18.224 -6.009 -28.076 1.00 14.81 220 LEU B CA 1
ATOM 3640 C C . LEU B 1 192 ? 18.247 -7.304 -28.885 1.00 13.71 220 LEU B C 1
ATOM 3641 O O . LEU B 1 192 ? 17.350 -8.149 -28.810 1.00 14.22 220 LEU B O 1
ATOM 3646 N N . LEU B 1 193 ? 19.307 -7.453 -29.674 1.00 14.56 221 LEU B N 1
ATOM 3647 C CA . LEU B 1 193 ? 19.472 -8.671 -30.459 1.00 14.57 221 LEU B CA 1
ATOM 3648 C C . LEU B 1 193 ? 19.726 -9.902 -29.599 1.00 15.78 221 LEU B C 1
ATOM 3649 O O . LEU B 1 193 ? 19.205 -10.976 -29.908 1.00 16.52 221 LEU B O 1
ATOM 3654 N N . VAL B 1 194 ? 20.511 -9.752 -28.536 1.00 15.20 222 VAL B N 1
ATOM 3655 C CA . VAL B 1 194 ? 20.758 -10.881 -27.628 1.00 16.54 222 VAL B CA 1
ATOM 3656 C C . VAL B 1 194 ? 19.440 -11.276 -26.940 1.00 18.21 222 VAL B C 1
ATOM 3657 O O . VAL B 1 194 ? 19.140 -12.458 -26.806 1.00 19.36 222 VAL B O 1
ATOM 3661 N N . ALA B 1 195 ? 18.651 -10.270 -26.555 1.00 15.79 223 ALA B N 1
ATOM 3662 C CA . ALA B 1 195 ? 17.432 -10.464 -25.778 1.00 18.54 223 ALA B CA 1
ATOM 3663 C C . ALA B 1 195 ? 16.269 -11.039 -26.586 1.00 17.81 223 ALA B C 1
ATOM 3664 O O . ALA B 1 195 ? 15.408 -11.711 -26.036 1.00 21.43 223 ALA B O 1
ATOM 3666 N N . ASN B 1 196 ? 16.257 -10.790 -27.897 1.00 17.20 224 ASN B N 1
ATOM 3667 C CA . ASN B 1 196 ? 15.068 -11.047 -28.722 1.00 16.38 224 ASN B CA 1
ATOM 3668 C C . ASN B 1 196 ? 15.405 -11.680 -30.053 1.00 18.04 224 ASN B C 1
ATOM 3669 O O . ASN B 1 196 ? 16.046 -11.050 -30.897 1.00 19.58 224 ASN B O 1
ATOM 3674 N N . LYS B 1 197 ? 14.950 -12.909 -30.249 1.00 21.39 225 LYS B N 1
ATOM 3675 C CA . LYS B 1 197 ? 15.245 -13.652 -31.470 1.00 22.24 225 LYS B CA 1
ATOM 3676 C C . LYS B 1 197 ? 14.269 -13.378 -32.622 1.00 23.46 225 LYS B C 1
ATOM 3677 O O . LYS B 1 197 ? 14.529 -13.835 -33.740 1.00 27.36 225 LYS B O 1
ATOM 3679 N N A ASP B 1 198 ? 13.145 -12.715 -32.334 0.50 19.27 226 ASP B N 1
ATOM 3680 N N B ASP B 1 198 ? 13.219 -12.575 -32.377 0.50 19.61 226 ASP B N 1
ATOM 3681 C CA A ASP B 1 198 ? 12.132 -12.402 -33.348 0.50 18.81 226 ASP B CA 1
ATOM 3682 C CA B ASP B 1 198 ? 12.063 -12.428 -33.306 0.50 20.33 226 ASP B CA 1
ATOM 3683 C C A ASP B 1 198 ? 11.952 -10.912 -33.328 0.50 16.35 226 ASP B C 1
ATOM 3684 C C B ASP B 1 198 ? 11.811 -11.069 -34.016 0.50 20.23 226 ASP B C 1
ATOM 3685 O O A ASP B 1 198 ? 11.184 -10.392 -32.547 0.50 17.62 226 ASP B O 1
ATOM 3686 O O B ASP B 1 198 ? 10.774 -10.851 -34.662 0.50 18.77 226 ASP B O 1
ATOM 3695 N N . ILE B 1 199 ? 12.822 -10.230 -34.033 1.00 15.62 227 ILE B N 1
ATOM 3696 C CA . ILE B 1 199 ? 12.667 -8.821 -34.385 1.00 13.54 227 ILE B CA 1
ATOM 3697 C C . ILE B 1 199 ? 12.498 -8.742 -35.893 1.00 12.75 227 ILE B C 1
ATOM 3698 O O . ILE B 1 199 ? 13.276 -9.347 -36.637 1.00 15.20 227 ILE B O 1
ATOM 3703 N N . ASN B 1 200 ? 11.505 -7.981 -36.358 1.00 11.99 228 ASN B N 1
ATOM 3704 C CA . ASN B 1 200 ? 11.375 -7.740 -37.801 1.00 12.05 228 ASN B CA 1
ATOM 3705 C C . ASN B 1 200 ? 11.315 -6.270 -38.201 1.00 10.67 228 ASN B C 1
ATOM 3706 O O . ASN B 1 200 ? 11.187 -5.940 -39.384 1.00 11.68 228 ASN B O 1
ATOM 3711 N N . MET B 1 201 ? 11.491 -5.396 -37.219 1.00 10.19 229 MET B N 1
ATOM 3712 C CA . MET B 1 201 ? 11.536 -3.946 -37.490 1.00 9.91 229 MET B CA 1
ATOM 3713 C C . MET B 1 201 ? 12.294 -3.254 -36.378 1.00 10.14 229 MET B C 1
ATOM 3714 O O . MET B 1 201 ? 12.164 -3.615 -35.195 1.00 11.06 229 MET B O 1
ATOM 3719 N N . VAL B 1 202 ? 13.118 -2.279 -36.755 1.00 9.79 230 VAL B N 1
ATOM 3720 C CA . VAL B 1 202 ? 13.738 -1.375 -35.823 1.00 10.29 230 VAL B CA 1
ATOM 3721 C C . VAL B 1 202 ? 13.075 -0.029 -36.023 1.00 10.52 230 VAL B C 1
ATOM 3722 O O . VAL B 1 202 ? 12.924 0.440 -37.154 1.00 10.75 230 VAL B O 1
ATOM 3726 N N . LEU B 1 203 ? 12.685 0.585 -34.914 1.00 9.41 231 LEU B N 1
ATOM 3727 C CA . LEU B 1 203 ? 12.164 1.957 -34.908 1.00 8.77 231 LEU B CA 1
ATOM 3728 C C . LEU B 1 203 ? 13.143 2.825 -34.143 1.00 9.51 231 LEU B C 1
ATOM 3729 O O . LEU B 1 203 ? 13.341 2.601 -32.947 1.00 10.53 231 LEU B O 1
ATOM 3734 N N . GLY B 1 204 ? 13.757 3.807 -34.825 1.00 9.05 232 GLY B N 1
ATOM 3735 C CA . GLY B 1 204 ? 14.648 4.729 -34.147 1.00 9.78 232 GLY B CA 1
ATOM 3736 C C . GLY B 1 204 ? 14.124 6.148 -34.105 1.00 9.64 232 GLY B C 1
ATOM 3737 O O . GLY B 1 204 ? 13.471 6.619 -35.034 1.00 10.40 232 GLY B O 1
ATOM 3738 N N . GLU B 1 205 ? 14.420 6.822 -33.000 1.00 9.29 233 GLU B N 1
ATOM 3739 C CA . GLU B 1 205 ? 14.020 8.194 -32.825 1.00 9.33 233 GLU B CA 1
ATOM 3740 C C . GLU B 1 205 ? 14.921 9.173 -33.596 1.00 9.20 233 GLU B C 1
ATOM 3741 O O . GLU B 1 205 ? 14.549 10.334 -33.761 1.00 10.73 233 GLU B O 1
ATOM 3747 N N . ASN B 1 206 ? 16.072 8.705 -34.088 1.00 9.52 234 ASN B N 1
ATOM 3748 C CA . ASN B 1 206 ? 16.837 9.449 -35.125 1.00 10.34 234 ASN B CA 1
ATOM 3749 C C . ASN B 1 206 ? 17.564 8.451 -35.996 1.00 9.22 234 ASN B C 1
ATOM 3750 O O . ASN B 1 206 ? 17.596 7.256 -35.700 1.00 11.67 234 ASN B O 1
ATOM 3755 N N . ASP B 1 207 ? 18.126 8.936 -37.094 1.00 9.90 235 ASP B N 1
ATOM 3756 C CA . ASP B 1 207 ? 18.862 8.062 -37.991 1.00 12.07 235 ASP B CA 1
ATOM 3757 C C . ASP B 1 207 ? 20.207 7.626 -37.422 1.00 11.67 235 ASP B C 1
ATOM 3758 O O . ASP B 1 207 ? 20.619 6.503 -37.675 1.00 11.95 235 ASP B O 1
ATOM 3763 N N . SER B 1 208 ? 20.879 8.522 -36.701 1.00 10.89 236 SER B N 1
ATOM 3764 C CA . SER B 1 208 ? 22.249 8.208 -36.225 1.00 12.69 236 SER B CA 1
ATOM 3765 C C . SER B 1 208 ? 22.220 6.891 -35.421 1.00 13.16 236 SER B C 1
ATOM 3766 O O . SER B 1 208 ? 23.039 5.989 -35.630 1.00 13.53 236 SER B O 1
ATOM 3769 N N . MET B 1 209 ? 21.204 6.734 -34.563 1.00 11.42 237 MET B N 1
ATOM 3770 C CA . MET B 1 209 ? 21.094 5.500 -33.784 1.00 11.01 237 MET B CA 1
ATOM 3771 C C . MET B 1 209 ? 20.815 4.287 -34.661 1.00 12.15 237 MET B C 1
ATOM 3772 O O . MET B 1 209 ? 21.336 3.195 -34.393 1.00 13.68 237 MET B O 1
ATOM 3777 N N . VAL B 1 210 ? 19.925 4.447 -35.643 1.00 11.31 238 VAL B N 1
ATOM 3778 C CA . VAL B 1 210 ? 19.580 3.331 -36.534 1.00 11.44 238 VAL B CA 1
ATOM 3779 C C . VAL B 1 210 ? 20.785 2.880 -37.378 1.00 12.74 238 VAL B C 1
ATOM 3780 O O . VAL B 1 210 ? 20.967 1.702 -37.655 1.00 12.95 238 VAL B O 1
ATOM 3784 N N . LEU B 1 211 ? 21.584 3.854 -37.794 1.00 11.84 239 LEU B N 1
ATOM 3785 C CA . LEU B 1 211 ? 22.798 3.554 -38.569 1.00 13.15 239 LEU B CA 1
ATOM 3786 C C . LEU B 1 211 ? 23.785 2.732 -37.755 1.00 15.85 239 LEU B C 1
ATOM 3787 O O . LEU B 1 211 ? 24.386 1.792 -38.276 1.00 16.11 239 LEU B O 1
ATOM 3792 N N . GLY B 1 212 ? 23.927 3.066 -36.477 1.00 13.65 240 GLY B N 1
ATOM 3793 C CA . GLY B 1 212 ? 24.788 2.279 -35.597 1.00 14.86 240 GLY B CA 1
ATOM 3794 C C . GLY B 1 212 ? 24.174 0.895 -35.389 1.00 15.75 240 GLY B C 1
ATOM 3795 O O . GLY B 1 212 ? 24.855 -0.130 -35.403 1.00 17.96 240 GLY B O 1
ATOM 3796 N N . ALA B 1 213 ? 22.861 0.862 -35.176 1.00 14.32 241 ALA B N 1
ATOM 3797 C CA . ALA B 1 213 ? 22.118 -0.424 -35.049 1.00 14.12 241 ALA B CA 1
ATOM 3798 C C . ALA B 1 213 ? 22.314 -1.359 -36.244 1.00 14.82 241 ALA B C 1
ATOM 3799 O O . ALA B 1 213 ? 22.425 -2.578 -36.102 1.00 16.44 241 ALA B O 1
ATOM 3801 N N . ARG B 1 214 ? 22.338 -0.776 -37.429 1.00 15.66 242 ARG B N 1
ATOM 3802 C CA . ARG B 1 214 ? 22.489 -1.552 -38.641 1.00 15.14 242 ARG B CA 1
ATOM 3803 C C . ARG B 1 214 ? 23.827 -2.323 -38.618 1.00 16.76 242 ARG B C 1
ATOM 3804 O O . ARG B 1 214 ? 23.876 -3.489 -39.015 1.00 17.28 242 ARG B O 1
ATOM 3812 N N . ARG B 1 215 ? 24.873 -1.717 -38.066 1.00 17.24 243 ARG B N 1
ATOM 3813 C CA . ARG B 1 215 ? 26.160 -2.409 -37.943 1.00 18.74 243 ARG B CA 1
ATOM 3814 C C . ARG B 1 215 ? 26.047 -3.598 -36.994 1.00 18.22 243 ARG B C 1
ATOM 3815 O O . ARG B 1 215 ? 26.548 -4.674 -37.312 1.00 22.21 243 ARG B O 1
ATOM 3823 N N . ALA B 1 216 ? 25.329 -3.440 -35.874 1.00 16.59 244 ALA B N 1
ATOM 3824 C CA . ALA B 1 216 ? 25.107 -4.595 -34.965 1.00 16.63 244 ALA B CA 1
ATOM 3825 C C . ALA B 1 216 ? 24.306 -5.724 -35.621 1.00 18.25 244 ALA B C 1
ATOM 3826 O O . ALA B 1 216 ? 24.576 -6.919 -35.438 1.00 19.53 244 ALA B O 1
ATOM 3828 N N . ILE B 1 217 ? 23.317 -5.330 -36.408 1.00 16.11 245 ILE B N 1
ATOM 3829 C CA . ILE B 1 217 ? 22.481 -6.287 -37.123 1.00 15.79 245 ILE B CA 1
ATOM 3830 C C . ILE B 1 217 ? 23.318 -7.071 -38.141 1.00 19.22 245 ILE B C 1
ATOM 3831 O O . ILE B 1 217 ? 23.216 -8.304 -38.246 1.00 20.02 245 ILE B O 1
ATOM 3836 N N . GLU B 1 218 ? 24.128 -6.341 -38.898 1.00 18.16 246 GLU B N 1
ATOM 3837 C CA . GLU B 1 218 ? 24.971 -6.975 -39.906 1.00 21.13 246 GLU B CA 1
ATOM 3838 C C . GLU B 1 218 ? 26.037 -7.857 -39.268 1.00 20.48 246 GLU B C 1
ATOM 3839 O O . GLU B 1 218 ? 26.253 -8.965 -39.734 1.00 28.12 246 GLU B O 1
ATOM 3845 N N . SER B 1 219 ? 26.615 -7.430 -38.149 1.00 21.52 247 SER B N 1
ATOM 3846 C CA . SER B 1 219 ? 27.592 -8.272 -37.444 1.00 28.82 247 SER B CA 1
ATOM 3847 C C . SER B 1 219 ? 26.981 -9.566 -36.950 1.00 28.19 247 SER B C 1
ATOM 3848 O O . SER B 1 219 ? 27.617 -10.617 -36.973 1.00 34.06 247 SER B O 1
ATOM 3851 N N . ALA B 1 220 ? 25.744 -9.472 -36.489 1.00 26.88 248 ALA B N 1
ATOM 3852 C CA . ALA B 1 220 ? 25.009 -10.636 -35.988 1.00 17.91 248 ALA B CA 1
ATOM 3853 C C . ALA B 1 220 ? 24.410 -11.535 -37.076 1.00 22.57 248 ALA B C 1
ATOM 3854 O O . ALA B 1 220 ? 23.903 -12.616 -36.778 1.00 26.87 248 ALA B O 1
ATOM 3856 N N . GLY B 1 221 ? 24.480 -11.104 -38.331 1.00 21.74 249 GLY B N 1
ATOM 3857 C CA . GLY B 1 221 ? 23.882 -11.859 -39.419 1.00 22.91 249 GLY B CA 1
ATOM 3858 C C . GLY B 1 221 ? 22.366 -11.961 -39.378 1.00 23.21 249 GLY B C 1
ATOM 3859 O O . GLY B 1 221 ? 21.791 -12.893 -39.939 1.00 24.48 249 GLY B O 1
ATOM 3860 N N . ARG B 1 222 ? 21.701 -10.985 -38.764 1.00 20.57 250 ARG B N 1
ATOM 3861 C CA . ARG B 1 222 ? 20.262 -11.091 -38.572 1.00 22.09 250 ARG B CA 1
ATOM 3862 C C . ARG B 1 222 ? 19.575 -10.456 -39.772 1.00 20.15 250 ARG B C 1
ATOM 3863 O O . ARG B 1 222 ? 19.826 -9.295 -40.115 1.00 25.44 250 ARG B O 1
ATOM 3871 N N . THR B 1 223 ? 18.712 -11.236 -40.398 1.00 17.67 251 THR B N 1
ATOM 3872 C CA . THR B 1 223 ? 18.093 -10.880 -41.661 1.00 19.67 251 THR B CA 1
ATOM 3873 C C . THR B 1 223 ? 16.643 -10.491 -41.410 1.00 20.57 251 THR B C 1
ATOM 3874 O O . THR B 1 223 ? 16.091 -10.746 -40.342 1.00 22.00 251 THR B O 1
ATOM 3878 N N . GLY B 1 224 ? 16.045 -9.861 -42.413 1.00 18.84 252 GLY B N 1
ATOM 3879 C CA . GLY B 1 224 ? 14.604 -9.567 -42.418 1.00 21.34 252 GLY B CA 1
ATOM 3880 C C . GLY B 1 224 ? 14.137 -8.422 -41.529 1.00 19.59 252 GLY B C 1
ATOM 3881 O O . GLY B 1 224 ? 12.956 -8.367 -41.165 1.00 21.05 252 GLY B O 1
ATOM 3882 N N . ILE B 1 225 ? 15.033 -7.502 -41.173 1.00 15.07 253 ILE B N 1
ATOM 3883 C CA . ILE B 1 225 ? 14.660 -6.418 -40.273 1.00 13.66 253 ILE B CA 1
ATOM 3884 C C . ILE B 1 225 ? 14.498 -5.119 -41.057 1.00 14.85 253 ILE B C 1
ATOM 3885 O O . ILE B 1 225 ? 15.454 -4.592 -41.645 1.00 15.73 253 ILE B O 1
ATOM 3890 N N . LEU B 1 226 ? 13.276 -4.601 -41.047 1.00 11.82 254 LEU B N 1
ATOM 3891 C CA . LEU B 1 226 ? 12.955 -3.310 -41.674 1.00 11.70 254 LEU B CA 1
ATOM 3892 C C . LEU B 1 226 ? 13.436 -2.155 -40.798 1.00 10.80 254 LEU B C 1
ATOM 3893 O O . LEU B 1 226 ? 13.115 -2.099 -39.602 1.00 11.67 254 LEU B O 1
ATOM 3898 N N . LEU B 1 227 ? 14.208 -1.239 -41.384 1.00 9.80 255 LEU B N 1
ATOM 3899 C CA . LEU B 1 227 ? 14.728 -0.084 -40.657 1.00 9.88 255 LEU B CA 1
ATOM 3900 C C . LEU B 1 227 ? 13.845 1.134 -40.878 1.00 8.47 255 LEU B C 1
ATOM 3901 O O . LEU B 1 227 ? 13.606 1.538 -42.002 1.00 9.64 255 LEU B O 1
ATOM 3906 N N . VAL B 1 228 ? 13.345 1.664 -39.768 1.00 8.28 256 VAL B N 1
ATOM 3907 C CA . VAL B 1 228 ? 12.401 2.776 -39.736 1.00 8.59 256 VAL B CA 1
ATOM 3908 C C . VAL B 1 228 ? 12.883 3.834 -38.763 1.00 10.27 256 VAL B C 1
ATOM 3909 O O . VAL B 1 228 ? 13.160 3.554 -37.603 1.00 10.54 256 VAL B O 1
ATOM 3913 N N . ALA B 1 229 ? 12.978 5.073 -39.240 1.00 9.85 257 ALA B N 1
ATOM 3914 C CA . ALA B 1 229 ? 13.335 6.189 -38.394 1.00 9.49 257 ALA B CA 1
ATOM 3915 C C . ALA B 1 229 ? 12.279 7.271 -38.434 1.00 9.52 257 ALA B C 1
ATOM 3916 O O . ALA B 1 229 ? 11.664 7.500 -39.466 1.00 10.48 257 ALA B O 1
ATOM 3918 N N . ALA B 1 230 ? 12.089 7.940 -37.302 1.00 9.72 258 ALA B N 1
ATOM 3919 C CA . ALA B 1 230 ? 11.143 9.043 -37.198 1.00 10.85 258 ALA B CA 1
ATOM 3920 C C . ALA B 1 230 ? 11.703 10.408 -37.604 1.00 10.29 258 ALA B C 1
ATOM 3921 O O . ALA B 1 230 ? 10.950 11.387 -37.694 1.00 11.83 258 ALA B O 1
ATOM 3923 N N . ALA B 1 231 ? 13.017 10.453 -37.817 1.00 10.34 259 ALA B N 1
ATOM 3924 C CA . ALA B 1 231 ? 13.814 11.675 -37.985 1.00 9.65 259 ALA B CA 1
ATOM 3925 C C . ALA B 1 231 ? 15.220 11.148 -38.332 1.00 10.63 259 ALA B C 1
ATOM 3926 O O . ALA B 1 231 ? 15.494 9.987 -38.022 1.00 11.38 259 ALA B O 1
ATOM 3928 N N . ASP B 1 232 ? 16.141 11.884 -38.958 1.00 10.81 260 ASP B N 1
ATOM 3929 C CA . ASP B 1 232 ? 16.088 13.276 -39.354 1.00 10.46 260 ASP B CA 1
ATOM 3930 C C . ASP B 1 232 ? 16.207 13.514 -40.883 1.00 11.85 260 ASP B C 1
ATOM 3931 O O . ASP B 1 232 ? 16.087 14.638 -41.339 1.00 12.45 260 ASP B O 1
ATOM 3936 N N . ALA B 1 233 ? 16.477 12.454 -41.631 1.00 10.11 261 ALA B N 1
ATOM 3937 C CA . ALA B 1 233 ? 16.911 12.475 -43.051 1.00 9.56 261 ALA B CA 1
ATOM 3938 C C . ALA B 1 233 ? 18.413 12.801 -43.151 1.00 10.43 261 ALA B C 1
ATOM 3939 O O . ALA B 1 233 ? 18.850 13.546 -44.007 1.00 12.26 261 ALA B O 1
ATOM 3941 N N . GLN B 1 234 ? 19.182 12.171 -42.269 1.00 9.87 262 GLN B N 1
ATOM 3942 C CA . GLN B 1 234 ? 20.649 12.207 -42.314 1.00 9.61 262 GLN B CA 1
ATOM 3943 C C . GLN B 1 234 ? 21.137 11.577 -43.626 1.00 9.35 262 GLN B C 1
ATOM 3944 O O . GLN B 1 234 ? 20.575 10.567 -44.083 1.00 10.62 262 GLN B O 1
ATOM 3950 N N . LYS B 1 235 ? 22.167 12.166 -44.243 1.00 12.26 263 LYS B N 1
ATOM 3951 C CA . LYS B 1 235 ? 22.526 11.748 -45.609 1.00 12.48 263 LYS B CA 1
ATOM 3952 C C . LYS B 1 235 ? 22.897 10.246 -45.713 1.00 10.38 263 LYS B C 1
ATOM 3953 O O . LYS B 1 235 ? 22.580 9.609 -46.712 1.00 11.85 263 LYS B O 1
ATOM 3959 N N . GLU B 1 236 ? 23.563 9.691 -44.707 1.00 11.52 264 GLU B N 1
ATOM 3960 C CA . GLU B 1 236 ? 23.933 8.273 -44.732 1.00 12.11 264 GLU B CA 1
ATOM 3961 C C . GLU B 1 236 ? 22.692 7.370 -44.717 1.00 11.05 264 GLU B C 1
ATOM 3962 O O . GLU B 1 236 ? 22.690 6.311 -45.330 1.00 13.07 264 GLU B O 1
ATOM 3968 N N . ALA B 1 237 ? 21.640 7.782 -44.016 1.00 10.80 265 ALA B N 1
ATOM 3969 C CA . ALA B 1 237 ? 20.383 7.043 -44.061 1.00 10.61 265 ALA B CA 1
ATOM 3970 C C . ALA B 1 237 ? 19.734 7.168 -45.419 1.00 9.92 265 ALA B C 1
ATOM 3971 O O . ALA B 1 237 ? 19.258 6.190 -45.973 1.00 10.18 265 ALA B O 1
ATOM 3973 N N . LEU B 1 238 ? 19.709 8.385 -45.954 1.00 9.45 266 LEU B N 1
ATOM 3974 C CA . LEU B 1 238 ? 19.151 8.599 -47.303 1.00 9.21 266 LEU B CA 1
ATOM 3975 C C . LEU B 1 238 ? 19.861 7.743 -48.357 1.00 9.23 266 LEU B C 1
ATOM 3976 O O . LEU B 1 238 ? 19.201 7.156 -49.227 1.00 10.19 266 LEU B O 1
ATOM 3981 N N . ALA B 1 239 ? 21.185 7.641 -48.269 1.00 9.82 267 ALA B N 1
ATOM 3982 C CA . ALA B 1 239 ? 21.927 6.811 -49.205 1.00 10.48 267 ALA B CA 1
ATOM 3983 C C . ALA B 1 239 ? 21.475 5.361 -49.151 1.00 9.78 267 ALA B C 1
ATOM 3984 O O . ALA B 1 239 ? 21.293 4.704 -50.184 1.00 12.84 267 ALA B O 1
ATOM 3986 N N . LEU B 1 240 ? 21.241 4.864 -47.939 1.00 10.16 268 LEU B N 1
ATOM 3987 C CA . LEU B 1 240 ? 20.778 3.482 -47.767 1.00 10.48 268 LEU B CA 1
ATOM 3988 C C . LEU B 1 240 ? 19.332 3.300 -48.204 1.00 9.89 268 LEU B C 1
ATOM 3989 O O . LEU B 1 240 ? 18.965 2.258 -48.786 1.00 12.01 268 LEU B O 1
ATOM 3994 N N . ILE B 1 241 ? 18.510 4.326 -47.986 1.00 10.11 269 ILE B N 1
ATOM 3995 C CA . ILE B 1 241 ? 17.123 4.287 -48.463 1.00 10.66 269 ILE B CA 1
ATOM 3996 C C . ILE B 1 241 ? 17.091 4.170 -50.014 1.00 10.74 269 ILE B C 1
ATOM 3997 O O . ILE B 1 241 ? 16.343 3.367 -50.580 1.00 12.00 269 ILE B O 1
ATOM 4002 N N . LYS B 1 242 ? 17.970 4.928 -50.667 1.00 11.56 270 LYS B N 1
ATOM 4003 C CA . LYS B 1 242 ? 18.087 4.908 -52.139 1.00 12.83 270 LYS B CA 1
ATOM 4004 C C . LYS B 1 242 ? 18.462 3.498 -52.654 1.00 13.64 270 LYS B C 1
ATOM 4005 O O . LYS B 1 242 ? 18.018 3.063 -53.720 1.00 17.07 270 LYS B O 1
ATOM 4011 N N . GLN B 1 243 ? 19.245 2.777 -51.853 1.00 13.96 271 GLN B N 1
ATOM 4012 C CA . GLN B 1 243 ? 19.719 1.415 -52.164 1.00 16.39 271 GLN B CA 1
ATOM 4013 C C . GLN B 1 243 ? 18.769 0.310 -51.746 1.00 18.81 271 GLN B C 1
ATOM 4014 O O . GLN B 1 243 ? 19.049 -0.866 -51.987 1.00 21.28 271 GLN B O 1
ATOM 4020 N N . GLY B 1 244 ? 17.663 0.667 -51.114 1.00 16.19 272 GLY B N 1
ATOM 4021 C CA . GLY B 1 244 ? 16.720 -0.344 -50.634 1.00 15.38 272 GLY B CA 1
ATOM 4022 C C . GLY B 1 244 ? 17.126 -1.039 -49.349 1.00 16.60 272 GLY B C 1
ATOM 4023 O O . GLY B 1 244 ? 16.567 -2.084 -49.041 1.00 20.76 272 GLY B O 1
ATOM 4024 N N . LYS B 1 245 ? 18.069 -0.458 -48.601 1.00 13.52 273 LYS B N 1
ATOM 4025 C CA . LYS B 1 245 ? 18.685 -1.070 -47.431 1.00 13.65 273 LYS B CA 1
ATOM 4026 C C . LYS B 1 245 ? 18.213 -0.439 -46.121 1.00 14.43 273 LYS B C 1
ATOM 4027 O O . LYS B 1 245 ? 18.730 -0.741 -45.057 1.00 17.83 273 LYS B O 1
ATOM 4033 N N . TYR B 1 246 ? 17.230 0.454 -46.213 1.00 10.85 274 TYR B N 1
ATOM 4034 C CA . TYR B 1 246 ? 16.712 1.208 -45.069 1.00 11.09 274 TYR B CA 1
ATOM 4035 C C . TYR B 1 246 ? 15.325 1.646 -45.538 1.00 10.41 274 TYR B C 1
ATOM 4036 O O . TYR B 1 246 ? 15.165 2.024 -46.700 1.00 12.00 274 TYR B O 1
ATOM 4045 N N . GLY B 1 247 ? 14.315 1.573 -44.684 1.00 9.94 275 GLY B N 1
ATOM 4046 C CA . GLY B 1 247 ? 12.940 1.758 -45.151 1.00 9.73 275 GLY B CA 1
ATOM 4047 C C . GLY B 1 247 ? 12.503 3.204 -45.334 1.00 9.14 275 GLY B C 1
ATOM 4048 O O . GLY B 1 247 ? 12.014 3.598 -46.400 1.00 10.39 275 GLY B O 1
ATOM 4049 N N . VAL B 1 248 ? 12.666 3.988 -44.287 1.00 8.43 276 VAL B N 1
ATOM 4050 C CA . VAL B 1 248 ? 12.011 5.297 -44.216 1.00 9.02 276 VAL B CA 1
ATOM 4051 C C . VAL B 1 248 ? 12.651 6.143 -43.129 1.00 8.74 276 VAL B C 1
ATOM 4052 O O . VAL B 1 248 ? 13.137 5.620 -42.113 1.00 9.27 276 VAL B O 1
ATOM 4056 N N . THR B 1 249 ? 12.615 7.457 -43.337 1.00 9.21 277 THR B N 1
ATOM 4057 C CA . THR B 1 249 ? 12.959 8.406 -42.293 1.00 9.71 277 THR B CA 1
ATOM 4058 C C . THR B 1 249 ? 12.007 9.599 -42.355 1.00 10.29 277 THR B C 1
ATOM 4059 O O . THR B 1 249 ? 11.219 9.741 -43.286 1.00 11.45 277 THR B O 1
ATOM 4063 N N . GLY B 1 250 ? 12.045 10.401 -41.309 1.00 9.89 278 GLY B N 1
ATOM 4064 C CA . GLY B 1 250 ? 11.284 11.641 -41.201 1.00 9.64 278 GLY B CA 1
ATOM 4065 C C . GLY B 1 250 ? 12.152 12.864 -41.372 1.00 9.21 278 GLY B C 1
ATOM 4066 O O . GLY B 1 250 ? 13.316 12.869 -40.976 1.00 11.43 278 GLY B O 1
ATOM 4067 N N . LEU B 1 251 ? 11.583 13.911 -41.935 1.00 9.41 279 LEU B N 1
ATOM 4068 C CA . LEU B 1 251 ? 12.340 15.104 -42.260 1.00 10.20 279 LEU B CA 1
ATOM 4069 C C . LEU B 1 251 ? 12.504 16.052 -41.076 1.00 9.54 279 LEU B C 1
ATOM 4070 O O . LEU B 1 251 ? 11.534 16.600 -40.558 1.00 9.88 279 LEU B O 1
ATOM 4075 N N . ASN B 1 252 ? 13.766 16.273 -40.704 1.00 9.16 280 ASN B N 1
ATOM 4076 C CA . ASN B 1 252 ? 14.152 17.231 -39.672 1.00 8.94 280 ASN B CA 1
ATOM 4077 C C . ASN B 1 252 ? 15.497 17.812 -40.046 1.00 10.17 280 ASN B C 1
ATOM 4078 O O . ASN B 1 252 ? 16.516 17.270 -39.681 1.00 10.11 280 ASN B O 1
ATOM 4083 N N . ASP B 1 253 ? 15.466 18.845 -40.877 1.00 10.13 281 ASP B N 1
ATOM 4084 C CA . ASP B 1 253 ? 16.684 19.419 -41.465 1.00 9.98 281 ASP B CA 1
ATOM 4085 C C . ASP B 1 253 ? 17.277 20.420 -40.488 1.00 9.34 281 ASP B C 1
ATOM 4086 O O . ASP B 1 253 ? 16.678 21.474 -40.226 1.00 10.25 281 ASP B O 1
ATOM 4091 N N . PRO B 1 254 ? 18.483 20.106 -39.961 1.00 9.76 282 PRO B N 1
ATOM 4092 C CA . PRO B 1 254 ? 19.030 20.988 -38.913 1.00 9.83 282 PRO B CA 1
ATOM 4093 C C . PRO B 1 254 ? 19.286 22.401 -39.405 1.00 10.54 282 PRO B C 1
ATOM 4094 O O . PRO B 1 254 ? 19.135 23.353 -38.648 1.00 9.92 282 PRO B O 1
ATOM 4098 N N . ALA B 1 255 ? 19.719 22.524 -40.660 1.00 10.00 283 ALA B N 1
ATOM 4099 C CA . ALA B 1 255 ? 20.022 23.824 -41.235 1.00 10.08 283 ALA B CA 1
ATOM 4100 C C . ALA B 1 255 ? 18.766 24.611 -41.531 1.00 10.19 283 ALA B C 1
ATOM 4101 O O . ALA B 1 255 ? 18.715 25.808 -41.281 1.00 11.60 283 ALA B O 1
ATOM 4103 N N . LEU B 1 256 ? 17.740 23.951 -42.061 1.00 9.65 284 LEU B N 1
ATOM 4104 C CA . LEU B 1 256 ? 16.458 24.606 -42.234 1.00 10.28 284 LEU B CA 1
ATOM 4105 C C . LEU B 1 256 ? 15.889 25.125 -40.925 1.00 9.55 284 LEU B C 1
ATOM 4106 O O . LEU B 1 256 ? 15.379 26.247 -40.851 1.00 10.66 284 LEU B O 1
ATOM 4111 N N . VAL B 1 257 ? 15.932 24.297 -39.894 1.00 9.60 285 VAL B N 1
ATOM 4112 C CA . VAL B 1 257 ? 15.438 24.738 -38.586 1.00 9.66 285 VAL B CA 1
ATOM 4113 C C . VAL B 1 257 ? 16.187 26.025 -38.149 1.00 10.45 285 VAL B C 1
ATOM 4114 O O . VAL B 1 257 ? 15.578 27.013 -37.724 1.00 10.64 285 VAL B O 1
ATOM 4118 N N . ALA B 1 258 ? 17.506 26.000 -38.265 1.00 10.16 286 ALA B N 1
ATOM 4119 C CA . ALA B 1 258 ? 18.312 27.163 -37.891 1.00 10.29 286 ALA B CA 1
ATOM 4120 C C . ALA B 1 258 ? 18.010 28.371 -38.734 1.00 10.99 286 ALA B C 1
ATOM 4121 O O . ALA B 1 258 ? 17.860 29.483 -38.213 1.00 11.03 286 ALA B O 1
ATOM 4123 N N . ARG B 1 259 ? 17.952 28.185 -40.049 1.00 10.09 287 ARG B N 1
ATOM 4124 C CA . ARG B 1 259 ? 17.701 29.336 -40.925 1.00 10.04 287 ARG B CA 1
ATOM 4125 C C . ARG B 1 259 ? 16.329 29.938 -40.681 1.00 9.83 287 ARG B C 1
ATOM 4126 O O . ARG B 1 259 ? 16.154 31.157 -40.696 1.00 11.13 287 ARG B O 1
ATOM 4134 N N . THR B 1 260 ? 15.336 29.087 -40.477 1.00 9.88 288 THR B N 1
ATOM 4135 C CA . THR B 1 260 ? 13.974 29.532 -40.223 1.00 11.15 288 THR B CA 1
ATOM 4136 C C . THR B 1 260 ? 13.940 30.398 -38.964 1.00 11.01 288 THR B C 1
ATOM 4137 O O . THR B 1 260 ? 13.313 31.472 -38.925 1.00 11.83 288 THR B O 1
ATOM 4141 N N . ALA B 1 261 ? 14.619 29.925 -37.924 1.00 10.30 289 ALA B N 1
ATOM 4142 C CA . ALA B 1 261 ? 14.650 30.636 -36.649 1.00 10.25 289 ALA B CA 1
ATOM 4143 C C . ALA B 1 261 ? 15.363 31.983 -36.740 1.00 10.81 289 ALA B C 1
ATOM 4144 O O . ALA B 1 261 ? 14.866 32.988 -36.214 1.00 11.43 289 ALA B O 1
ATOM 4146 N N . ILE B 1 262 ? 16.529 31.979 -37.380 1.00 10.62 290 ILE B N 1
ATOM 4147 C CA . ILE B 1 262 ? 17.286 33.232 -37.573 1.00 10.24 290 ILE B CA 1
ATOM 4148 C C . ILE B 1 262 ? 16.473 34.254 -38.396 1.00 10.88 290 ILE B C 1
ATOM 4149 O O . ILE B 1 262 ? 16.353 35.433 -38.005 1.00 12.75 290 ILE B O 1
ATOM 4154 N N . ASP B 1 263 ? 15.887 33.812 -39.513 1.00 11.70 291 ASP B N 1
ATOM 4155 C CA . ASP B 1 263 ? 15.202 34.732 -40.413 1.00 14.04 291 ASP B CA 1
ATOM 4156 C C . ASP B 1 263 ? 14.005 35.334 -39.690 1.00 13.75 291 ASP B C 1
ATOM 4157 O O . ASP B 1 263 ? 13.769 36.542 -39.737 1.00 14.14 291 ASP B O 1
ATOM 4162 N N . LEU B 1 264 ? 13.206 34.481 -39.050 1.00 12.63 292 LEU B N 1
ATOM 4163 C CA . LEU B 1 264 ? 12.013 34.949 -38.332 1.00 15.15 292 LEU B CA 1
ATOM 4164 C C . LEU B 1 264 ? 12.409 35.854 -37.152 1.00 12.93 292 LEU B C 1
ATOM 4165 O O . LEU B 1 264 ? 11.832 36.929 -36.924 1.00 14.58 292 LEU B O 1
ATOM 4170 N N . GLY B 1 265 ? 13.438 35.440 -36.427 1.00 12.14 293 GLY B N 1
ATOM 4171 C CA . GLY B 1 265 ? 13.924 36.221 -35.284 1.00 12.71 293 GLY B CA 1
ATOM 4172 C C . GLY B 1 265 ? 14.400 37.606 -35.680 1.00 12.93 293 GLY B C 1
ATOM 4173 O O . GLY B 1 265 ? 14.086 38.584 -34.992 1.00 14.40 293 GLY B O 1
ATOM 4174 N N . VAL B 1 266 ? 15.153 37.708 -36.771 1.00 12.24 294 VAL B N 1
ATOM 4175 C CA . VAL B 1 266 ? 15.612 39.018 -37.274 1.00 12.96 294 VAL B CA 1
ATOM 4176 C C . VAL B 1 266 ? 14.399 39.886 -37.637 1.00 13.92 294 VAL B C 1
ATOM 4177 O O . VAL B 1 266 ? 14.361 41.061 -37.291 1.00 15.85 294 VAL B O 1
ATOM 4181 N N . LYS B 1 267 ? 13.415 39.320 -38.319 1.00 13.91 295 LYS B N 1
ATOM 4182 C CA . LYS B 1 267 ? 12.250 40.105 -38.697 1.00 15.64 295 LYS B CA 1
ATOM 4183 C C . LYS B 1 267 ? 11.509 40.609 -37.478 1.00 17.47 295 LYS B C 1
ATOM 4184 O O . LYS B 1 267 ? 10.991 41.722 -37.480 1.00 18.75 295 LYS B O 1
ATOM 4190 N N . VAL B 1 268 ? 11.436 39.784 -36.442 1.00 15.69 296 VAL B N 1
ATOM 4191 C CA . VAL B 1 268 ? 10.793 40.187 -35.190 1.00 15.16 296 VAL B CA 1
ATOM 4192 C C . VAL B 1 268 ? 11.541 41.338 -34.494 1.00 17.83 296 VAL B C 1
ATOM 4193 O O . VAL B 1 268 ? 10.947 42.338 -34.065 1.00 18.85 296 VAL B O 1
ATOM 4197 N N . VAL B 1 269 ? 12.852 41.207 -34.378 1.00 15.59 297 VAL B N 1
ATOM 4198 C CA . VAL B 1 269 ? 13.672 42.301 -33.822 1.00 16.25 297 VAL B CA 1
ATOM 4199 C C . VAL B 1 269 ? 13.473 43.598 -34.602 1.00 17.83 297 VAL B C 1
ATOM 4200 O O . VAL B 1 269 ? 13.360 44.681 -33.997 1.00 20.76 297 VAL B O 1
ATOM 4204 N N . LYS B 1 270 ? 13.397 43.488 -35.928 1.00 16.58 298 LYS B N 1
ATOM 4205 C CA . LYS B 1 270 ? 13.298 44.662 -36.790 1.00 20.10 298 LYS B CA 1
ATOM 4206 C C . LYS B 1 270 ? 11.876 45.206 -36.875 1.00 22.83 298 LYS B C 1
ATOM 4207 O O . LYS B 1 270 ? 11.669 46.286 -37.434 1.00 28.72 298 LYS B O 1
ATOM 4213 N N . GLY B 1 271 ? 10.901 44.512 -36.293 1.00 22.91 299 GLY B N 1
ATOM 4214 C CA . GLY B 1 271 ? 9.513 45.009 -36.318 1.00 25.75 299 GLY B CA 1
ATOM 4215 C C . GLY B 1 271 ? 8.792 44.752 -37.631 1.00 30.51 299 GLY B C 1
ATOM 4216 O O . GLY B 1 271 ? 7.743 45.350 -37.908 1.00 35.75 299 GLY B O 1
ATOM 4217 N N . GLU B 1 272 ? 9.348 43.844 -38.431 1.00 24.28 300 GLU B N 1
ATOM 4218 C CA . GLU B 1 272 ? 8.828 43.561 -39.787 1.00 26.49 300 GLU B CA 1
ATOM 4219 C C . GLU B 1 272 ? 7.731 42.521 -39.812 1.00 35.10 300 GLU B C 1
ATOM 4220 O O . GLU B 1 272 ? 7.055 42.329 -40.826 1.00 35.31 300 GLU B O 1
ATOM 4226 N N . VAL B 1 273 ? 7.591 41.848 -38.685 1.00 29.41 301 VAL B N 1
ATOM 4227 C CA . VAL B 1 273 ? 6.610 40.823 -38.492 1.00 28.32 301 VAL B CA 1
ATOM 4228 C C . VAL B 1 273 ? 6.077 40.923 -37.068 1.00 32.80 301 VAL B C 1
ATOM 4229 O O . VAL B 1 273 ? 6.844 41.182 -36.144 1.00 36.59 301 VAL B O 1
ATOM 4233 N N . LYS B 1 274 ? 4.773 40.743 -36.891 1.00 35.10 302 LYS B N 1
ATOM 4234 C CA . LYS B 1 274 ? 4.181 40.673 -35.540 1.00 49.49 302 LYS B CA 1
ATOM 4235 C C . LYS B 1 274 ? 3.180 39.521 -35.474 1.00 35.67 302 LYS B C 1
ATOM 4236 O O . LYS B 1 274 ? 2.825 38.948 -36.505 1.00 36.46 302 LYS B O 1
ATOM 4238 N N . ASP B 1 275 ? 2.755 39.177 -34.261 1.00 39.09 303 ASP B N 1
ATOM 4239 C CA . ASP B 1 275 ? 1.732 38.139 -34.040 1.00 45.99 303 ASP B CA 1
ATOM 4240 C C . ASP B 1 275 ? 2.191 36.790 -34.585 1.00 39.61 303 ASP B C 1
ATOM 4241 O O . ASP B 1 275 ? 1.430 36.051 -35.214 1.00 34.25 303 ASP B O 1
ATOM 4246 N N . VAL B 1 276 ? 3.455 36.492 -34.343 1.00 29.55 304 VAL B N 1
ATOM 4247 C CA . VAL B 1 276 ? 4.057 35.232 -34.776 1.00 21.85 304 VAL B CA 1
ATOM 4248 C C . VAL B 1 276 ? 3.443 34.087 -33.967 1.00 19.01 304 VAL B C 1
ATOM 4249 O O . VAL B 1 276 ? 3.335 34.188 -32.737 1.00 20.99 304 VAL B O 1
ATOM 4253 N N . PRO B 1 277 ? 3.046 32.987 -34.644 1.00 16.79 305 PRO B N 1
ATOM 4254 C CA . PRO B 1 277 ? 2.550 31.875 -33.872 1.00 16.18 305 PRO B CA 1
ATOM 4255 C C . PRO B 1 277 ? 3.630 31.344 -32.952 1.00 18.27 305 PRO B C 1
ATOM 4256 O O . PRO B 1 277 ? 4.812 31.327 -33.308 1.00 18.16 305 PRO B O 1
ATOM 4260 N N . LYS B 1 278 ? 3.216 30.842 -31.799 1.00 15.24 306 LYS B N 1
ATOM 4261 C CA . LYS B 1 278 ? 4.165 30.331 -30.795 1.00 15.21 306 LYS B CA 1
ATOM 4262 C C . LYS B 1 278 ? 4.804 28.992 -31.168 1.00 14.43 306 LYS B C 1
ATOM 4263 O O . LYS B 1 278 ? 5.820 28.608 -30.595 1.00 13.87 306 LYS B O 1
ATOM 4269 N N . GLN B 1 279 ? 4.226 28.284 -32.128 1.00 14.29 307 GLN B N 1
ATOM 4270 C CA . GLN B 1 279 ? 4.806 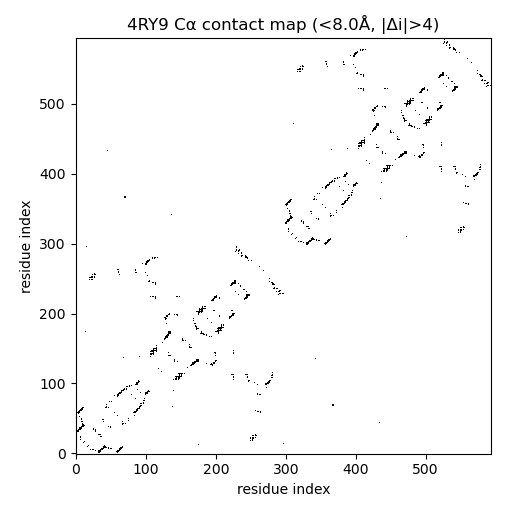27.075 -32.672 1.00 14.40 307 GLN B CA 1
ATOM 4271 C C . GLN B 1 279 ? 4.962 27.232 -34.201 1.00 13.66 307 GLN B C 1
ATOM 4272 O O . GLN B 1 279 ? 3.999 27.595 -34.893 1.00 16.08 307 GLN B O 1
ATOM 4278 N N . THR B 1 280 ? 6.182 27.001 -34.690 1.00 11.76 308 THR B N 1
ATOM 4279 C CA . THR B 1 280 ? 6.539 27.093 -36.108 1.00 11.87 308 THR B CA 1
ATOM 4280 C C . THR B 1 280 ? 7.154 25.767 -36.536 1.00 12.88 308 THR B C 1
ATOM 4281 O O . THR B 1 280 ? 8.323 25.511 -36.280 1.00 13.21 308 THR B O 1
ATOM 4285 N N . LEU B 1 281 ? 6.365 24.910 -37.168 1.00 12.09 309 LEU B N 1
ATOM 4286 C CA . LEU B 1 281 ? 6.834 23.593 -37.543 1.00 12.55 309 LEU B CA 1
ATOM 4287 C C . LEU B 1 281 ? 7.328 23.583 -38.971 1.00 12.69 309 LEU B C 1
ATOM 4288 O O . LEU B 1 281 ? 6.681 24.140 -39.867 1.00 14.49 309 LEU B O 1
ATOM 4293 N N . THR B 1 282 ? 8.459 22.938 -39.197 1.00 11.21 310 THR B N 1
ATOM 4294 C CA . THR B 1 282 ? 8.922 22.774 -40.559 1.00 11.13 310 THR B CA 1
ATOM 4295 C C . THR B 1 282 ? 8.096 21.727 -41.293 1.00 10.98 310 THR B C 1
ATOM 4296 O O . THR B 1 282 ? 7.444 20.895 -40.693 1.00 12.43 310 THR B O 1
ATOM 4300 N N . THR B 1 283 ? 8.121 21.776 -42.610 1.00 10.37 311 THR B N 1
ATOM 4301 C CA . THR B 1 283 ? 7.319 20.875 -43.423 1.00 11.14 311 THR B CA 1
ATOM 4302 C C . THR B 1 283 ? 7.558 19.419 -43.043 1.00 9.84 311 THR B C 1
ATOM 4303 O O . THR B 1 283 ? 8.714 18.973 -42.968 1.00 10.75 311 THR B O 1
ATOM 4307 N N . PRO B 1 284 ? 6.478 18.664 -42.856 1.00 9.73 312 PRO B N 1
ATOM 4308 C CA . PRO B 1 284 ? 6.656 17.236 -42.605 1.00 10.51 312 PRO B CA 1
ATOM 4309 C C . PRO B 1 284 ? 6.884 16.450 -43.866 1.00 11.13 312 PRO B C 1
ATOM 4310 O O . PRO B 1 284 ? 6.389 16.811 -44.934 1.00 11.89 312 PRO B O 1
ATOM 4314 N N . ALA B 1 285 ? 7.602 15.349 -43.720 1.00 9.99 313 ALA B N 1
ATOM 4315 C CA . ALA B 1 285 ? 7.736 14.394 -44.811 1.00 10.00 313 ALA B CA 1
ATOM 4316 C C . ALA B 1 285 ? 8.212 13.062 -44.303 1.00 10.00 313 ALA B C 1
ATOM 4317 O O . ALA B 1 285 ? 9.095 13.003 -43.454 1.00 11.28 313 ALA B O 1
ATOM 4319 N N . ALA B 1 286 ? 7.648 12.002 -44.859 1.00 9.41 314 ALA B N 1
ATOM 4320 C CA . ALA B 1 286 ? 8.222 10.667 -44.796 1.00 10.03 314 ALA B CA 1
ATOM 4321 C C . ALA B 1 286 ? 9.030 10.469 -46.093 1.00 10.28 314 ALA B C 1
ATOM 4322 O O . ALA B 1 286 ? 8.511 10.659 -47.206 1.00 12.16 314 ALA B O 1
ATOM 4324 N N . ILE B 1 287 ? 10.280 10.047 -45.949 1.00 8.71 315 ILE B N 1
ATOM 4325 C CA . ILE B 1 287 ? 11.200 9.937 -47.071 1.00 9.58 315 ILE B CA 1
ATOM 4326 C C . ILE B 1 287 ? 11.537 8.459 -47.208 1.00 9.05 315 ILE B C 1
ATOM 4327 O O . ILE B 1 287 ? 11.996 7.798 -46.273 1.00 10.22 315 ILE B O 1
ATOM 4332 N N . THR B 1 288 ? 11.258 7.964 -48.411 1.00 9.40 316 THR B N 1
ATOM 4333 C CA . THR B 1 288 ? 11.364 6.557 -48.760 1.00 9.99 316 THR B CA 1
ATOM 4334 C C . THR B 1 288 ? 12.087 6.405 -50.098 1.00 9.66 316 THR B C 1
ATOM 4335 O O . THR B 1 288 ? 12.496 7.412 -50.691 1.00 10.23 316 THR B O 1
ATOM 4339 N N . LYS B 1 289 ? 12.227 5.177 -50.593 1.00 10.47 317 LYS B N 1
ATOM 4340 C CA . LYS B 1 289 ? 12.917 4.986 -51.873 1.00 11.19 317 LYS B CA 1
ATOM 4341 C C . LYS B 1 289 ? 12.215 5.765 -53.015 1.00 11.70 317 LYS B C 1
ATOM 4342 O O . LYS B 1 289 ? 12.874 6.222 -53.951 1.00 13.53 317 LYS B O 1
ATOM 4348 N N . GLY B 1 290 ? 10.908 5.982 -52.910 1.00 11.85 318 GLY B N 1
ATOM 4349 C CA . GLY B 1 290 ? 10.204 6.681 -53.965 1.00 13.45 318 GLY B CA 1
ATOM 4350 C C . GLY B 1 290 ? 10.616 8.129 -54.144 1.00 13.68 318 GLY B C 1
ATOM 4351 O O . GLY B 1 290 ? 10.791 8.605 -55.256 1.00 14.20 318 GLY B O 1
ATOM 4352 N N . ASN B 1 291 ? 10.778 8.839 -53.040 1.00 11.94 319 ASN B N 1
ATOM 4353 C CA . ASN B 1 291 ? 11.044 10.277 -53.063 1.00 11.93 319 ASN B CA 1
ATOM 4354 C C . ASN B 1 291 ? 12.419 10.707 -52.590 1.00 12.22 319 ASN B C 1
ATOM 4355 O O . ASN B 1 291 ? 12.726 11.887 -52.524 1.00 12.65 319 ASN B O 1
ATOM 4360 N N . VAL B 1 292 ? 13.268 9.748 -52.281 1.00 11.34 320 VAL B N 1
ATOM 4361 C CA . VAL B 1 292 ? 14.574 10.078 -51.705 1.00 12.21 320 VAL B CA 1
ATOM 4362 C C . VAL B 1 292 ? 15.416 10.960 -52.609 1.00 12.84 320 VAL B C 1
ATOM 4363 O O . VAL B 1 292 ? 16.192 11.770 -52.121 1.00 13.70 320 VAL B O 1
ATOM 4367 N N . ASP B 1 293 ? 15.276 10.817 -53.919 1.00 13.37 321 ASP B N 1
ATOM 4368 C CA . ASP B 1 293 ? 16.136 11.579 -54.817 1.00 14.16 321 ASP B CA 1
ATOM 4369 C C . ASP B 1 293 ? 15.951 13.115 -54.657 1.00 15.33 321 ASP B C 1
ATOM 4370 O O . ASP B 1 293 ? 16.855 13.900 -54.928 1.00 17.43 321 ASP B O 1
ATOM 4375 N N . LYS B 1 294 ? 14.775 13.536 -54.224 1.00 15.26 322 LYS B N 1
ATOM 4376 C CA . LYS B 1 294 ? 14.514 14.965 -53.965 1.00 16.69 322 LYS B CA 1
ATOM 4377 C C . LYS B 1 294 ? 15.366 15.494 -52.811 1.00 18.00 322 LYS B C 1
ATOM 4378 O O . LYS B 1 294 ? 15.748 16.660 -52.776 1.00 20.34 322 LYS B O 1
ATOM 4384 N N . PHE B 1 295 ? 15.657 14.627 -51.860 1.00 14.64 323 PHE B N 1
ATOM 4385 C CA . PHE B 1 295 ? 16.274 15.022 -50.603 1.00 14.70 323 PHE B CA 1
ATOM 4386 C C . PHE B 1 295 ? 17.747 14.686 -50.470 1.00 14.33 323 PHE B C 1
ATOM 4387 O O . PHE B 1 295 ? 18.426 15.271 -49.629 1.00 16.81 323 PHE B O 1
ATOM 4395 N N . TYR B 1 296 ? 18.240 13.725 -51.243 1.00 14.18 324 TYR B N 1
ATOM 4396 C CA . TYR B 1 296 ? 19.575 13.198 -51.007 1.00 12.85 324 TYR B CA 1
ATOM 4397 C C . TYR B 1 296 ? 20.675 13.965 -51.728 1.00 15.46 324 TYR B C 1
ATOM 4398 O O . TYR B 1 296 ? 20.713 14.025 -52.963 1.00 15.90 324 TYR B O 1
ATOM 4407 N N . ASN B 1 297 ? 21.604 14.497 -50.950 1.00 14.09 325 ASN B N 1
ATOM 4408 C CA . ASN B 1 297 ? 22.784 15.148 -51.481 1.00 14.65 325 ASN B CA 1
ATOM 4409 C C . ASN B 1 297 ? 23.973 14.520 -50.777 1.00 15.08 325 ASN B C 1
ATOM 4410 O O . ASN B 1 297 ? 24.192 14.767 -49.578 1.00 15.76 325 ASN B O 1
ATOM 4415 N N . PRO B 1 298 ? 24.768 13.725 -51.503 1.00 15.55 326 PRO B N 1
ATOM 4416 C CA . PRO B 1 298 ? 25.913 13.093 -50.871 1.00 16.55 326 PRO B CA 1
ATOM 4417 C C . PRO B 1 298 ? 26.978 14.088 -50.381 1.00 17.99 326 PRO B C 1
ATOM 4418 O O . PRO B 1 298 ? 27.798 13.729 -49.543 1.00 20.11 326 PRO B O 1
ATOM 4422 N N . LYS B 1 299 ? 26.916 15.330 -50.840 1.00 17.36 327 LYS B N 1
ATOM 4423 C CA . LYS B 1 299 ? 27.877 16.336 -50.419 1.00 21.12 327 LYS B CA 1
ATOM 4424 C C . LYS B 1 299 ? 27.297 17.265 -49.346 1.00 21.39 327 LYS B C 1
ATOM 4425 O O . LYS B 1 299 ? 27.921 18.260 -48.986 1.00 26.14 327 LYS B O 1
ATOM 4431 N N . ALA B 1 300 ? 26.147 16.895 -48.771 1.00 17.15 328 ALA B N 1
ATOM 4432 C CA . ALA B 1 300 ? 25.530 17.716 -47.726 1.00 17.89 328 ALA B CA 1
ATOM 4433 C C . ALA B 1 300 ? 26.372 17.671 -46.459 1.00 18.80 328 ALA B C 1
ATOM 4434 O O . ALA B 1 300 ? 27.094 16.704 -46.192 1.00 21.17 328 ALA B O 1
ATOM 4436 N N . VAL B 1 301 ? 26.202 18.717 -45.661 1.00 22.97 329 VAL B N 1
ATOM 4437 C CA . VAL B 1 301 ? 26.816 18.788 -44.322 1.00 29.21 329 VAL B CA 1
ATOM 4438 C C . VAL B 1 301 ? 26.279 17.699 -43.406 1.00 26.23 329 VAL B C 1
ATOM 4439 O O . VAL B 1 301 ? 27.055 17.021 -42.730 1.00 33.41 329 VAL B O 1
ATOM 4443 N N . PHE B 1 302 ? 24.979 17.448 -43.490 1.00 17.38 330 PHE B N 1
ATOM 4444 C CA . PHE B 1 302 ? 24.318 16.494 -42.617 1.00 15.78 330 PHE B CA 1
ATOM 4445 C C . PHE B 1 302 ? 23.514 15.512 -43.441 1.00 15.34 330 PHE B C 1
ATOM 4446 O O . PHE B 1 302 ? 22.839 15.962 -44.361 1.00 15.47 330 PHE B O 1
#

InterPro domains:
  IPR006311 Twin-arginine translocation pathway, signal sequence [PS51318] (1-31)
  IPR025997 Periplasmic binding protein [PF13407] (38-300)
  IPR028082 Periplasmic binding protein-like I [SSF53822] (36-324)

CATH classification: 3.40.50.2300 (+1 more: 3.40.50.2300)

Sequence (594 aa):
GAFKIGVSMKTLSAPYFAAQMEAAKARGKKELGYEVLATDAQGKLQKQISDVEDLVTRGVKLLIINPADSEGLVNAVNNNASANGVKVVVIDSTLNPRANFVTQVQSSSNSINGALVGHWVIEEVGNKSLKIALLSGEKGNPVGQERRLGVLSSGIIEAQLRKFGKADLTVVGQGWGHWNDEGGLKAMEDLLVANKDDINMVLGENDSMVLGARRAIESAGRTGILLVAAADAQKEALALIKQGKYGVTGLNDPALVARTAIDLGVKVVKGEVKDVPKQTLTTPAAITKGNVDKFYNPKAVFGAFKIGVSMKTLSAPYFAAQMEAAKARGKKELGYEVLATDAQGKLQKQISDVEDLVTRGVKLLIINPADSEGLVNAVNNASANGVKVVVIDSTLNPRANFVTQVQSSSNSINGALVGHWVIEEVGNKSSLKIALLSGEKGNPVGQERRLGVLSSGIIEAQLRKFGKADLTVVGQGWGHWNDEGGLKAMEDLLVANKDDINMVLGENDSMVLGARRAIESAGRTGILLVAAADAQKEALALIKQGKYGVTGLNDPALVARTAIDLGVKVVKGEVKDVPKQTLTTPAAITKGNVDKFYNPKAVF

B-factor: mean 18.63, std 12.56, range [6.05, 137.46]

Solvent-accessible surface area: 24850 Å² total; per-residue (Å²): 109,104,15,78,0,0,0,0,0,19,19,61,88,7,64,10,14,44,11,0,4,99,16,0,77,60,56,0,155,124,71,62,28,97,33,20,38,19,39,0,107,52,108,50,92,67,0,38,64,12,1,103,55,0,32,118,112,36,5,98,0,0,0,0,0,3,26,56,21,26,9,0,27,46,8,0,50,95,2,22,82,111,56,8,84,0,0,0,0,10,9,31,1,12,72,170,1,86,14,28,0,11,0,10,1,3,5,64,88,0,0,32,66,0,0,56,52,0,1,115,101,31,22,105,100,60,1,55,0,0,7,0,0,0,64,150,44,15,52,8,0,88,72,9,35,89,10,0,20,64,3,0,69,66,9,10,82,178,103,60,65,142,44,86,48,48,56,43,18,78,11,62,0,113,23,45,49,100,10,0,31,127,11,0,84,106,11,8,120,78,26,149,91,8,21,0,0,0,0,1,7,0,4,0,0,21,0,0,48,102,4,13,104,105,63,56,51,117,59,25,38,10,0,0,0,0,5,11,14,46,75,0,5,26,21,0,105,104,50,107,10,10,0,0,0,24,2,49,3,15,56,0,0,85,36,0,0,36,30,0,10,92,22,39,112,64,101,52,166,124,32,93,83,108,31,71,12,94,45,16,22,0,20,132,79,57,1,109,160,56,54,74,82,184,30,126,20,110,106,30,80,0,0,0,0,0,18,20,60,92,9,63,10,15,44,10,0,4,99,16,0,77,62,55,0,153,123,73,61,30,97,32,20,39,18,39,0,110,52,107,49,92,67,0,37,64,11,1,96,58,0,31,118,112,46,5,69,0,0,0,0,0,3,27,56,21,26,8,0,26,62,9,0,50,85,2,22,83,96,40,8,77,0,0,0,0,9,9,31,2,12,75,173,0,88,13,27,0,12,0,10,1,3,6,64,88,0,0,31,68,0,0,57,51,0,1,117,102,32,22,95,98,70,2,50,0,0,8,0,0,0,65,153,42,15,53,8,0,87,74,9,36,89,9,0,20,62,3,0,70,67,10,11,83,180,105,53,64,133,44,90,45,52,54,44,19,83,11,61,0,113,23,42,46,93,10,0,30,118,11,0,81,105,12,12,137,78,26,101,95,10,20,0,0,0,0,1,7,0,4,0,0,21,0,0,49,108,5,13,109,106,56,55,63,123,60,26,37,9,0,0,0,0,5,11,14,47,77,0,4,26,20,0,103,101,49,107,10,10,0,0,0,24,2,50,3,16,57,0,0,84,36,0,0,35,30,0,11,87,22,33,113,64,102,52,86,143,31,93,84,108,32,71,12,94,44,16,21,0,20,133,78,57,2,109,164,58,52,74,82,185,31,128,21

Radius of gyration: 27.64 Å; Cα contacts (8 Å, |Δi|>4): 1368; chains: 2; bounding box: 62×63×80 Å

Foldseek 3Di:
DAFEEEEEELACPALLNVVLQVLLCVLCVVVPYHYHYDGQNLDQVSSLVSLVVVVVVGGQEYEYAHSAQESCQVSQLVSVVSRHAYEYEAFHHDLVGDHQAYEWAPLLVLLLQQLLVVCVVQPPDAAAEAEEFADPPGVSSVSNVCSNVVNVQVNCCVPPVGGDHHHNYYAYQNNALVRLLVRLLVVVVRDVDHQEYEYQEVR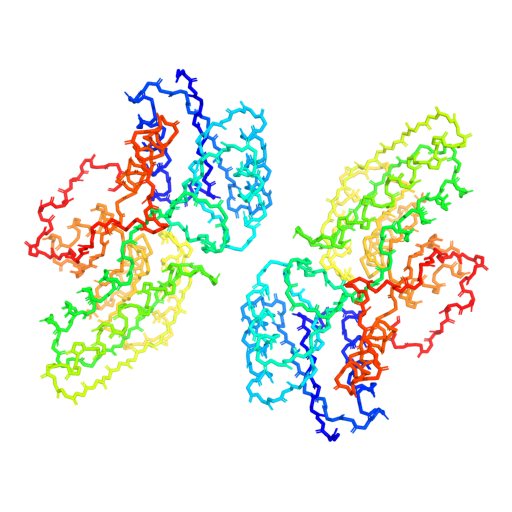SLNSNVVNCVVVVPDRYEATYSDDPDQVQLVCLLVVNHFKYKHTRSSVRSNVSSVVRVCVSVVVDDPRDRYHHDDIDIDGNVHSVVPHDVPDSD/DAFEEEEEELACPALLNVVLQVLLCVLCVVVPYHYHYDGQNLDQVSSLVSLVVVLVVGGQEYEYAHSAQESCLVSQLVSVVSNHAYEYEAFHHDLVRDHQAYEWAPQLVLLLQQLLVVCVVQPPDAAEEAEEFADPPGVSSVSNVCSNVVNVQVNCCVPPVGHDHHHQYYAYQNNALNRLLVRLLVVVVRDVDHQEYEYQEVRSLNSNVVNCVVVVPDRYEATYSDDPDQVQLVCLLVVNHFKYKHTRSSVRSNVSSVVRVCVSVVNDDPRDRYHHDDIDIDGNVHSVVPHDPPDSD

Nearest PDB structures (foldseek):
  4ry9-assembly2_B  TM=1.003E+00  e=1.483E-57  Verminephrobacter eiseniae EF01-2
  4ry0-assembly1_A  TM=9.147E-01  e=3.575E-22  Rhizobium etli CFN 42
  4kq9-assembly1_A  TM=8.446E-01  e=2.659E-20  Conexibacter woesei DSM 14684
  4ys6-assembly1_A  TM=8.084E-01  e=2.944E-17  Lachnoclostridium phytofermentans ISDg
  4rxu-assembly1_A  TM=8.324E-01  e=1.164E-15  Chloroflexus aurantiacus J-10-fl